Protein AF-0000000078895378 (afdb_homodimer)

Radius of gyration: 25.79 Å; Cα contacts (8 Å, |Δi|>4): 674; chains: 2; bounding box: 56×86×62 Å

InterPro domains:
  IPR002659 Glycosyl transferase, family 31 [PF01762] (7-151)
  IPR002659 Glycosyl transferase, family 31 [PTHR11214] (6-153)

Solvent-accessible surface area (backbone atoms only — not comparable to full-atom values): 21399 Å² total; per-residue (Å²): 113,66,69,62,49,46,53,52,48,51,49,47,29,73,71,64,67,76,61,84,82,69,86,62,58,79,85,52,71,45,62,38,53,51,52,45,53,49,36,39,49,43,60,76,72,48,91,65,55,59,48,76,50,62,47,96,36,38,44,70,36,64,68,58,48,55,49,46,36,56,74,68,64,43,74,87,47,70,41,38,37,42,25,20,70,47,60,57,42,72,53,33,76,58,74,94,71,32,37,86,76,66,57,28,60,37,35,43,39,21,46,27,66,37,34,34,32,36,14,37,63,49,42,42,50,49,32,73,38,53,91,53,48,46,78,55,79,37,40,40,60,26,48,17,41,40,43,55,19,43,53,54,46,74,46,73,39,83,40,36,34,69,44,58,59,77,57,90,77,38,33,29,26,21,86,39,51,74,68,52,46,53,49,25,50,50,22,31,73,72,62,68,25,46,81,50,69,129,112,69,68,60,51,46,52,54,48,51,50,47,29,72,71,63,67,76,60,86,83,71,85,60,59,77,86,51,69,43,59,39,52,50,52,44,52,48,35,36,49,43,60,76,71,49,92,65,55,58,46,77,49,62,47,96,37,38,46,71,36,64,68,58,47,55,49,46,36,58,74,68,64,43,74,86,46,69,42,38,37,41,24,20,72,47,60,57,42,72,54,32,77,58,74,95,69,33,39,86,75,66,58,29,61,38,34,43,40,22,44,27,66,38,33,34,30,36,13,38,63,49,43,42,51,50,33,74,39,53,91,54,49,46,79,56,77,37,40,41,62,27,48,16,40,40,43,54,17,42,52,54,47,72,47,73,40,84,38,37,35,71,45,59,60,77,58,90,75,36,31,29,26,22,85,39,52,74,70,51,46,51,49,24,50,50,21,31,74,71,64,68,24,47,82,53,70,129

Organism: Nematostella vectensis (NCBI:txid45351)

Nearest PDB structures (foldseek):
  8tjc-assembly1_C  TM=8.277E-01  e=5.106E-11  Homo sapiens
  8tic-assembly1_A  TM=8.542E-01  e=1.635E-10  Homo sapiens
  6wmn-assembly1_B  TM=8.487E-01  e=1.635E-10  Homo sapiens
  8tjc-assembly1_D  TM=8.546E-01  e=2.925E-10  Homo sapiens
  8tjc-assembly1_A  TM=8.566E-01  e=3.328E-10  Homo sapiens

Structure (mmCIF, N/CA/C/O backbone):
data_AF-0000000078895378-model_v1
#
loop_
_entity.id
_entity.type
_entity.pdbx_description
1 polymer Hexosyltransferase
#
loop_
_atom_site.group_PDB
_atom_site.id
_atom_site.type_symbol
_atom_site.label_atom_id
_atom_site.label_alt_id
_atom_site.label_comp_id
_atom_site.label_asym_id
_atom_site.label_entity_id
_atom_site.label_seq_id
_atom_site.pdbx_PDB_ins_code
_atom_site.Cartn_x
_atom_site.Cartn_y
_atom_site.Cartn_z
_atom_site.occupancy
_atom_site.B_iso_or_equiv
_atom_site.auth_seq_id
_atom_site.auth_comp_id
_atom_site.auth_asym_id
_atom_site.auth_atom_id
_atom_site.pdbx_PDB_model_num
ATOM 1 N N . MET A 1 1 ? 28.484 -20.156 -15.93 1 33.81 1 MET A N 1
ATOM 2 C CA . MET A 1 1 ? 27.188 -20.844 -15.906 1 33.81 1 MET A CA 1
ATOM 3 C C . MET A 1 1 ? 26.109 -19.984 -16.562 1 33.81 1 MET A C 1
ATOM 5 O O . MET A 1 1 ? 25.266 -20.5 -17.297 1 33.81 1 MET A O 1
ATOM 9 N N . LEU A 1 2 ? 26.281 -18.609 -16.375 1 47.31 2 LEU A N 1
ATOM 10 C CA . LEU A 1 2 ? 25.281 -17.672 -16.906 1 47.31 2 LEU A CA 1
ATOM 11 C C . LEU A 1 2 ? 25.391 -17.578 -18.422 1 47.31 2 LEU A C 1
ATOM 13 O O . LEU A 1 2 ? 24.375 -17.516 -19.125 1 47.31 2 LEU A O 1
ATOM 17 N N . LYS A 1 3 ? 26.609 -17.562 -18.828 1 52.22 3 LYS A N 1
ATOM 18 C CA . LYS A 1 3 ? 26.859 -17.359 -20.25 1 52.22 3 LYS A CA 1
ATOM 19 C C . LYS A 1 3 ? 26.391 -18.562 -21.062 1 52.22 3 LYS A C 1
ATOM 21 O O . LYS A 1 3 ? 25.828 -18.391 -22.156 1 52.22 3 LYS A O 1
ATOM 26 N N . GLU A 1 4 ? 26.609 -19.625 -20.609 1 50.5 4 GLU A N 1
ATOM 27 C CA . GLU A 1 4 ? 26.188 -20.859 -21.281 1 50.5 4 GLU A CA 1
ATOM 28 C C . GLU A 1 4 ? 24.672 -21 -21.281 1 50.5 4 GLU A C 1
ATOM 30 O O . GLU A 1 4 ? 24.078 -21.453 -22.25 1 50.5 4 GLU A O 1
ATOM 35 N N . ASN A 1 5 ? 23.969 -20.562 -20.234 1 60.81 5 ASN A N 1
ATOM 36 C CA . ASN A 1 5 ? 22.516 -20.641 -20.125 1 60.81 5 ASN A CA 1
ATOM 37 C C . ASN A 1 5 ? 21.828 -19.609 -21.031 1 60.81 5 ASN A C 1
ATOM 39 O O . ASN A 1 5 ? 20.734 -19.859 -21.531 1 60.81 5 ASN A O 1
ATOM 43 N N . GLU A 1 6 ? 22.656 -18.719 -21.312 1 63.62 6 GLU A N 1
ATOM 44 C CA . GLU A 1 6 ? 22.109 -17.719 -22.234 1 63.62 6 GLU A CA 1
ATOM 45 C C . GLU A 1 6 ? 21.953 -18.297 -23.641 1 63.62 6 GLU A C 1
ATOM 47 O O . GLU A 1 6 ? 20.969 -18.016 -24.328 1 63.62 6 GLU A O 1
ATOM 52 N N . SER A 1 7 ? 22.984 -19.062 -23.984 1 63.62 7 SER A N 1
ATOM 53 C CA . SER A 1 7 ? 22.922 -19.672 -25.312 1 63.62 7 SER A CA 1
ATOM 54 C C . SER A 1 7 ? 21.75 -20.641 -25.422 1 63.62 7 SER A C 1
ATOM 56 O O . SER A 1 7 ? 21.031 -20.641 -26.422 1 63.62 7 SER A O 1
ATOM 58 N N . LEU A 1 8 ? 21.531 -21.406 -24.484 1 65.25 8 LEU A N 1
ATOM 59 C CA . LEU A 1 8 ? 20.422 -22.344 -24.5 1 65.25 8 LEU A CA 1
ATOM 60 C C . LEU A 1 8 ? 19.078 -21.625 -24.5 1 65.25 8 LEU A C 1
ATOM 62 O O . LEU A 1 8 ? 18.141 -22.031 -25.172 1 65.25 8 LEU A O 1
ATOM 66 N N . LEU A 1 9 ? 19.078 -20.578 -23.719 1 66.31 9 LEU A N 1
ATOM 67 C CA . LEU A 1 9 ? 17.859 -19.797 -23.688 1 66.31 9 LEU A CA 1
ATOM 68 C C . LEU A 1 9 ? 17.578 -19.156 -25.031 1 66.31 9 LEU A C 1
ATOM 70 O O . LEU A 1 9 ? 16.422 -19.109 -25.484 1 66.31 9 LEU A O 1
ATOM 74 N N . ARG A 1 10 ? 18.672 -18.703 -25.656 1 63.75 10 ARG A N 1
ATOM 75 C CA . ARG A 1 10 ? 18.5 -18.125 -26.969 1 63.75 10 ARG A CA 1
ATOM 76 C C . ARG A 1 10 ? 18.016 -19.156 -27.984 1 63.75 10 ARG A C 1
ATOM 78 O O . ARG A 1 10 ? 17.188 -18.859 -28.844 1 63.75 10 ARG A O 1
ATOM 85 N N . GLN A 1 11 ? 18.5 -20.312 -27.812 1 63.06 11 GLN A N 1
ATOM 86 C CA . GLN A 1 11 ? 18.062 -21.391 -28.672 1 63.06 11 GLN A CA 1
ATOM 87 C C . GLN A 1 11 ? 16.594 -21.734 -28.438 1 63.06 11 GLN A C 1
ATOM 89 O O . GLN A 1 11 ? 15.844 -21.984 -29.391 1 63.06 11 GLN A O 1
ATOM 94 N N . GLU A 1 12 ? 16.25 -21.828 -27.234 1 66.69 12 GLU A N 1
ATOM 95 C CA . GLU A 1 12 ? 14.852 -22.078 -26.875 1 66.69 12 GLU A CA 1
ATOM 96 C C . GLU A 1 12 ? 13.938 -20.984 -27.391 1 66.69 12 GLU A C 1
ATOM 98 O O . GLU A 1 12 ? 12.836 -21.25 -27.875 1 66.69 12 GLU A O 1
ATOM 103 N N . LEU A 1 13 ? 14.438 -19.766 -27.234 1 64.25 13 LEU A N 1
ATOM 104 C CA . LEU A 1 13 ? 13.672 -18.625 -27.734 1 64.25 13 LEU A CA 1
ATOM 105 C C . LEU A 1 13 ? 13.469 -18.703 -29.234 1 64.25 13 LEU A C 1
ATOM 107 O O . LEU A 1 13 ? 12.383 -18.422 -29.75 1 64.25 13 LEU A O 1
ATOM 111 N N . GLU A 1 14 ? 14.492 -19.109 -29.875 1 65.62 14 GLU A N 1
ATOM 112 C CA . GLU A 1 14 ? 14.414 -19.25 -31.328 1 65.62 14 GLU A CA 1
ATOM 113 C C . GLU A 1 14 ? 13.453 -20.375 -31.719 1 65.62 14 GLU A C 1
ATOM 115 O O . GLU A 1 14 ? 12.734 -20.266 -32.719 1 65.62 14 GLU A O 1
ATOM 120 N N . GLN A 1 15 ? 13.406 -21.328 -30.875 1 64.81 15 GLN A N 1
ATOM 121 C CA . GLN A 1 15 ? 12.602 -22.516 -31.203 1 64.81 15 GLN A CA 1
ATOM 122 C C . GLN A 1 15 ? 11.141 -22.281 -30.844 1 64.81 15 GLN A C 1
ATOM 124 O O . GLN A 1 15 ? 10.242 -22.703 -31.578 1 64.81 15 GLN A O 1
ATOM 129 N N . HIS A 1 16 ? 10.859 -21.719 -29.734 1 66.44 16 HIS A N 1
ATOM 130 C CA . HIS A 1 16 ? 9.484 -21.734 -29.234 1 66.44 16 HIS A CA 1
ATOM 131 C C . HIS A 1 16 ? 8.898 -20.328 -29.219 1 66.44 16 HIS A C 1
ATOM 133 O O . HIS A 1 16 ? 7.676 -20.156 -29.219 1 66.44 16 HIS A O 1
ATOM 139 N N . ASP A 1 17 ? 9.695 -19.219 -29.281 1 61.25 17 ASP A N 1
ATOM 140 C CA . ASP A 1 17 ? 9.312 -17.812 -29.328 1 61.25 17 ASP A CA 1
ATOM 141 C C . ASP A 1 17 ? 8.289 -17.484 -28.234 1 61.25 17 ASP A C 1
ATOM 143 O O . ASP A 1 17 ? 7.316 -16.766 -28.484 1 61.25 17 ASP A O 1
ATOM 147 N N . ASP A 1 18 ? 8.359 -18.266 -27.25 1 60.72 18 ASP A N 1
ATOM 148 C CA . ASP A 1 18 ? 7.383 -18.062 -26.172 1 60.72 18 ASP A CA 1
ATOM 149 C C . ASP A 1 18 ? 8.055 -17.547 -24.906 1 60.72 18 ASP A C 1
ATOM 151 O O . ASP A 1 18 ? 7.473 -17.594 -23.828 1 60.72 18 ASP A O 1
ATOM 155 N N . VAL A 1 19 ? 9.266 -17.266 -25.031 1 64.81 19 VAL A N 1
ATOM 156 C CA . VAL A 1 19 ? 10.016 -16.734 -23.891 1 64.81 19 VAL A CA 1
ATOM 157 C C . VAL A 1 19 ? 10.398 -15.281 -24.156 1 64.81 19 VAL A C 1
ATOM 159 O O . VAL A 1 19 ? 10.773 -14.922 -25.266 1 64.81 19 VAL A O 1
ATOM 162 N N . LEU A 1 20 ? 10.039 -14.438 -23.188 1 60.31 20 LEU A N 1
ATOM 163 C CA . LEU A 1 20 ? 10.523 -13.062 -23.219 1 60.31 20 LEU A CA 1
ATOM 164 C C . LEU A 1 20 ? 11.797 -12.922 -22.391 1 60.31 20 LEU A C 1
ATOM 166 O O . LEU A 1 20 ? 11.812 -13.242 -21.203 1 60.31 20 LEU A O 1
ATOM 170 N N . LEU A 1 21 ? 12.883 -12.672 -23.172 1 62.47 21 LEU A N 1
ATOM 171 C CA . LEU A 1 21 ? 14.141 -12.398 -22.484 1 62.47 21 LEU A CA 1
ATOM 172 C C . LEU A 1 21 ? 14.242 -10.922 -22.109 1 62.47 21 LEU A C 1
ATOM 174 O O . LEU A 1 21 ? 14 -10.047 -22.938 1 62.47 21 LEU A O 1
ATOM 178 N N . VAL A 1 22 ? 14.117 -10.625 -20.906 1 59.84 22 VAL A N 1
ATOM 179 C CA . VAL A 1 22 ? 14.297 -9.258 -20.438 1 59.84 22 VAL A CA 1
ATOM 180 C C . VAL A 1 22 ? 15.766 -9.008 -20.125 1 59.84 22 VAL A C 1
ATOM 182 O O . VAL A 1 22 ? 16.406 -9.836 -19.453 1 59.84 22 VAL A O 1
ATOM 185 N N . ASP A 1 23 ? 16.438 -8.203 -20.984 1 53.41 23 ASP A N 1
ATOM 186 C CA . ASP A 1 23 ? 17.828 -7.824 -20.719 1 53.41 23 ASP A CA 1
ATOM 187 C C . ASP A 1 23 ? 17.969 -7.262 -19.312 1 53.41 23 ASP A C 1
ATOM 189 O O . ASP A 1 23 ? 17.312 -6.281 -18.953 1 53.41 23 ASP A O 1
ATOM 193 N N . SER A 1 24 ? 17.781 -8.102 -18.469 1 52.19 24 SER A N 1
ATOM 194 C CA . SER A 1 24 ? 18 -7.508 -17.141 1 52.19 24 SER A CA 1
ATOM 195 C C . SER A 1 24 ? 19.484 -7.18 -16.922 1 52.19 24 SER A C 1
ATOM 197 O O . SER A 1 24 ? 20.328 -8.062 -17 1 52.19 24 SER A O 1
ATOM 199 N N . VAL A 1 25 ? 20.078 -6.121 -17.422 1 41.03 25 VAL A N 1
ATOM 200 C CA . VAL A 1 25 ? 21.422 -5.758 -16.969 1 41.03 25 VAL A CA 1
ATOM 201 C C . VAL A 1 25 ? 21.531 -5.973 -15.461 1 41.03 25 VAL A C 1
ATOM 203 O O . VAL A 1 25 ? 20.531 -5.965 -14.742 1 41.03 25 VAL A O 1
ATOM 206 N N . GLU A 1 26 ? 22.609 -6.332 -14.93 1 42.91 26 GLU A N 1
ATOM 207 C CA . GLU A 1 26 ? 23.047 -6.539 -13.555 1 42.91 26 GLU A CA 1
ATOM 208 C C . GLU A 1 26 ? 22.25 -5.668 -12.586 1 42.91 26 GLU A C 1
ATOM 210 O O . GLU A 1 26 ? 21.969 -6.078 -11.461 1 42.91 26 GLU A O 1
ATOM 215 N N . VAL A 1 27 ? 21.953 -4.512 -13.07 1 44.69 27 VAL A N 1
ATOM 216 C CA . VAL A 1 27 ? 21.531 -3.52 -12.094 1 44.69 27 VAL A CA 1
ATOM 217 C C . VAL A 1 27 ? 20.141 -3.877 -11.562 1 44.69 27 VAL A C 1
ATOM 219 O O . VAL A 1 27 ? 19.766 -3.48 -10.461 1 44.69 27 VAL A O 1
ATOM 222 N N . TYR A 1 28 ? 19.359 -4.625 -12.344 1 48.88 28 TYR A N 1
ATOM 223 C CA . TYR A 1 28 ? 18.016 -4.871 -11.828 1 48.88 28 TYR A CA 1
ATOM 224 C C . TYR A 1 28 ? 17.922 -6.266 -11.227 1 48.88 28 TYR A C 1
ATOM 226 O O . TYR A 1 28 ? 17.266 -7.145 -11.797 1 48.88 28 TYR A O 1
ATOM 234 N N . ARG A 1 29 ? 18.828 -6.551 -10.531 1 54.53 29 ARG A N 1
ATOM 235 C CA . ARG A 1 29 ? 18.891 -7.859 -9.898 1 54.53 29 ARG A CA 1
ATOM 236 C C . ARG A 1 29 ? 17.734 -8.062 -8.93 1 54.53 29 ARG A C 1
ATOM 238 O O . ARG A 1 29 ? 17.531 -9.164 -8.414 1 54.53 29 ARG A O 1
ATOM 245 N N . ASN A 1 30 ? 16.875 -7.023 -8.875 1 77.44 30 ASN A N 1
ATOM 246 C CA . ASN A 1 30 ? 15.82 -7.129 -7.875 1 77.44 30 ASN A CA 1
ATOM 247 C C . ASN A 1 30 ? 14.57 -7.797 -8.453 1 77.44 30 ASN A C 1
ATOM 249 O O . ASN A 1 30 ? 14.062 -7.379 -9.492 1 77.44 30 ASN A O 1
ATOM 253 N N . LEU A 1 31 ? 14.312 -8.977 -8.086 1 85.5 31 LEU A N 1
ATOM 254 C CA . LEU A 1 31 ? 13.188 -9.797 -8.523 1 85.5 31 LEU A CA 1
ATOM 255 C C . LEU A 1 31 ? 11.922 -8.961 -8.641 1 85.5 31 LEU A C 1
ATOM 257 O O . LEU A 1 31 ? 11.086 -9.211 -9.516 1 85.5 31 LEU A O 1
ATOM 261 N N . SER A 1 32 ? 11.797 -7.934 -7.871 1 91.56 32 SER A N 1
ATOM 262 C CA . SER A 1 32 ? 10.617 -7.082 -7.965 1 91.56 32 SER A CA 1
ATOM 263 C C . SER A 1 32 ? 10.633 -6.25 -9.242 1 91.56 32 SER A C 1
ATOM 265 O O . SER A 1 32 ? 9.594 -6.035 -9.859 1 91.56 32 SER A O 1
ATOM 267 N N . HIS A 1 33 ? 11.797 -5.859 -9.656 1 91.5 33 HIS A N 1
ATOM 268 C CA . HIS A 1 33 ? 11.914 -5.109 -10.898 1 91.5 33 HIS A CA 1
ATOM 269 C C . HIS A 1 33 ? 11.625 -5.996 -12.102 1 91.5 33 HIS A C 1
ATOM 271 O O . HIS A 1 33 ? 10.945 -5.574 -13.039 1 91.5 33 HIS A O 1
ATOM 277 N N . LYS A 1 34 ? 12.172 -7.199 -12.047 1 90.31 34 LYS A N 1
ATOM 278 C CA . LYS A 1 34 ? 11.922 -8.148 -13.133 1 90.31 34 LYS A CA 1
ATOM 279 C C . LYS A 1 34 ? 10.43 -8.445 -13.266 1 90.31 34 LYS A C 1
ATOM 281 O O . LYS A 1 34 ? 9.898 -8.492 -14.375 1 90.31 34 LYS A O 1
ATOM 286 N N . MET A 1 35 ? 9.836 -8.68 -12.219 1 93.25 35 MET A N 1
ATOM 287 C CA . MET A 1 35 ? 8.398 -8.953 -12.211 1 93.25 35 MET A CA 1
ATOM 288 C C . MET A 1 35 ? 7.617 -7.789 -12.812 1 93.25 35 MET A C 1
ATOM 290 O O . MET A 1 35 ? 6.711 -7.996 -13.625 1 93.25 35 MET A O 1
ATOM 294 N N . MET A 1 36 ? 8.016 -6.559 -12.453 1 94.38 36 MET A N 1
ATOM 295 C CA . MET A 1 36 ? 7.312 -5.375 -12.945 1 94.38 36 MET A CA 1
ATOM 296 C C . MET A 1 36 ? 7.5 -5.219 -14.445 1 94.38 36 MET A C 1
ATOM 298 O O . MET A 1 36 ? 6.562 -4.848 -15.156 1 94.38 36 MET A O 1
ATOM 302 N N . LEU A 1 37 ? 8.68 -5.5 -14.898 1 91.5 37 LEU A N 1
ATOM 303 C CA . LEU A 1 37 ? 8.93 -5.434 -16.328 1 91.5 37 LEU A CA 1
ATOM 304 C C . LEU A 1 37 ? 8.062 -6.434 -17.094 1 91.5 37 LEU A C 1
ATOM 306 O O . LEU A 1 37 ? 7.535 -6.121 -18.156 1 91.5 37 LEU A O 1
ATOM 310 N N . PHE A 1 38 ? 7.953 -7.582 -16.547 1 92.56 38 PHE A N 1
ATOM 311 C CA . PHE A 1 38 ? 7.086 -8.578 -17.156 1 92.56 38 PHE A CA 1
ATOM 312 C C . PHE A 1 38 ? 5.641 -8.094 -17.203 1 92.56 38 PHE A C 1
ATOM 314 O O . PHE A 1 38 ? 4.965 -8.227 -18.219 1 92.56 38 PHE A O 1
ATOM 321 N N . TYR A 1 39 ? 5.156 -7.566 -16.078 1 96.81 39 TYR A N 1
ATOM 322 C CA . TYR A 1 39 ? 3.781 -7.086 -16.016 1 96.81 39 TYR A CA 1
ATOM 323 C C . TYR A 1 39 ? 3.543 -5.977 -17.031 1 96.81 39 TYR A C 1
ATOM 325 O O . TYR A 1 39 ? 2.5 -5.945 -17.703 1 96.81 39 TYR A O 1
ATOM 333 N N . LYS A 1 40 ? 4.484 -5.113 -17.156 1 96.12 40 LYS A N 1
ATOM 334 C CA . LYS A 1 40 ? 4.375 -4.062 -18.172 1 96.12 40 LYS A CA 1
ATOM 335 C C . LYS A 1 40 ? 4.297 -4.656 -19.578 1 96.12 40 LYS A C 1
ATOM 337 O O . LYS A 1 40 ? 3.426 -4.285 -20.359 1 96.12 40 LYS A O 1
ATOM 342 N N . TRP A 1 41 ? 5.199 -5.562 -19.828 1 94.12 41 TRP A N 1
ATOM 343 C CA . TRP A 1 41 ? 5.223 -6.195 -21.141 1 94.12 41 TRP A CA 1
ATOM 344 C C . TRP A 1 41 ? 3.908 -6.918 -21.422 1 94.12 41 TRP A C 1
ATOM 346 O O . TRP A 1 41 ? 3.322 -6.754 -22.5 1 94.12 41 TRP A O 1
ATOM 356 N N . ALA A 1 42 ? 3.459 -7.75 -20.5 1 95.25 42 ALA A N 1
ATOM 357 C CA . ALA A 1 42 ? 2.225 -8.508 -20.672 1 95.25 42 ALA A CA 1
ATOM 358 C C . ALA A 1 42 ? 1.038 -7.586 -20.922 1 95.25 42 ALA A C 1
ATOM 360 O O . ALA A 1 42 ? 0.215 -7.844 -21.812 1 95.25 42 ALA A O 1
ATOM 361 N N . THR A 1 43 ? 0.943 -6.516 -20.172 1 97.31 43 THR A N 1
ATOM 362 C CA . THR A 1 43 ? -0.146 -5.551 -20.281 1 97.31 43 THR A CA 1
ATOM 363 C C . THR A 1 43 ? -0.184 -4.941 -21.688 1 97.31 43 THR A C 1
ATOM 365 O O . THR A 1 43 ? -1.261 -4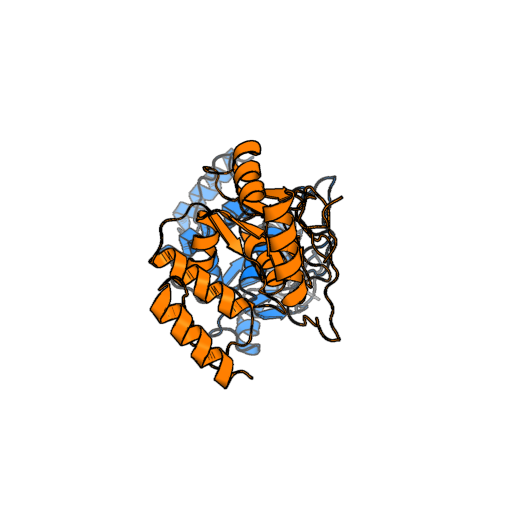.727 -22.25 1 97.31 43 THR A O 1
ATOM 368 N N . ASP A 1 44 ? 0.934 -4.711 -22.203 1 95.12 44 ASP A N 1
ATOM 369 C CA . ASP A 1 44 ? 1.027 -3.986 -23.469 1 95.12 44 ASP A CA 1
ATOM 370 C C . ASP A 1 44 ? 0.903 -4.938 -24.656 1 95.12 44 ASP A C 1
ATOM 372 O O . ASP A 1 44 ? 0.632 -4.504 -25.781 1 95.12 44 ASP A O 1
ATOM 376 N N . ASN A 1 45 ? 1.05 -6.297 -24.422 1 92.94 45 ASN A N 1
ATOM 377 C CA . ASN A 1 45 ? 1.287 -7.137 -25.594 1 92.94 45 ASN A CA 1
ATOM 378 C C . ASN A 1 45 ? 0.335 -8.328 -25.641 1 92.94 45 ASN A C 1
ATOM 380 O O . ASN A 1 45 ? 0.195 -8.984 -26.672 1 92.94 45 ASN A O 1
ATOM 384 N N . VAL A 1 46 ? -0.289 -8.617 -24.562 1 93.06 46 VAL A N 1
ATOM 385 C CA . VAL A 1 46 ? -1.049 -9.867 -24.5 1 93.06 46 VAL A CA 1
ATOM 386 C C . VAL A 1 46 ? -2.412 -9.602 -23.859 1 93.06 46 VAL A C 1
ATOM 388 O O . VAL A 1 46 ? -2.523 -8.82 -22.906 1 93.06 46 VAL A O 1
ATOM 391 N N . ALA A 1 47 ? -3.43 -10.18 -24.438 1 95.19 47 ALA A N 1
ATOM 392 C CA . ALA A 1 47 ? -4.715 -10.242 -23.75 1 95.19 47 ALA A CA 1
ATOM 393 C C . ALA A 1 47 ? -4.754 -11.406 -22.766 1 95.19 47 ALA A C 1
ATOM 395 O O . ALA A 1 47 ? -4.402 -12.539 -23.125 1 95.19 47 ALA A O 1
ATOM 396 N N . PHE A 1 48 ? -5.082 -11.141 -21.578 1 95.75 48 PHE A N 1
ATOM 397 C CA . PHE A 1 48 ? -5.105 -12.188 -20.547 1 95.75 48 PHE A CA 1
ATOM 398 C C . PHE A 1 48 ? -6.133 -11.867 -19.469 1 95.75 48 PHE A C 1
ATOM 400 O O . PHE A 1 48 ? -6.508 -10.711 -19.281 1 95.75 48 PHE A O 1
ATOM 407 N N . ASN A 1 49 ? -6.625 -12.961 -18.797 1 96.62 49 ASN A N 1
ATOM 408 C CA . ASN A 1 49 ? -7.516 -12.781 -17.656 1 96.62 49 ASN A CA 1
ATOM 409 C C . ASN A 1 49 ? -6.754 -12.859 -16.328 1 96.62 49 ASN A C 1
ATOM 411 O O . ASN A 1 49 ? -7.137 -12.211 -15.359 1 96.62 49 ASN A O 1
ATOM 415 N N . PHE A 1 50 ? -5.707 -13.703 -16.344 1 97.88 50 PHE A N 1
ATOM 416 C CA . PHE A 1 50 ? -4.883 -13.898 -15.164 1 97.88 50 PHE A CA 1
ATOM 417 C C . PHE A 1 50 ? -3.418 -14.07 -15.547 1 97.88 50 PHE A C 1
ATOM 419 O O . PHE A 1 50 ? -3.109 -14.531 -16.656 1 97.88 50 PHE A O 1
ATOM 426 N N . THR A 1 51 ? -2.59 -13.672 -14.695 1 97.25 51 THR A N 1
ATOM 427 C CA . THR A 1 51 ? -1.195 -14.094 -14.75 1 97.25 51 THR A CA 1
ATOM 428 C C . THR A 1 51 ? -0.888 -15.094 -13.641 1 97.25 51 THR A C 1
ATOM 430 O O . THR A 1 51 ? -1.504 -15.047 -12.57 1 97.25 51 THR A O 1
ATOM 433 N N . LEU A 1 52 ? -0.035 -15.961 -13.93 1 96.94 52 LEU A N 1
ATOM 434 C CA . LEU A 1 52 ? 0.539 -16.875 -12.938 1 96.94 52 LEU A CA 1
ATOM 435 C C . LEU A 1 52 ? 2.037 -16.625 -12.789 1 96.94 52 LEU A C 1
ATOM 437 O O . LEU A 1 52 ? 2.783 -16.688 -13.766 1 96.94 52 LEU A O 1
ATOM 441 N N . LYS A 1 53 ? 2.436 -16.25 -11.594 1 95.88 53 LYS A N 1
ATOM 442 C CA . LYS A 1 53 ? 3.85 -16.125 -11.25 1 95.88 53 LYS A CA 1
ATOM 443 C C . LYS A 1 53 ? 4.336 -17.359 -10.492 1 95.88 53 LYS A C 1
ATOM 445 O O . LYS A 1 53 ? 3.666 -17.828 -9.562 1 95.88 53 LYS A O 1
ATOM 450 N N . THR A 1 54 ? 5.43 -17.891 -10.859 1 95.25 54 THR A N 1
ATOM 451 C CA . THR A 1 54 ? 6.082 -19 -10.172 1 95.25 54 THR A CA 1
ATOM 452 C C . THR A 1 54 ? 7.602 -18.859 -10.242 1 95.25 54 THR A C 1
ATOM 454 O O . THR A 1 54 ? 8.117 -17.844 -10.727 1 95.25 54 THR A O 1
ATOM 457 N N . ASP A 1 55 ? 8.312 -19.797 -9.578 1 91.69 55 ASP A N 1
ATOM 458 C CA . ASP A 1 55 ? 9.773 -19.828 -9.648 1 91.69 55 ASP A CA 1
ATOM 459 C C . ASP A 1 55 ? 10.258 -20.984 -10.523 1 91.69 55 ASP A C 1
ATOM 461 O O . ASP A 1 55 ? 9.492 -21.906 -10.828 1 91.69 55 ASP A O 1
ATOM 465 N N . ASP A 1 56 ? 11.516 -20.922 -10.922 1 89.69 56 ASP A N 1
ATOM 466 C CA . ASP A 1 56 ? 12.039 -21.891 -11.883 1 89.69 56 ASP A CA 1
ATOM 467 C C . ASP A 1 56 ? 12.328 -23.234 -11.203 1 89.69 56 ASP A C 1
ATOM 469 O O . ASP A 1 56 ? 12.586 -24.234 -11.875 1 89.69 56 ASP A O 1
ATOM 473 N N . ASP A 1 57 ? 12.195 -23.328 -9.898 1 94.69 57 ASP A N 1
ATOM 474 C CA . ASP A 1 57 ? 12.391 -24.594 -9.195 1 94.69 57 ASP A CA 1
ATOM 475 C C . ASP A 1 57 ? 11.07 -25.125 -8.648 1 94.69 57 ASP A C 1
ATOM 477 O O . ASP A 1 57 ? 11.047 -25.828 -7.633 1 94.69 57 ASP A O 1
ATOM 481 N N . CYS A 1 58 ? 10.008 -24.797 -9.305 1 96.44 58 CYS A N 1
ATOM 482 C CA . CYS A 1 58 ? 8.688 -25.172 -8.82 1 96.44 58 CYS A CA 1
ATOM 483 C C . CYS A 1 58 ? 7.996 -26.109 -9.82 1 96.44 58 CYS A C 1
ATOM 485 O O . CYS A 1 58 ? 8.016 -25.844 -11.023 1 96.44 58 CYS A O 1
ATOM 487 N N . TYR A 1 59 ? 7.473 -27.219 -9.32 1 96.38 59 TYR A N 1
ATOM 488 C CA . TYR A 1 59 ? 6.512 -28.016 -10.07 1 96.38 59 TYR A CA 1
ATOM 489 C C . TYR A 1 59 ? 5.137 -27.359 -10.07 1 96.38 59 TYR A C 1
ATOM 491 O O . TYR A 1 59 ? 4.695 -26.844 -9.047 1 96.38 59 TYR A O 1
ATOM 499 N N . LEU A 1 60 ? 4.449 -27.375 -11.203 1 96 60 LEU A N 1
ATOM 500 C CA . LEU A 1 60 ? 3.104 -26.828 -11.32 1 96 60 LEU A CA 1
ATOM 501 C C . LEU A 1 60 ? 2.158 -27.844 -11.953 1 96 60 LEU A C 1
ATOM 503 O O . LEU A 1 60 ? 2.527 -28.531 -12.906 1 96 60 LEU A O 1
ATOM 507 N N . ASP A 1 61 ? 1.037 -27.984 -11.398 1 95.5 61 ASP A N 1
ATOM 508 C CA . ASP A 1 61 ? -0.044 -28.719 -12.047 1 95.5 61 ASP A CA 1
ATOM 509 C C . ASP A 1 61 ? -1.042 -27.766 -12.695 1 95.5 61 ASP A C 1
ATOM 511 O O . ASP A 1 61 ? -2.049 -27.406 -12.086 1 95.5 61 ASP A O 1
ATOM 515 N N . ILE A 1 62 ? -0.852 -27.422 -13.93 1 94.5 62 ILE A N 1
ATOM 516 C CA . ILE A 1 62 ? -1.612 -26.406 -14.641 1 94.5 62 ILE A CA 1
ATOM 517 C C . ILE A 1 62 ? -3.07 -26.828 -14.766 1 94.5 62 ILE A C 1
ATOM 519 O O . ILE A 1 62 ? -3.98 -26.016 -14.656 1 94.5 62 ILE A O 1
ATOM 523 N N . ASP A 1 63 ? -3.27 -28.094 -14.961 1 94.56 63 ASP A N 1
ATOM 524 C CA . ASP A 1 63 ? -4.633 -28.594 -15.109 1 94.56 63 ASP A CA 1
ATOM 525 C C . ASP A 1 63 ? -5.441 -28.375 -13.828 1 94.56 63 ASP A C 1
ATOM 527 O O . ASP A 1 63 ? -6.598 -27.953 -13.883 1 94.56 63 ASP A O 1
ATOM 531 N N . LYS A 1 64 ? -4.852 -28.656 -12.75 1 95.94 64 LYS A N 1
ATOM 532 C CA . LYS A 1 64 ? -5.543 -28.469 -11.484 1 95.94 64 LYS A CA 1
ATOM 533 C C . LYS A 1 64 ? -5.785 -26.984 -11.203 1 95.94 64 LYS A C 1
ATOM 535 O O . LYS A 1 64 ? -6.828 -26.609 -10.664 1 95.94 64 LYS A O 1
ATOM 540 N N . ILE A 1 65 ? -4.859 -26.156 -11.539 1 97.12 65 ILE A N 1
ATOM 541 C CA . ILE A 1 65 ? -4.988 -24.719 -11.352 1 97.12 65 ILE A CA 1
ATOM 542 C C . ILE A 1 65 ? -6.16 -24.203 -12.18 1 97.12 65 ILE A C 1
ATOM 544 O O . ILE A 1 65 ? -7 -23.453 -11.68 1 97.12 65 ILE A O 1
ATOM 548 N N . LEU A 1 66 ? -6.219 -24.625 -13.453 1 96.12 66 LEU A N 1
ATOM 549 C CA . LEU A 1 66 ? -7.289 -24.172 -14.344 1 96.12 66 LEU A CA 1
ATOM 550 C C . LEU A 1 66 ? -8.641 -24.672 -13.852 1 96.12 66 LEU A C 1
ATOM 552 O O . LEU A 1 66 ? -9.641 -23.953 -13.938 1 96.12 66 LEU A O 1
ATOM 556 N N . ALA A 1 67 ? -8.656 -25.906 -13.359 1 96.69 67 ALA A N 1
ATOM 557 C CA . ALA A 1 67 ? -9.891 -26.438 -12.789 1 96.69 67 ALA A CA 1
ATOM 558 C C . ALA A 1 67 ? -10.336 -25.625 -11.578 1 96.69 67 ALA A C 1
ATOM 560 O O . ALA A 1 67 ? -11.523 -25.359 -11.406 1 96.69 67 ALA A O 1
ATOM 561 N N . ALA A 1 68 ? -9.414 -25.25 -10.75 1 97.44 68 ALA A N 1
ATOM 562 C CA . ALA A 1 68 ? -9.727 -24.453 -9.562 1 97.44 68 ALA A CA 1
ATOM 563 C C . ALA A 1 68 ? -10.297 -23.094 -9.945 1 97.44 68 ALA A C 1
ATOM 565 O O . ALA A 1 68 ? -11.219 -22.594 -9.289 1 97.44 68 ALA A O 1
ATOM 566 N N . LEU A 1 69 ? -9.773 -22.422 -11 1 96.88 69 LEU A N 1
ATOM 567 C CA . LEU A 1 69 ? -10.305 -21.156 -11.477 1 96.88 69 LEU A CA 1
ATOM 568 C C . LEU A 1 69 ? -11.781 -21.281 -11.828 1 96.88 69 LEU A C 1
ATOM 570 O O . LEU A 1 69 ? -12.57 -20.375 -11.539 1 96.88 69 LEU A O 1
ATOM 574 N N . SER A 1 70 ? -12.047 -22.391 -12.445 1 96.38 70 SER A N 1
ATOM 575 C CA . SER A 1 70 ? -13.438 -22.641 -12.812 1 96.38 70 SER A CA 1
ATOM 576 C C . SER A 1 70 ? -14.281 -22.969 -11.586 1 96.38 70 SER A C 1
ATOM 578 O O . SER A 1 70 ? -15.375 -22.422 -11.422 1 96.38 70 SER A O 1
ATOM 580 N N . ASP A 1 71 ? -13.773 -23.844 -10.773 1 96.75 71 ASP A N 1
ATOM 581 C CA . ASP A 1 71 ? -14.5 -24.297 -9.594 1 96.75 71 ASP A CA 1
ATOM 582 C C . ASP A 1 71 ? -14.836 -23.125 -8.672 1 96.75 71 ASP A C 1
ATOM 584 O O . ASP A 1 71 ? -15.914 -23.078 -8.086 1 96.75 71 ASP A O 1
ATOM 588 N N . PHE A 1 72 ? -13.906 -22.172 -8.578 1 97.25 72 PHE A N 1
ATOM 589 C CA . PHE A 1 72 ? -14.094 -21.016 -7.695 1 97.25 72 PHE A CA 1
ATOM 590 C C . PHE A 1 72 ? -14.734 -19.859 -8.445 1 97.25 72 PHE A C 1
ATOM 592 O O . PHE A 1 72 ? -14.906 -18.766 -7.895 1 97.25 72 PHE A O 1
ATOM 599 N N . ASN A 1 73 ? -15.094 -20.016 -9.727 1 96.81 73 ASN A N 1
ATOM 600 C CA . ASN A 1 73 ? -15.727 -19 -10.57 1 96.81 73 ASN A CA 1
ATOM 601 C C . ASN A 1 73 ? -14.93 -17.703 -10.586 1 96.81 73 ASN A C 1
ATOM 603 O O . ASN A 1 73 ? -15.477 -16.625 -10.359 1 96.81 73 ASN A O 1
ATOM 607 N N . LEU A 1 74 ? -13.641 -17.859 -10.852 1 97.56 74 LEU A N 1
ATOM 608 C CA . LEU A 1 74 ? -12.758 -16.703 -10.75 1 97.56 74 LEU A CA 1
ATOM 609 C C . LEU A 1 74 ? -12.508 -16.094 -12.133 1 97.56 74 LEU A C 1
ATOM 611 O O . LEU A 1 74 ? -12.062 -14.945 -12.234 1 97.56 74 LEU A O 1
ATOM 615 N N . ARG A 1 75 ? -12.719 -16.703 -13.25 1 92.31 75 ARG A N 1
ATOM 616 C CA . ARG A 1 75 ? -12.266 -16.359 -14.594 1 92.31 75 ARG A CA 1
ATOM 617 C C . ARG A 1 75 ? -12.75 -14.961 -14.984 1 92.31 75 ARG A C 1
ATOM 619 O O . ARG A 1 75 ? -12.031 -14.211 -15.656 1 92.31 75 ARG A O 1
ATOM 626 N N . ASN A 1 76 ? -13.828 -14.492 -14.547 1 91.44 76 ASN A N 1
ATOM 627 C CA . ASN A 1 76 ? -14.344 -13.195 -14.969 1 91.44 76 ASN A CA 1
ATOM 628 C C . ASN A 1 76 ? -14.422 -12.219 -13.797 1 91.44 76 ASN A C 1
ATOM 630 O O . ASN A 1 76 ? -15.109 -11.203 -13.883 1 91.44 76 ASN A O 1
ATOM 634 N N . ARG A 1 77 ? -13.672 -12.609 -12.852 1 97.25 77 ARG A N 1
ATOM 635 C CA . ARG A 1 77 ? -13.688 -11.727 -11.688 1 97.25 77 ARG A CA 1
ATOM 636 C C . ARG A 1 77 ? -12.5 -10.766 -11.711 1 97.25 77 ARG A C 1
ATOM 638 O O . ARG A 1 77 ? -11.492 -11.039 -12.367 1 97.25 77 ARG A O 1
ATOM 645 N N . GLN A 1 78 ? -12.727 -9.609 -11.086 1 98 78 GLN A N 1
ATOM 646 C CA . GLN A 1 78 ? -11.68 -8.594 -10.938 1 98 78 GLN A CA 1
ATOM 647 C C . GLN A 1 78 ? -11.211 -8.492 -9.492 1 98 78 GLN A C 1
ATOM 649 O O . GLN A 1 78 ? -11.859 -9.008 -8.586 1 98 78 GLN A O 1
ATOM 654 N N . LYS A 1 79 ? -10.039 -7.945 -9.352 1 98.62 79 LYS A N 1
ATOM 655 C CA . LYS A 1 79 ? -9.43 -7.707 -8.039 1 98.62 79 LYS A CA 1
ATOM 656 C C . LYS A 1 79 ? -9.234 -9.016 -7.281 1 98.62 79 LYS A C 1
ATOM 658 O O . LYS A 1 79 ? -9.57 -9.109 -6.102 1 98.62 79 LYS A O 1
ATOM 663 N N . ILE A 1 80 ? -8.758 -10.016 -8.008 1 98.88 80 ILE A N 1
ATOM 664 C CA . ILE A 1 80 ? -8.555 -11.328 -7.41 1 98.88 80 ILE A CA 1
ATOM 665 C C . ILE A 1 80 ? -7.062 -11.602 -7.262 1 98.88 80 ILE A C 1
ATOM 667 O O . ILE A 1 80 ? -6.289 -11.398 -8.203 1 98.88 80 ILE A O 1
ATOM 671 N N . TRP A 1 81 ? -6.633 -11.953 -6.145 1 98.88 81 TRP A N 1
ATOM 672 C CA . TRP A 1 81 ? -5.324 -12.523 -5.84 1 98.88 81 TRP A CA 1
ATOM 673 C C . TRP A 1 81 ? -5.465 -13.938 -5.293 1 98.88 81 TRP A C 1
ATOM 675 O O . TRP A 1 81 ? -5.973 -14.141 -4.188 1 98.88 81 TRP A O 1
ATOM 685 N N . PHE A 1 82 ? -5.168 -14.953 -6.133 1 98.81 82 PHE A N 1
ATOM 686 C CA . PHE A 1 82 ? -5.41 -16.359 -5.836 1 98.81 82 PHE A CA 1
ATOM 687 C C . PHE A 1 82 ? -4.102 -17.078 -5.527 1 98.81 82 PHE A C 1
ATOM 689 O O . PHE A 1 82 ? -3.225 -17.188 -6.391 1 98.81 82 PHE A O 1
ATOM 696 N N . SER A 1 83 ? -3.922 -17.578 -4.266 1 98.56 83 SER A N 1
ATOM 697 C CA . SER A 1 83 ? -2.678 -18.203 -3.826 1 98.56 83 SER A CA 1
ATOM 698 C C . SER A 1 83 ? -2.812 -18.766 -2.42 1 98.56 83 SER A C 1
ATOM 700 O O . SER A 1 83 ? -3.926 -18.922 -1.913 1 98.56 83 SER A O 1
ATOM 702 N N . GLY A 1 84 ? -1.727 -19.312 -2.014 1 97.38 84 GLY A N 1
ATOM 703 C CA . GLY A 1 84 ? -1.466 -19.422 -0.586 1 97.38 84 GLY A CA 1
ATOM 704 C C . GLY A 1 84 ? -0.834 -18.172 -0.008 1 97.38 84 GLY A C 1
ATOM 705 O O . GLY A 1 84 ? -0.046 -17.5 -0.678 1 97.38 84 GLY A O 1
ATOM 706 N N . PHE A 1 85 ? -1.236 -17.781 1.236 1 98.19 85 PHE A N 1
ATOM 707 C CA . PHE A 1 85 ? -0.775 -16.5 1.752 1 98.19 85 PHE A CA 1
ATOM 708 C C . PHE A 1 85 ? -0.068 -16.688 3.09 1 98.19 85 PHE A C 1
ATOM 710 O O . PHE A 1 85 ? -0.479 -17.5 3.912 1 98.19 85 PHE A O 1
ATOM 717 N N . ARG A 1 86 ? 0.957 -15.93 3.217 1 97.31 86 ARG A N 1
ATOM 718 C CA . ARG A 1 86 ? 1.556 -15.695 4.527 1 97.31 86 ARG A CA 1
ATOM 719 C C . ARG A 1 86 ? 0.991 -14.438 5.172 1 97.31 86 ARG A C 1
ATOM 721 O O . ARG A 1 86 ? 0.803 -13.422 4.5 1 97.31 86 ARG A O 1
ATOM 728 N N . THR A 1 87 ? 0.672 -14.562 6.414 1 96.75 87 THR A N 1
ATOM 729 C CA . THR A 1 87 ? 0.083 -13.438 7.133 1 96.75 87 THR A CA 1
ATOM 730 C C . THR A 1 87 ? 0.898 -13.102 8.375 1 96.75 87 THR A C 1
ATOM 732 O O . THR A 1 87 ? 1.475 -13.984 9.008 1 96.75 87 THR A O 1
ATOM 735 N N . ASP A 1 88 ? 0.893 -11.742 8.656 1 96.81 88 ASP A N 1
ATOM 736 C CA . ASP A 1 88 ? 1.551 -11.234 9.859 1 96.81 88 ASP A CA 1
ATOM 737 C C . ASP A 1 88 ? 2.988 -11.742 9.953 1 96.81 88 ASP A C 1
ATOM 739 O O . ASP A 1 88 ? 3.434 -12.164 11.023 1 96.81 88 ASP A O 1
ATOM 743 N N . TRP A 1 89 ? 3.553 -11.852 8.812 1 97.69 89 TRP A N 1
ATOM 744 C CA . TRP A 1 89 ? 4.965 -12.211 8.75 1 97.69 89 TRP A CA 1
ATOM 745 C C . TRP A 1 89 ? 5.84 -11.062 9.25 1 97.69 89 TRP A C 1
ATOM 747 O O . TRP A 1 89 ? 5.656 -9.914 8.844 1 97.69 89 TRP A O 1
ATOM 757 N N . PRO A 1 90 ? 6.766 -11.344 10.109 1 98 90 PRO A N 1
ATOM 758 C CA . PRO A 1 90 ? 7.574 -10.258 10.672 1 98 90 PRO A CA 1
ATOM 759 C C . PRO A 1 90 ? 8.516 -9.633 9.641 1 98 90 PRO A C 1
ATOM 761 O O . PRO A 1 90 ? 9.055 -10.336 8.781 1 98 90 PRO A O 1
ATOM 764 N N . VAL A 1 91 ? 8.711 -8.336 9.766 1 98.31 91 VAL A N 1
ATOM 765 C CA . VAL A 1 91 ? 9.703 -7.625 8.969 1 98.31 91 VAL A CA 1
ATOM 766 C C . VAL A 1 91 ? 11.078 -7.75 9.633 1 98.31 91 VAL A C 1
ATOM 768 O O . VAL A 1 91 ? 11.266 -7.332 10.773 1 98.31 91 VAL A O 1
ATOM 771 N N . GLU A 1 92 ? 11.961 -8.297 8.883 1 97.31 92 GLU A N 1
ATOM 772 C CA . GLU A 1 92 ? 13.32 -8.453 9.414 1 97.31 92 GLU A CA 1
ATOM 773 C C . GLU A 1 92 ? 14.148 -7.195 9.164 1 97.31 92 GLU A C 1
ATOM 775 O O . GLU A 1 92 ? 14.188 -6.684 8.047 1 97.31 92 GLU A O 1
ATOM 780 N N . ARG A 1 93 ? 14.844 -6.766 10.211 1 97.5 93 ARG A N 1
ATOM 781 C CA . ARG A 1 93 ? 15.633 -5.543 10.086 1 97.5 93 ARG A CA 1
ATOM 782 C C . ARG A 1 93 ? 17.125 -5.859 9.977 1 97.5 93 ARG A C 1
ATOM 784 O O . ARG A 1 93 ? 17.938 -4.957 9.789 1 97.5 93 ARG A O 1
ATOM 791 N N . HIS A 1 94 ? 17.391 -7.078 10.062 1 95.69 94 HIS A N 1
ATOM 792 C CA . HIS A 1 94 ? 18.75 -7.59 9.883 1 95.69 94 HIS A CA 1
ATOM 793 C C . HIS A 1 94 ? 18.75 -8.922 9.148 1 95.69 94 HIS A C 1
ATOM 795 O O . HIS A 1 94 ? 17.703 -9.562 9.023 1 95.69 94 HIS A O 1
ATOM 801 N N . GLY A 1 95 ? 19.938 -9.312 8.594 1 94.69 95 GLY A N 1
ATOM 802 C CA . GLY A 1 95 ? 20.078 -10.609 7.957 1 94.69 95 GLY A CA 1
ATOM 803 C C . GLY A 1 95 ? 19.719 -10.594 6.484 1 94.69 95 GLY A C 1
ATOM 804 O O . GLY A 1 95 ? 19.641 -9.531 5.867 1 94.69 95 GLY A O 1
ATOM 805 N N . LYS A 1 96 ? 19.5 -11.773 5.898 1 89.62 96 LYS A N 1
ATOM 806 C CA . LYS A 1 96 ? 19.344 -12.008 4.465 1 89.62 96 LYS A CA 1
ATOM 807 C C . LYS A 1 96 ? 18.078 -11.336 3.936 1 89.62 96 LYS A C 1
ATOM 809 O O . LYS A 1 96 ? 18.062 -10.828 2.812 1 89.62 96 LYS A O 1
ATOM 814 N N . TRP A 1 97 ? 17.031 -11.398 4.746 1 92.69 97 TRP A N 1
ATOM 815 C CA . TRP A 1 97 ? 15.727 -10.898 4.297 1 92.69 97 TRP A CA 1
ATOM 816 C C . TRP A 1 97 ? 15.445 -9.516 4.883 1 92.69 97 TRP A C 1
ATOM 818 O O . TRP A 1 97 ? 14.289 -9.172 5.141 1 92.69 97 TRP A O 1
ATOM 828 N N . ARG A 1 98 ? 16.516 -8.734 5.109 1 96.25 98 ARG A N 1
ATOM 829 C CA . ARG A 1 98 ? 16.406 -7.43 5.754 1 96.25 98 ARG A CA 1
ATOM 830 C C . ARG A 1 98 ? 15.57 -6.469 4.922 1 96.25 98 ARG A C 1
ATOM 832 O O . ARG A 1 98 ? 15.789 -6.332 3.715 1 96.25 98 ARG A O 1
ATOM 839 N N . GLU A 1 99 ? 14.68 -5.832 5.535 1 97.25 99 GLU A N 1
ATOM 840 C CA . GLU A 1 99 ? 13.859 -4.754 4.988 1 97.25 99 GLU A CA 1
ATOM 841 C C . GLU A 1 99 ? 13.938 -3.506 5.863 1 97.25 99 GLU A C 1
ATOM 843 O O . GLU A 1 99 ? 13.219 -3.393 6.859 1 97.25 99 GLU A O 1
ATOM 848 N N . PRO A 1 100 ? 14.711 -2.535 5.469 1 95.88 100 PRO A N 1
ATOM 849 C CA . PRO A 1 100 ? 14.93 -1.367 6.324 1 95.88 100 PRO A CA 1
ATOM 850 C C . PRO A 1 100 ? 13.914 -0.252 6.066 1 95.88 100 PRO A C 1
ATOM 852 O O . PRO A 1 100 ? 13.805 0.681 6.867 1 95.88 100 PRO A O 1
ATOM 855 N N . GLU A 1 101 ? 13.164 -0.367 4.988 1 97.06 101 GLU A N 1
ATOM 856 C CA . GLU A 1 101 ? 12.422 0.811 4.547 1 97.06 101 GLU A CA 1
ATOM 857 C C . GLU A 1 101 ? 10.945 0.694 4.891 1 97.06 101 GLU A C 1
ATOM 859 O O . GLU A 1 101 ? 10.273 1.703 5.109 1 97.06 101 GLU A O 1
ATOM 864 N N . TYR A 1 102 ? 10.367 -0.482 4.848 1 98.38 102 TYR A N 1
ATOM 865 C CA . TYR A 1 102 ? 8.945 -0.631 5.16 1 98.38 102 TYR A CA 1
ATOM 866 C C . TYR A 1 102 ? 8.664 -0.236 6.605 1 98.38 102 TYR A C 1
ATOM 868 O O . TYR A 1 102 ? 9.391 -0.632 7.52 1 98.38 102 TYR A O 1
ATOM 876 N N . THR A 1 103 ? 7.57 0.471 6.902 1 98.62 103 THR A N 1
ATOM 877 C CA . THR A 1 103 ? 7.453 1.193 8.164 1 98.62 103 THR A CA 1
ATOM 878 C C . THR A 1 103 ? 6.59 0.416 9.156 1 98.62 103 THR A C 1
ATOM 880 O O . THR A 1 103 ? 6.137 0.97 10.156 1 98.62 103 THR A O 1
ATOM 883 N N . SER A 1 104 ? 6.359 -0.783 8.898 1 98.5 104 SER A N 1
ATOM 884 C CA . SER A 1 104 ? 5.648 -1.666 9.82 1 98.5 104 SER A CA 1
ATOM 885 C C . SER A 1 104 ? 6.527 -2.828 10.266 1 98.5 104 SER A C 1
ATOM 887 O O . SER A 1 104 ? 7.441 -3.236 9.539 1 98.5 104 SER A O 1
ATOM 889 N N . SER A 1 105 ? 6.207 -3.367 11.406 1 98.31 105 SER A N 1
ATOM 890 C CA . SER A 1 105 ? 6.98 -4.488 11.93 1 98.31 105 SER A CA 1
ATOM 891 C C . SER A 1 105 ? 6.5 -5.812 11.344 1 98.31 105 SER A C 1
ATOM 893 O O . SER A 1 105 ? 7.168 -6.836 11.477 1 98.31 105 SER A O 1
ATOM 895 N N . VAL A 1 106 ? 5.367 -5.801 10.75 1 98.38 106 VAL A N 1
ATOM 896 C CA . VAL A 1 106 ? 4.824 -7 10.125 1 98.38 106 VAL A CA 1
ATOM 897 C C . VAL A 1 106 ? 4.289 -6.66 8.734 1 98.38 106 VAL A C 1
ATOM 899 O O . VAL A 1 106 ? 3.764 -5.566 8.516 1 98.38 106 VAL A O 1
ATOM 902 N N . TYR A 1 107 ? 4.414 -7.582 7.859 1 98.62 107 TYR A N 1
ATOM 903 C CA . TYR A 1 107 ? 3.922 -7.383 6.5 1 98.62 107 TYR A CA 1
ATOM 904 C C . TYR A 1 107 ? 2.414 -7.594 6.426 1 98.62 107 TYR A C 1
ATOM 906 O O . TYR A 1 107 ? 1.854 -8.375 7.199 1 98.62 107 TYR A O 1
ATOM 914 N N . PRO A 1 108 ? 1.752 -6.859 5.492 1 98.81 108 PRO A N 1
ATOM 915 C CA . PRO A 1 108 ? 0.445 -7.379 5.086 1 98.81 108 PRO A CA 1
ATOM 916 C C . PRO 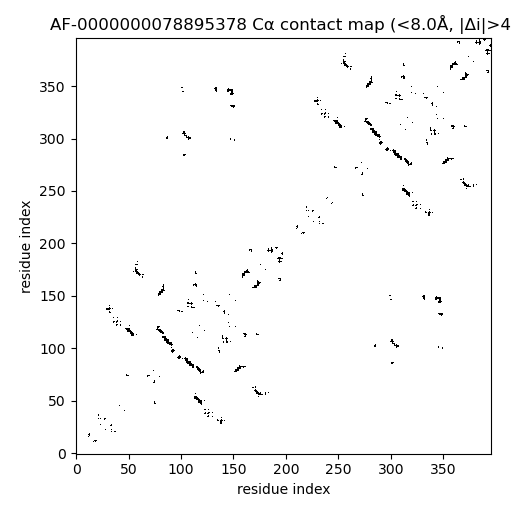A 1 108 ? 0.539 -8.742 4.398 1 98.81 108 PRO A C 1
ATOM 918 O O . PRO A 1 108 ? 1.639 -9.211 4.098 1 98.81 108 PRO A O 1
ATOM 921 N N . ALA A 1 109 ? -0.638 -9.32 4.242 1 98.75 109 ALA A N 1
ATOM 922 C CA . ALA A 1 109 ? -0.655 -10.625 3.58 1 98.75 109 ALA A CA 1
ATOM 923 C C . ALA A 1 109 ? 0.051 -10.562 2.229 1 98.75 109 ALA A C 1
ATOM 925 O O . ALA A 1 109 ? -0.107 -9.586 1.483 1 98.75 109 ALA A O 1
ATOM 926 N N . PHE A 1 110 ? 0.83 -11.539 1.958 1 98.56 110 PHE A N 1
ATOM 927 C CA . PHE A 1 110 ? 1.438 -11.695 0.642 1 98.56 110 PHE A CA 1
ATOM 928 C C . PHE A 1 110 ? 1.451 -13.156 0.22 1 98.56 110 PHE A C 1
ATOM 930 O O . PHE A 1 110 ? 1.432 -14.055 1.067 1 98.56 110 PHE A O 1
ATOM 937 N N . ALA A 1 111 ? 1.429 -13.352 -1.039 1 98.19 111 ALA A N 1
ATOM 938 C CA . ALA A 1 111 ? 1.364 -14.703 -1.591 1 98.19 111 ALA A CA 1
ATOM 939 C C . ALA A 1 111 ? 2.689 -15.438 -1.402 1 98.19 111 ALA A C 1
ATOM 941 O O . ALA A 1 111 ? 3.76 -14.836 -1.511 1 98.19 111 ALA A O 1
ATOM 942 N N . CYS A 1 112 ? 2.537 -16.703 -1.202 1 93.5 112 CYS A N 1
ATOM 943 C CA . CYS A 1 112 ? 3.74 -17.531 -1.239 1 93.5 112 CYS A CA 1
ATOM 944 C C . CYS A 1 112 ? 4.422 -17.438 -2.6 1 93.5 112 CYS A C 1
ATOM 946 O O . CYS A 1 112 ? 3.75 -17.422 -3.633 1 93.5 112 CYS A O 1
ATOM 948 N N . GLY A 1 113 ? 5.719 -17.422 -2.629 1 92 113 GLY A N 1
ATOM 949 C CA . GLY A 1 113 ? 6.496 -17.141 -3.828 1 92 113 GLY A CA 1
ATOM 950 C C . GLY A 1 113 ? 6.438 -18.266 -4.848 1 92 113 GLY A C 1
ATOM 951 O O . GLY A 1 113 ? 6.723 -18.047 -6.027 1 92 113 GLY A O 1
ATOM 952 N N . ALA A 1 114 ? 6.016 -19.422 -4.418 1 94 114 ALA A N 1
ATOM 953 C CA . ALA A 1 114 ? 6.027 -20.594 -5.289 1 94 114 ALA A CA 1
ATOM 954 C C . ALA A 1 114 ? 4.938 -20.5 -6.355 1 94 114 ALA A C 1
ATOM 956 O O . ALA A 1 114 ? 5.043 -21.109 -7.418 1 94 114 ALA A O 1
ATOM 957 N N . GLY A 1 115 ? 3.922 -19.781 -6.043 1 96.5 115 GLY A N 1
ATOM 958 C CA . GLY A 1 115 ? 2.867 -19.625 -7.031 1 96.5 115 GLY A CA 1
ATOM 959 C C . GLY A 1 115 ? 1.761 -18.688 -6.586 1 96.5 115 GLY A C 1
ATOM 960 O O . GLY A 1 115 ? 1.252 -18.812 -5.469 1 96.5 115 GLY A O 1
ATOM 961 N N . ASN A 1 116 ? 1.41 -17.766 -7.469 1 97.12 116 ASN A N 1
ATOM 962 C CA . ASN A 1 116 ? 0.236 -16.938 -7.23 1 97.12 116 ASN A CA 1
ATOM 963 C C . ASN A 1 116 ? -0.334 -16.391 -8.539 1 97.12 116 ASN A C 1
ATOM 965 O O . ASN A 1 116 ? 0.374 -16.312 -9.539 1 97.12 116 ASN A O 1
ATOM 969 N N . MET A 1 117 ? -1.658 -16.141 -8.516 1 98.31 117 MET A N 1
ATOM 970 C CA . MET A 1 117 ? -2.361 -15.625 -9.688 1 98.31 117 MET A CA 1
ATOM 971 C C . MET A 1 117 ? -2.982 -14.266 -9.398 1 98.31 117 MET A C 1
ATOM 973 O O . MET A 1 117 ? -3.557 -14.055 -8.328 1 98.31 117 MET A O 1
ATOM 977 N N . LEU A 1 118 ? -2.818 -13.383 -10.328 1 98.62 118 LEU A N 1
ATOM 978 C CA . LEU A 1 118 ? -3.438 -12.062 -10.258 1 98.62 118 LEU A CA 1
ATOM 979 C C . LEU A 1 118 ? -4.379 -11.844 -11.438 1 98.62 118 LEU A C 1
ATOM 981 O O . LEU A 1 118 ? -4.055 -12.195 -12.578 1 98.62 118 LEU A O 1
ATOM 985 N N . SER A 1 119 ? -5.562 -11.305 -11.141 1 98.81 119 SER A N 1
ATOM 986 C CA . SER A 1 119 ? -6.453 -10.906 -12.219 1 98.81 119 SER A CA 1
ATOM 987 C C . SER A 1 119 ? -5.848 -9.781 -13.055 1 98.81 119 SER A C 1
ATOM 989 O O . SER A 1 119 ? -5.016 -9.016 -12.555 1 98.81 119 SER A O 1
ATOM 991 N N . ALA A 1 120 ? -6.297 -9.656 -14.211 1 98.5 120 ALA A N 1
ATOM 992 C CA . ALA A 1 120 ? -5.723 -8.742 -15.203 1 98.5 120 ALA A CA 1
ATOM 993 C C . ALA A 1 120 ? -5.766 -7.301 -14.711 1 98.5 120 ALA A C 1
ATOM 995 O O . ALA A 1 120 ? -4.824 -6.539 -14.938 1 98.5 120 ALA A O 1
ATOM 996 N N . ASP A 1 121 ? -6.824 -6.906 -14.109 1 98.75 121 ASP A N 1
ATOM 997 C CA . ASP A 1 121 ? -6.965 -5.52 -13.672 1 98.75 121 ASP A CA 1
ATOM 998 C C . ASP A 1 121 ? -5.895 -5.16 -12.641 1 98.75 121 ASP A C 1
ATOM 1000 O O . ASP A 1 121 ? -5.367 -4.043 -12.656 1 98.75 121 ASP A O 1
ATOM 1004 N N . LEU A 1 122 ? -5.598 -6.098 -11.766 1 98.88 122 LEU A N 1
ATOM 1005 C CA . LEU A 1 122 ? -4.539 -5.855 -10.789 1 98.88 122 LEU A CA 1
ATOM 1006 C C . LEU A 1 122 ? -3.184 -5.734 -11.477 1 98.88 122 LEU A C 1
ATOM 1008 O O . LEU A 1 122 ? -2.389 -4.852 -11.141 1 98.88 122 LEU A O 1
ATOM 1012 N N . VAL A 1 123 ? -2.904 -6.621 -12.414 1 98.75 123 VAL A N 1
ATOM 1013 C CA . VAL A 1 123 ? -1.647 -6.598 -13.156 1 98.75 123 VAL A CA 1
ATOM 1014 C C . VAL A 1 123 ? -1.521 -5.273 -13.914 1 98.75 123 VAL A C 1
ATOM 1016 O O . VAL A 1 123 ? -0.453 -4.66 -13.922 1 98.75 123 VAL A O 1
ATOM 1019 N N . LYS A 1 124 ? -2.549 -4.871 -14.5 1 98.69 124 LYS A N 1
ATOM 1020 C CA . LYS A 1 124 ? -2.547 -3.619 -15.25 1 98.69 124 LYS A CA 1
ATOM 1021 C C . LYS A 1 124 ? -2.309 -2.426 -14.328 1 98.69 124 LYS A C 1
ATOM 1023 O O . LYS A 1 124 ? -1.598 -1.486 -14.695 1 98.69 124 LYS A O 1
ATOM 1028 N N . TRP A 1 125 ? -2.945 -2.438 -13.203 1 98.88 125 TRP A N 1
ATOM 1029 C CA . TRP A 1 125 ? -2.695 -1.366 -12.25 1 98.88 125 TRP A CA 1
ATOM 1030 C C . TRP A 1 125 ? -1.225 -1.323 -11.852 1 98.88 125 TRP A C 1
ATOM 1032 O O . TRP A 1 125 ? -0.624 -0.248 -11.781 1 98.88 125 TRP A O 1
ATOM 1042 N N . LEU A 1 126 ? -0.684 -2.477 -11.531 1 98.81 126 LEU A N 1
ATOM 1043 C CA . LEU A 1 126 ? 0.735 -2.559 -11.203 1 98.81 126 LEU A CA 1
ATOM 1044 C C . LEU A 1 126 ? 1.588 -2 -12.336 1 98.81 126 LEU A C 1
ATOM 1046 O O . LEU A 1 126 ? 2.482 -1.185 -12.109 1 98.81 126 LEU A O 1
ATOM 1050 N N . ALA A 1 127 ? 1.309 -2.416 -13.492 1 98.31 127 ALA A N 1
ATOM 1051 C CA . ALA A 1 127 ? 2.053 -1.961 -14.664 1 98.31 127 ALA A CA 1
ATOM 1052 C C . ALA A 1 127 ? 1.951 -0.447 -14.828 1 98.31 127 ALA A C 1
ATOM 1054 O O . ALA A 1 127 ? 2.955 0.227 -15.062 1 98.31 127 ALA A O 1
ATOM 1055 N N . GLN A 1 128 ? 0.772 0.048 -14.656 1 98 128 GLN A N 1
ATOM 1056 C CA . GLN A 1 128 ? 0.519 1.475 -14.828 1 98 128 GLN A CA 1
ATOM 1057 C C . GLN A 1 128 ? 1.25 2.293 -13.766 1 98 128 GLN A C 1
ATOM 1059 O O . GLN A 1 128 ? 1.623 3.441 -14.008 1 98 128 GLN A O 1
ATOM 1064 N N . ASN A 1 129 ? 1.472 1.712 -12.656 1 98.44 129 ASN A N 1
ATOM 1065 C CA . ASN A 1 129 ? 2.1 2.428 -11.547 1 98.44 129 ASN A CA 1
ATOM 1066 C C . ASN A 1 129 ? 3.561 2.021 -11.375 1 98.44 129 ASN A C 1
ATOM 1068 O O . ASN A 1 129 ? 4.18 2.332 -10.359 1 98.44 129 ASN A O 1
ATOM 1072 N N . SER A 1 130 ? 4.145 1.333 -12.336 1 96.88 130 SER A N 1
ATOM 1073 C CA . SER A 1 130 ? 5.473 0.733 -12.219 1 96.88 130 SER A CA 1
ATOM 1074 C C . SER A 1 130 ? 6.535 1.789 -11.938 1 96.88 130 SER A C 1
ATOM 1076 O O . SER A 1 130 ? 7.512 1.521 -11.234 1 96.88 130 SER A O 1
ATOM 1078 N N . GLY A 1 131 ? 6.328 2.984 -12.391 1 96 131 GLY A N 1
ATOM 1079 C CA . GLY A 1 131 ? 7.312 4.035 -12.188 1 96 131 GLY A CA 1
ATOM 1080 C C . GLY A 1 131 ? 7.227 4.684 -10.82 1 96 131 GLY A C 1
ATOM 1081 O O . GLY A 1 131 ? 8.117 5.438 -10.43 1 96 131 GLY A O 1
ATOM 1082 N N . ARG A 1 132 ? 6.215 4.328 -10.055 1 97.94 132 ARG A N 1
ATOM 1083 C CA . ARG A 1 132 ? 5.98 5.02 -8.789 1 97.94 132 ARG A CA 1
ATOM 1084 C C . ARG A 1 132 ? 6.086 4.055 -7.613 1 97.94 132 ARG A C 1
ATOM 1086 O O . ARG A 1 132 ? 6.355 4.473 -6.484 1 97.94 132 ARG A O 1
ATOM 1093 N N . LEU A 1 133 ? 5.852 2.809 -7.828 1 98.44 133 LEU A N 1
ATOM 1094 C CA . LEU A 1 133 ? 5.82 1.82 -6.758 1 98.44 133 LEU A CA 1
ATOM 1095 C C . LEU A 1 133 ? 7.223 1.567 -6.211 1 98.44 133 LEU A C 1
ATOM 1097 O O . LEU A 1 133 ? 8.172 1.393 -6.98 1 98.44 133 LEU A O 1
ATOM 1101 N N . LYS A 1 134 ? 7.316 1.608 -4.926 1 98.12 134 LYS A N 1
ATOM 1102 C CA . LYS A 1 134 ? 8.594 1.338 -4.277 1 98.12 134 LYS A CA 1
ATOM 1103 C C . LYS A 1 134 ? 8.898 -0.158 -4.262 1 98.12 134 LYS A C 1
ATOM 1105 O O . LYS A 1 134 ? 8.031 -0.968 -3.926 1 98.12 134 LYS A O 1
ATOM 1110 N N . HIS A 1 135 ? 10.125 -0.495 -4.641 1 96.75 135 HIS A N 1
ATOM 1111 C CA . HIS A 1 135 ? 10.547 -1.888 -4.566 1 96.75 135 HIS A CA 1
ATOM 1112 C C . HIS A 1 135 ? 11.156 -2.207 -3.207 1 96.75 135 HIS A C 1
ATOM 1114 O O . HIS A 1 135 ? 12.188 -1.641 -2.836 1 96.75 135 HIS A O 1
ATOM 1120 N N . TYR A 1 136 ? 10.594 -3.092 -2.477 1 96.62 136 TYR A N 1
ATOM 1121 C CA . TYR A 1 136 ? 11.047 -3.52 -1.158 1 96.62 136 TYR A CA 1
ATOM 1122 C C . TYR A 1 136 ? 11.891 -4.785 -1.256 1 96.62 136 TYR A C 1
ATOM 1124 O O . TYR A 1 136 ? 12.445 -5.09 -2.314 1 96.62 136 TYR A O 1
ATOM 1132 N N . GLN A 1 137 ? 12.312 -5.477 -0.149 1 92.06 137 GLN A N 1
ATOM 1133 C CA . GLN A 1 137 ? 13.297 -6.543 0.007 1 92.06 137 GLN A CA 1
ATOM 1134 C C . GLN A 1 137 ? 13.039 -7.676 -0.981 1 92.06 137 GLN A C 1
ATOM 1136 O O . GLN A 1 137 ? 13.984 -8.273 -1.51 1 92.06 137 GLN A O 1
ATOM 1141 N N . GLY A 1 138 ? 11.891 -7.949 -1.443 1 91.69 138 GLY A N 1
ATOM 1142 C CA . GLY A 1 138 ? 11.492 -9.047 -2.309 1 91.69 138 GLY A CA 1
ATOM 1143 C C . GLY A 1 138 ? 10.211 -8.766 -3.08 1 91.69 138 GLY A C 1
ATOM 1144 O O . GLY A 1 138 ? 9.438 -7.887 -2.707 1 91.69 138 GLY A O 1
ATOM 1145 N N . GLU A 1 139 ? 10.133 -9.656 -4.188 1 94.94 139 GLU A N 1
ATOM 1146 C CA . GLU A 1 139 ? 8.969 -9.43 -5.035 1 94.94 139 GLU A CA 1
ATOM 1147 C C . GLU A 1 139 ? 7.676 -9.805 -4.316 1 94.94 139 GLU A C 1
ATOM 1149 O O . GLU A 1 139 ? 6.633 -9.18 -4.531 1 94.94 139 GLU A O 1
ATOM 1154 N N . ASP A 1 140 ? 7.766 -10.82 -3.432 1 96.19 140 ASP A N 1
ATOM 1155 C CA . ASP A 1 140 ? 6.555 -11.281 -2.764 1 96.19 140 ASP A CA 1
ATOM 1156 C C . ASP A 1 140 ? 6.043 -10.242 -1.771 1 96.19 140 ASP A C 1
ATOM 1158 O O . ASP A 1 140 ? 4.867 -9.859 -1.81 1 96.19 140 ASP A O 1
ATOM 1162 N N . VAL A 1 141 ? 6.953 -9.766 -0.9 1 97.25 141 VAL A N 1
ATOM 1163 C CA . VAL A 1 141 ? 6.523 -8.812 0.116 1 97.25 141 VAL A CA 1
ATOM 1164 C C . VAL A 1 141 ? 6.219 -7.465 -0.536 1 97.25 141 VAL A C 1
ATOM 1166 O O . VAL A 1 141 ? 5.32 -6.742 -0.095 1 97.25 141 VAL A O 1
ATOM 1169 N N . SER A 1 142 ? 6.938 -7.098 -1.643 1 97.75 142 SER A N 1
ATOM 1170 C CA . SER A 1 142 ? 6.605 -5.898 -2.4 1 97.75 142 SER A CA 1
ATOM 1171 C C . SER A 1 142 ? 5.18 -5.961 -2.939 1 97.75 142 SER A C 1
ATOM 1173 O O . SER A 1 142 ? 4.422 -5 -2.812 1 97.75 142 SER A O 1
ATOM 1175 N N . LEU A 1 143 ? 4.832 -7.094 -3.51 1 98.44 143 LEU A N 1
ATOM 1176 C CA . LEU A 1 143 ? 3.492 -7.273 -4.055 1 98.44 143 LEU A CA 1
ATOM 1177 C C . LEU A 1 143 ? 2.438 -7.129 -2.963 1 98.44 143 LEU A C 1
ATOM 1179 O O . LEU A 1 143 ? 1.395 -6.512 -3.18 1 98.44 143 LEU A O 1
ATOM 1183 N N . GLY A 1 144 ? 2.717 -7.695 -1.831 1 98.75 144 GLY A N 1
ATOM 1184 C CA 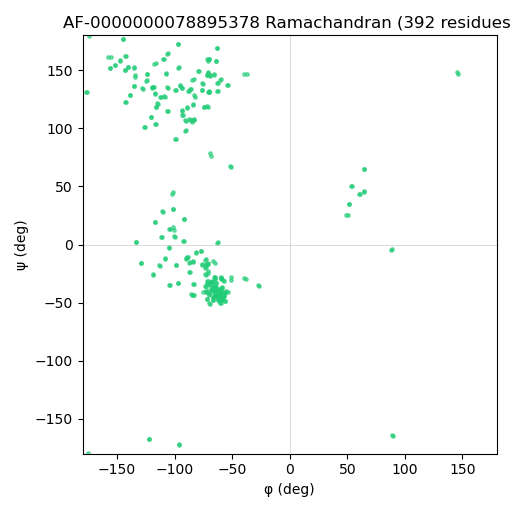. GLY A 1 144 ? 1.803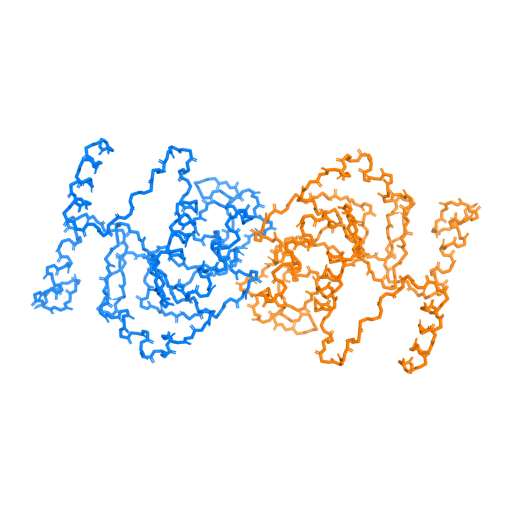 -7.543 -0.711 1 98.75 144 GLY A CA 1
ATOM 1185 C C . GLY A 1 144 ? 1.584 -6.098 -0.312 1 98.75 144 GLY A C 1
ATOM 1186 O O . GLY A 1 144 ? 0.448 -5.672 -0.088 1 98.75 144 GLY A O 1
ATOM 1187 N N . ILE A 1 145 ? 2.65 -5.375 -0.234 1 98.81 145 ILE A N 1
ATOM 1188 C CA . ILE A 1 145 ? 2.596 -3.971 0.152 1 98.81 145 ILE A CA 1
ATOM 1189 C C . ILE A 1 145 ? 1.877 -3.166 -0.929 1 98.81 145 ILE A C 1
ATOM 1191 O O . ILE A 1 145 ? 0.955 -2.402 -0.633 1 98.81 145 ILE A O 1
ATOM 1195 N N . TRP A 1 146 ? 2.232 -3.357 -2.186 1 98.88 146 TRP A N 1
ATOM 1196 C CA . TRP A 1 146 ? 1.622 -2.613 -3.283 1 98.88 146 TRP A CA 1
ATOM 1197 C C . TRP A 1 146 ? 0.118 -2.859 -3.338 1 98.88 146 TRP A C 1
ATOM 1199 O O . TRP A 1 146 ? -0.67 -1.912 -3.393 1 98.88 146 TRP A O 1
ATOM 1209 N N . LEU A 1 147 ? -0.252 -4.086 -3.27 1 98.94 147 LEU A N 1
ATOM 1210 C CA . LEU A 1 147 ? -1.644 -4.445 -3.518 1 98.94 147 LEU A CA 1
ATOM 1211 C C . LEU A 1 147 ? -2.518 -4.098 -2.318 1 98.94 147 LEU A C 1
ATOM 1213 O O . LEU A 1 147 ? -3.744 -4.035 -2.438 1 98.94 147 LEU A O 1
ATOM 1217 N N . SER A 1 148 ? -1.894 -3.875 -1.144 1 98.88 148 SER A N 1
ATOM 1218 C CA . SER A 1 148 ? -2.684 -3.383 -0.018 1 98.88 148 SER A CA 1
ATOM 1219 C C . SER A 1 148 ? -3.338 -2.045 -0.344 1 98.88 148 SER A C 1
ATOM 1221 O O . SER A 1 148 ? -4.395 -1.716 0.198 1 98.88 148 SER A O 1
ATOM 1223 N N . ALA A 1 149 ? -2.711 -1.296 -1.197 1 98.88 149 ALA A N 1
ATOM 1224 C CA . ALA A 1 149 ? -3.264 0.007 -1.561 1 98.88 149 ALA A CA 1
ATOM 1225 C C . ALA A 1 149 ? -4.609 -0.144 -2.264 1 98.88 149 ALA A C 1
ATOM 1227 O O . ALA A 1 149 ? -5.492 0.705 -2.119 1 98.88 149 ALA A O 1
ATOM 1228 N N . VAL A 1 150 ? -4.793 -1.247 -3.043 1 98.81 150 VAL A N 1
ATOM 1229 C CA . VAL A 1 150 ? -6.02 -1.367 -3.826 1 98.81 150 VAL A CA 1
ATOM 1230 C C . VAL A 1 150 ? -6.914 -2.449 -3.225 1 98.81 150 VAL A C 1
ATOM 1232 O O . VAL A 1 150 ? -8.094 -2.557 -3.576 1 98.81 150 VAL A O 1
ATOM 1235 N N . GLY A 1 151 ? -6.434 -3.234 -2.33 1 98.56 151 GLY A N 1
ATOM 1236 C CA . GLY A 1 151 ? -7.223 -4.137 -1.509 1 98.56 151 GLY A CA 1
ATOM 1237 C C . GLY A 1 151 ? -7.918 -5.219 -2.312 1 98.56 151 GLY A C 1
ATOM 1238 O O . GLY A 1 151 ? -9.148 -5.312 -2.305 1 98.56 151 GLY A O 1
ATOM 1239 N N . PRO A 1 152 ? -7.156 -6.117 -2.955 1 98.75 152 PRO A N 1
ATOM 1240 C CA . PRO A 1 152 ? -7.785 -7.215 -3.693 1 98.75 152 PRO A CA 1
ATOM 1241 C C . PRO A 1 152 ? -8.445 -8.242 -2.773 1 98.75 152 PRO A C 1
ATOM 1243 O O . PRO A 1 152 ? -8.164 -8.266 -1.573 1 98.75 152 PRO A O 1
ATOM 1246 N N . THR A 1 153 ? -9.383 -9.008 -3.35 1 98.5 153 THR A N 1
ATOM 1247 C CA . THR A 1 153 ? -9.883 -10.195 -2.678 1 98.5 153 THR A CA 1
ATOM 1248 C C . THR A 1 153 ? -8.828 -11.297 -2.664 1 98.5 153 THR A C 1
ATOM 1250 O O . THR A 1 153 ? -8.359 -11.727 -3.721 1 98.5 153 THR A O 1
ATOM 1253 N N . LEU A 1 154 ? -8.438 -11.664 -1.487 1 98.56 154 LEU A N 1
ATOM 1254 C CA . LEU A 1 154 ? -7.52 -12.781 -1.343 1 98.56 154 LEU A CA 1
ATOM 1255 C C . LEU A 1 154 ? -8.273 -14.109 -1.376 1 98.56 154 LEU A C 1
ATOM 1257 O O . LEU A 1 154 ? -9.047 -14.414 -0.467 1 98.56 154 LEU A O 1
ATOM 1261 N N . VAL A 1 155 ? -8.156 -14.852 -2.43 1 98.5 155 VAL A N 1
ATOM 1262 C CA . VAL A 1 155 ? -8.695 -16.203 -2.52 1 98.5 155 VAL A CA 1
ATOM 1263 C C . VAL A 1 155 ? -7.645 -17.219 -2.062 1 98.5 155 VAL A C 1
ATOM 1265 O O . VAL A 1 155 ? -6.801 -17.641 -2.855 1 98.5 155 VAL A O 1
ATOM 1268 N N . LYS A 1 156 ? -7.797 -17.578 -0.877 1 97.94 156 LYS A N 1
ATOM 1269 C CA . LYS A 1 156 ? -6.828 -18.484 -0.26 1 97.94 156 LYS A CA 1
ATOM 1270 C C . LYS A 1 156 ? -7.195 -19.938 -0.511 1 97.94 156 LYS A C 1
ATOM 1272 O O . LYS A 1 156 ? -8.352 -20.328 -0.351 1 97.94 156 LYS A O 1
ATOM 1277 N N . ASP A 1 157 ? -6.242 -20.688 -0.927 1 97.25 157 ASP A N 1
ATOM 1278 C CA . ASP A 1 157 ? -6.395 -22.125 -1.139 1 97.25 157 ASP A CA 1
ATOM 1279 C C . ASP A 1 157 ? -5.168 -22.891 -0.646 1 97.25 157 ASP A C 1
ATOM 1281 O O . ASP A 1 157 ? -4.047 -22.609 -1.068 1 97.25 157 ASP A O 1
ATOM 1285 N N . PHE A 1 158 ? -5.367 -23.875 0.151 1 94.56 158 PHE A N 1
ATOM 1286 C CA . PHE A 1 158 ? -4.281 -24.609 0.802 1 94.56 158 PHE A CA 1
ATOM 1287 C C . PHE A 1 158 ? -3.553 -25.5 -0.194 1 94.56 158 PHE A C 1
ATOM 1289 O O . PHE A 1 158 ? -2.471 -26.016 0.1 1 94.56 158 PHE A O 1
ATOM 1296 N N . ASN A 1 159 ? -4.125 -25.688 -1.358 1 96.44 159 ASN A N 1
ATOM 1297 C CA . ASN A 1 159 ? -3.461 -26.484 -2.383 1 96.44 159 ASN A CA 1
ATOM 1298 C C . ASN A 1 159 ? -2.279 -25.734 -2.994 1 96.44 159 ASN A C 1
ATOM 1300 O O . ASN A 1 159 ? -1.457 -26.328 -3.693 1 96.44 159 ASN A O 1
ATOM 1304 N N . TRP A 1 160 ? -2.23 -24.453 -2.812 1 97.5 160 TRP A N 1
ATOM 1305 C CA . TRP A 1 160 ? -0.996 -23.719 -3.07 1 97.5 160 TRP A CA 1
ATOM 1306 C C . TRP A 1 160 ? 0.028 -23.969 -1.969 1 97.5 160 TRP A C 1
ATOM 1308 O O . TRP A 1 160 ? -0.186 -23.594 -0.814 1 97.5 160 TRP A O 1
ATOM 1318 N N . GLN A 1 161 ? 1.153 -24.531 -2.344 1 94.75 161 GLN A N 1
ATOM 1319 C CA . GLN A 1 161 ? 2.176 -24.828 -1.35 1 94.75 161 GLN A CA 1
ATOM 1320 C C . GLN A 1 161 ? 3.213 -23.719 -1.265 1 94.75 161 GLN A C 1
ATOM 1322 O O . GLN A 1 161 ? 3.67 -23.203 -2.291 1 94.75 161 GLN A O 1
ATOM 1327 N N . CYS A 1 162 ? 3.559 -23.375 -0.005 1 92.44 162 CYS A N 1
ATOM 1328 C CA . CYS A 1 162 ? 4.598 -22.375 0.183 1 92.44 162 CYS A CA 1
ATOM 1329 C C . CYS A 1 162 ? 5.984 -23.016 0.178 1 92.44 162 CYS A C 1
ATOM 1331 O O . CYS A 1 162 ? 6.973 -22.359 -0.136 1 92.44 162 CYS A O 1
ATOM 1333 N N . MET A 1 163 ? 5.941 -24.234 0.492 1 91 163 MET A N 1
ATOM 1334 C CA . MET A 1 163 ? 7.203 -24.969 0.573 1 91 163 MET A CA 1
ATOM 1335 C C . MET A 1 163 ? 7.199 -26.172 -0.363 1 91 163 MET A C 1
ATOM 1337 O O . MET A 1 163 ? 6.422 -26.219 -1.319 1 91 163 MET A O 1
ATOM 1341 N N . GLY A 1 164 ? 8.164 -27.078 -0.222 1 93.19 164 GLY A N 1
ATOM 1342 C CA . GLY A 1 164 ? 8.414 -28.141 -1.188 1 93.19 164 GLY A CA 1
ATOM 1343 C C . GLY A 1 164 ? 7.664 -29.422 -0.88 1 93.19 164 GLY A C 1
ATOM 1344 O O . GLY A 1 164 ? 8.062 -30.5 -1.314 1 93.19 164 GLY A O 1
ATOM 1345 N N . ASP A 1 165 ? 6.574 -29.312 -0.097 1 92 165 ASP A N 1
ATOM 1346 C CA . ASP A 1 165 ? 5.777 -30.5 0.188 1 92 165 ASP A CA 1
ATOM 1347 C C . ASP A 1 165 ? 5.117 -31.031 -1.079 1 92 165 ASP A C 1
ATOM 1349 O O . ASP A 1 165 ? 4.883 -30.281 -2.029 1 92 165 ASP A O 1
ATOM 1353 N N . CYS A 1 166 ? 5.02 -32.344 -1.063 1 93.94 166 CYS A N 1
ATOM 1354 C CA . CYS A 1 166 ? 4.344 -32.969 -2.189 1 93.94 166 CYS A CA 1
ATOM 1355 C C . CYS A 1 166 ? 3.059 -33.656 -1.742 1 93.94 166 CYS A C 1
ATOM 1357 O O . CYS A 1 166 ? 3.068 -34.469 -0.809 1 93.94 166 CYS A O 1
ATOM 1359 N N . ASP A 1 167 ? 1.98 -33.25 -2.318 1 90.81 167 ASP A N 1
ATOM 1360 C CA . ASP A 1 167 ? 0.645 -33.75 -2.053 1 90.81 167 ASP A CA 1
ATOM 1361 C C . ASP A 1 167 ? -0.122 -34 -3.352 1 90.81 167 ASP A C 1
ATOM 1363 O O . ASP A 1 167 ? 0.134 -33.344 -4.359 1 90.81 167 ASP A O 1
ATOM 1367 N N . ASP A 1 168 ? -1.081 -34.938 -3.369 1 85.88 168 ASP A N 1
ATOM 1368 C CA . ASP A 1 168 ? -1.812 -35.312 -4.578 1 85.88 168 ASP A CA 1
ATOM 1369 C C . ASP A 1 168 ? -2.654 -34.125 -5.082 1 85.88 168 ASP A C 1
ATOM 1371 O O . ASP A 1 168 ? -2.885 -34 -6.285 1 85.88 168 ASP A O 1
ATOM 1375 N N . ASN A 1 169 ? -3.082 -33.312 -4.246 1 92.31 169 ASN A N 1
ATOM 1376 C CA . ASN A 1 169 ? -4.016 -32.25 -4.648 1 92.31 169 ASN A CA 1
ATOM 1377 C C . ASN A 1 169 ? -3.305 -30.922 -4.848 1 92.31 169 ASN A C 1
ATOM 1379 O O . ASN A 1 169 ? -3.938 -29.922 -5.195 1 92.31 169 ASN A O 1
ATOM 1383 N N . MET A 1 170 ? -2.012 -30.969 -4.773 1 96.38 170 MET A N 1
ATOM 1384 C CA . MET A 1 170 ? -1.267 -29.703 -4.77 1 96.38 170 MET A CA 1
ATOM 1385 C C . MET A 1 170 ? -1.306 -29.047 -6.145 1 96.38 170 MET A C 1
ATOM 1387 O O . MET A 1 170 ? -1.325 -29.734 -7.164 1 96.38 170 MET A O 1
ATOM 1391 N N . TYR A 1 171 ? -1.28 -27.688 -6.18 1 97.25 171 TYR A N 1
ATOM 1392 C CA . TYR A 1 171 ? -1.104 -26.938 -7.418 1 97.25 171 TYR A CA 1
ATOM 1393 C C . TYR A 1 171 ? 0.371 -26.812 -7.777 1 97.25 171 TYR A C 1
ATOM 1395 O O . TYR A 1 171 ? 0.726 -26.766 -8.961 1 97.25 171 TYR A O 1
ATOM 1403 N N . ASN A 1 172 ? 1.186 -26.719 -6.719 1 97.06 172 ASN A N 1
ATOM 1404 C CA . ASN A 1 172 ? 2.613 -26.484 -6.895 1 97.06 172 ASN A CA 1
ATOM 1405 C C . ASN A 1 172 ? 3.434 -27.172 -5.805 1 97.06 172 ASN A C 1
ATOM 1407 O O . ASN A 1 172 ? 2.893 -27.562 -4.77 1 97.06 172 ASN A O 1
ATOM 1411 N N . SER A 1 173 ? 4.672 -27.391 -6.105 1 96.81 173 SER A N 1
ATOM 1412 C CA . SER A 1 173 ? 5.672 -27.844 -5.145 1 96.81 173 SER A CA 1
ATOM 1413 C C . SER A 1 173 ? 7.027 -27.188 -5.414 1 96.81 173 SER A C 1
ATOM 1415 O O . SER A 1 173 ? 7.598 -27.359 -6.492 1 96.81 173 SER A O 1
ATOM 1417 N N . ALA A 1 174 ? 7.578 -26.484 -4.391 1 96 174 ALA A N 1
ATOM 1418 C CA . ALA A 1 174 ? 8.766 -25.656 -4.594 1 96 174 ALA A CA 1
ATOM 1419 C C . ALA A 1 174 ? 10.031 -26.406 -4.184 1 96 174 ALA A C 1
ATOM 1421 O O . ALA A 1 174 ? 9.969 -27.531 -3.705 1 96 174 ALA A O 1
ATOM 1422 N N . GLN A 1 175 ? 11.156 -25.797 -4.477 1 95.5 175 GLN A N 1
ATOM 1423 C CA . GLN A 1 175 ? 12.469 -26.25 -4.031 1 95.5 175 GLN A CA 1
ATOM 1424 C C . GLN A 1 175 ? 12.82 -27.609 -4.641 1 95.5 175 GLN A C 1
ATOM 1426 O O . GLN A 1 175 ? 13.234 -28.531 -3.926 1 95.5 175 GLN A O 1
ATOM 1431 N N . LYS A 1 176 ? 12.594 -27.734 -5.859 1 97.06 176 LYS A N 1
ATOM 1432 C CA . LYS A 1 176 ? 12.891 -28.969 -6.578 1 97.06 176 LYS A CA 1
ATOM 1433 C C . LYS A 1 176 ? 14.125 -28.812 -7.457 1 97.06 176 LYS A C 1
ATOM 1435 O O . LYS A 1 176 ? 14.312 -27.781 -8.109 1 97.06 176 LYS A O 1
ATOM 1440 N N . ALA A 1 177 ? 14.969 -29.75 -7.41 1 96.62 177 ALA A N 1
ATOM 1441 C CA . ALA A 1 177 ? 16.062 -29.828 -8.383 1 96.62 177 ALA A CA 1
ATOM 1442 C C . ALA A 1 177 ? 15.531 -30.219 -9.766 1 96.62 177 ALA A C 1
ATOM 1444 O O . ALA A 1 177 ? 14.445 -30.781 -9.883 1 96.62 177 ALA A O 1
ATOM 1445 N N . PRO A 1 178 ? 16.344 -29.875 -10.789 1 95.25 178 PRO A N 1
ATOM 1446 C CA . PRO A 1 178 ? 15.898 -30.203 -12.148 1 95.25 178 PRO A CA 1
ATOM 1447 C C . PRO A 1 178 ? 15.547 -31.688 -12.305 1 95.25 178 PRO A C 1
ATOM 1449 O O . PRO A 1 178 ? 14.531 -32.031 -12.93 1 95.25 178 PRO A O 1
ATOM 1452 N N . ALA A 1 179 ? 16.344 -32.531 -11.711 1 97.31 179 ALA A N 1
ATOM 1453 C CA . ALA A 1 179 ? 16.078 -33.969 -11.805 1 97.31 179 ALA A CA 1
ATOM 1454 C C . ALA A 1 179 ? 14.773 -34.344 -11.102 1 97.31 179 ALA A C 1
ATOM 1456 O O . ALA A 1 179 ? 14.031 -35.188 -11.578 1 97.31 179 ALA A O 1
ATOM 1457 N N . GLU A 1 180 ? 14.477 -33.719 -10.023 1 96.88 180 GLU A N 1
ATOM 1458 C CA . GLU A 1 180 ? 13.234 -33.938 -9.297 1 96.88 180 GLU A CA 1
ATOM 1459 C C . GLU A 1 180 ? 12.031 -33.469 -10.117 1 96.88 180 GLU A C 1
ATOM 1461 O O . GLU A 1 180 ? 10.992 -34.156 -10.117 1 96.88 180 GLU A O 1
ATOM 1466 N N . LEU A 1 181 ? 12.18 -32.406 -10.766 1 96.94 181 LEU A N 1
ATOM 1467 C CA . LEU A 1 181 ? 11.102 -31.906 -11.602 1 96.94 181 LEU A CA 1
ATOM 1468 C C . LEU A 1 181 ? 10.773 -32.875 -12.719 1 96.94 181 LEU A C 1
ATOM 1470 O O . LEU A 1 181 ? 9.594 -33.125 -13.008 1 96.94 181 LEU A O 1
ATOM 1474 N N . ARG A 1 182 ? 11.82 -33.438 -13.305 1 97.06 182 ARG A N 1
ATOM 1475 C CA . ARG A 1 182 ? 11.617 -34.406 -14.367 1 97.06 182 ARG A CA 1
ATOM 1476 C C . ARG A 1 182 ? 10.922 -35.656 -13.836 1 97.06 182 ARG A C 1
ATOM 1478 O O . ARG A 1 182 ? 10.023 -36.219 -14.484 1 97.06 182 ARG A O 1
ATOM 1485 N N . GLU A 1 183 ? 11.375 -36.031 -12.711 1 96.94 183 GLU A N 1
ATOM 1486 C CA . GLU A 1 183 ? 10.773 -37.188 -12.094 1 96.94 183 GLU A CA 1
ATOM 1487 C C . GLU A 1 183 ? 9.297 -36.969 -11.781 1 96.94 183 GLU A C 1
ATOM 1489 O O . GLU A 1 183 ? 8.453 -37.812 -12.023 1 96.94 183 GLU A O 1
ATOM 1494 N N . MET A 1 184 ? 8.969 -35.812 -11.258 1 96.44 184 MET A N 1
ATOM 1495 C CA . MET A 1 184 ? 7.59 -35.469 -10.922 1 96.44 184 MET A CA 1
ATOM 1496 C C . MET A 1 184 ? 6.723 -35.438 -12.18 1 96.44 184 MET A C 1
ATOM 1498 O O . MET A 1 184 ? 5.586 -35.906 -12.164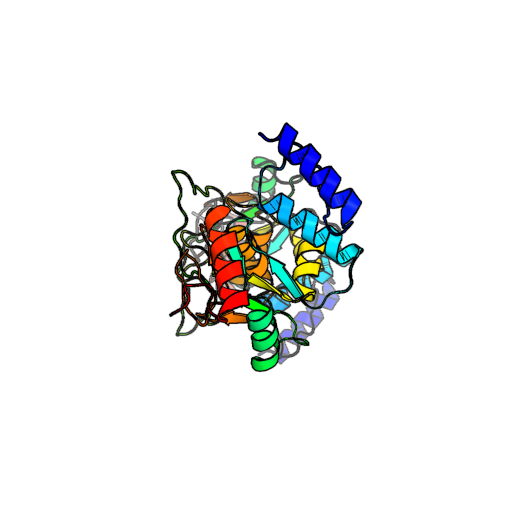 1 96.44 184 MET A O 1
ATOM 1502 N N . TRP A 1 185 ? 7.254 -34.875 -13.25 1 95.06 185 TRP A N 1
ATOM 1503 C CA . TRP A 1 185 ? 6.531 -34.844 -14.516 1 95.06 185 TRP A CA 1
ATOM 1504 C C . TRP A 1 185 ? 6.277 -36.25 -15.031 1 95.06 185 TRP A C 1
ATOM 1506 O O . TRP A 1 185 ? 5.164 -36.594 -15.461 1 95.06 185 TRP A O 1
ATOM 1516 N N . ASP A 1 186 ? 7.316 -37.031 -14.938 1 96.06 186 ASP A N 1
ATOM 1517 C CA . ASP A 1 186 ? 7.195 -38.438 -15.383 1 96.06 186 ASP A CA 1
ATOM 1518 C C . ASP A 1 186 ? 6.129 -39.156 -14.586 1 96.06 186 ASP A C 1
ATOM 1520 O O . ASP A 1 186 ? 5.316 -39.906 -15.156 1 96.06 186 ASP A O 1
ATOM 1524 N N . ASN A 1 187 ? 6.184 -39 -13.312 1 95.94 187 ASN A N 1
ATOM 1525 C CA . ASN A 1 187 ? 5.176 -39.594 -12.453 1 95.94 187 ASN A CA 1
ATOM 1526 C C . ASN A 1 187 ? 3.77 -39.125 -12.82 1 95.94 187 ASN A C 1
ATOM 1528 O O . ASN A 1 187 ? 2.852 -39.938 -12.938 1 95.94 187 ASN A O 1
ATOM 1532 N N . ARG A 1 188 ? 3.619 -37.844 -13.031 1 94.06 188 ARG A N 1
ATOM 1533 C CA . ARG A 1 188 ? 2.328 -37.281 -13.391 1 94.06 188 ARG A CA 1
ATOM 1534 C C . ARG A 1 188 ? 1.795 -37.875 -14.68 1 94.06 188 ARG A C 1
ATOM 1536 O O . ARG A 1 188 ? 0.611 -38.188 -14.781 1 94.06 188 ARG A O 1
ATOM 1543 N N . VAL A 1 189 ? 2.678 -38.062 -15.656 1 93.75 189 VAL A N 1
ATOM 1544 C CA . VAL A 1 189 ? 2.297 -38.562 -16.969 1 93.75 189 VAL A CA 1
ATOM 1545 C C . VAL A 1 189 ? 1.952 -40.062 -16.875 1 93.75 189 VAL A C 1
ATOM 1547 O O . VAL A 1 189 ? 0.97 -40.5 -17.469 1 93.75 189 VAL A O 1
ATOM 1550 N N . HIS A 1 190 ? 2.65 -40.719 -16.078 1 95.38 190 HIS A N 1
ATOM 1551 C CA . HIS A 1 190 ? 2.547 -42.156 -16.047 1 95.38 190 HIS A CA 1
ATOM 1552 C C . HIS A 1 190 ? 1.398 -42.625 -15.164 1 95.38 190 HIS A C 1
ATOM 1554 O O . HIS A 1 190 ? 0.711 -43.594 -15.477 1 95.38 190 HIS A O 1
ATOM 1560 N N . CYS A 1 191 ? 1.294 -41.969 -14 1 94.31 191 CYS A N 1
ATOM 1561 C CA . CYS A 1 191 ? 0.301 -42.531 -13.086 1 94.31 191 CYS A CA 1
ATOM 1562 C C . CYS A 1 191 ? -0.584 -41.406 -12.508 1 94.31 191 CYS A C 1
ATOM 1564 O O . CYS A 1 191 ? -1.363 -41.656 -11.586 1 94.31 191 CYS A O 1
ATOM 1566 N N . GLY A 1 192 ? -0.445 -40.188 -12.859 1 91.12 192 GLY A N 1
ATOM 1567 C CA . GLY A 1 192 ? -1.326 -39.094 -12.484 1 91.12 192 GLY A CA 1
ATOM 1568 C C . GLY A 1 192 ? -0.951 -38.438 -11.164 1 91.12 192 GLY A C 1
ATOM 1569 O O . GLY A 1 192 ? -1.528 -37.438 -10.781 1 91.12 192 GLY A O 1
ATOM 1570 N N . ASN A 1 193 ? 0.07 -39.062 -10.531 1 94.19 193 ASN A N 1
ATOM 1571 C CA . ASN A 1 193 ? 0.531 -38.531 -9.242 1 94.19 193 ASN A CA 1
ATOM 1572 C C . ASN A 1 193 ? 1.997 -38.125 -9.297 1 94.19 193 ASN A C 1
ATOM 1574 O O . ASN A 1 193 ? 2.891 -38.969 -9.297 1 94.19 193 ASN A O 1
ATOM 1578 N N . PRO A 1 194 ? 2.221 -36.75 -9.242 1 95.38 194 PRO A N 1
ATOM 1579 C CA . PRO A 1 194 ? 3.611 -36.312 -9.375 1 95.38 194 PRO A CA 1
ATOM 1580 C C . PRO A 1 194 ? 4.484 -36.781 -8.203 1 95.38 194 PRO A C 1
ATOM 1582 O O . PRO A 1 194 ? 5.711 -36.781 -8.312 1 95.38 194 PRO A O 1
ATOM 1585 N N . CYS A 1 195 ? 3.936 -37.219 -7.082 1 95.5 195 CYS A N 1
ATOM 1586 C CA . CYS A 1 195 ? 4.684 -37.531 -5.871 1 95.5 195 CYS A CA 1
ATOM 1587 C C . CYS A 1 195 ? 5.16 -38.969 -5.883 1 95.5 195 CYS A C 1
ATOM 1589 O O . CYS A 1 195 ? 5.949 -39.375 -5.027 1 95.5 195 CYS A O 1
ATOM 1591 N N . GLY A 1 196 ? 4.684 -39.719 -6.773 1 93.94 196 GLY A N 1
ATOM 1592 C CA . GLY A 1 196 ? 5.082 -41.094 -6.891 1 93.94 196 GLY A CA 1
ATOM 1593 C C . GLY A 1 196 ? 3.959 -42 -7.348 1 93.94 196 GLY A C 1
ATOM 1594 O O . GLY A 1 196 ? 2.787 -41.75 -7.078 1 93.94 196 GLY A O 1
ATOM 1595 N N . CYS A 1 197 ? 4.406 -43.062 -8.094 1 90.81 197 CYS A N 1
ATOM 1596 C CA . CYS A 1 197 ? 3.463 -44.062 -8.586 1 90.81 197 CYS A CA 1
ATOM 1597 C C . CYS A 1 197 ? 3.369 -45.219 -7.625 1 90.81 197 CYS A C 1
ATOM 1599 O O . CYS A 1 197 ? 4.367 -45.625 -7.02 1 90.81 197 CYS A O 1
ATOM 1601 N N . THR A 1 198 ? 2.23 -45.406 -7.055 1 77.94 198 THR A N 1
ATOM 1602 C CA . THR A 1 198 ? 2.062 -46.656 -6.281 1 77.94 198 THR A CA 1
ATOM 1603 C C . THR A 1 198 ? 1.826 -47.844 -7.199 1 77.94 198 THR A C 1
ATOM 1605 O O . THR A 1 198 ? 1.287 -47.688 -8.297 1 77.94 198 THR A O 1
ATOM 1608 N N . MET B 1 1 ? -28.625 21.266 13.133 1 33.94 1 MET B N 1
ATOM 1609 C CA . MET B 1 1 ? -27.297 21.844 13.25 1 33.94 1 MET B CA 1
ATOM 1610 C C . MET B 1 1 ? -26.594 21.875 11.891 1 33.94 1 MET B C 1
ATOM 1612 O O . MET B 1 1 ? -25.938 22.859 11.547 1 33.94 1 MET B O 1
ATOM 1616 N N . LEU B 1 2 ? -26.922 20.812 11.062 1 48.03 2 LEU B N 1
ATOM 1617 C CA . LEU B 1 2 ? -26.266 20.688 9.758 1 48.03 2 LEU B CA 1
ATOM 1618 C C . LEU B 1 2 ? -26.828 21.703 8.773 1 48.03 2 LEU B C 1
ATOM 1620 O O . LEU B 1 2 ? -26.062 22.297 7.992 1 48.03 2 LEU B O 1
ATOM 1624 N N . LYS B 1 3 ? -28.094 21.828 8.875 1 52.25 3 LYS B N 1
ATOM 1625 C CA . LYS B 1 3 ? -28.766 22.688 7.918 1 52.25 3 LYS B CA 1
ATOM 1626 C C . LYS B 1 3 ? -28.406 24.156 8.141 1 52.25 3 LYS B C 1
ATOM 1628 O O . LYS B 1 3 ? -28.234 24.906 7.184 1 52.25 3 LYS B O 1
ATOM 1633 N N . GLU B 1 4 ? -28.312 24.516 9.258 1 50.66 4 GLU B N 1
ATOM 1634 C CA . GLU B 1 4 ? -27.938 25.891 9.602 1 50.66 4 GLU B CA 1
ATOM 1635 C C . GLU B 1 4 ? -26.484 26.156 9.25 1 50.66 4 GLU B C 1
ATOM 1637 O O . GLU B 1 4 ? -26.141 27.266 8.797 1 50.66 4 GLU B O 1
ATOM 1642 N N . ASN B 1 5 ? -25.547 25.203 9.367 1 61.44 5 ASN B N 1
ATOM 1643 C CA . ASN B 1 5 ? -24.141 25.359 9.047 1 61.44 5 ASN B CA 1
ATOM 1644 C C . ASN B 1 5 ? -23.906 25.422 7.543 1 61.44 5 ASN B C 1
ATOM 1646 O O . ASN B 1 5 ? -22.984 26.078 7.082 1 61.44 5 ASN B O 1
ATOM 1650 N N . GLU B 1 6 ? -24.922 24.938 6.965 1 63.94 6 GLU B N 1
ATOM 1651 C CA . GLU B 1 6 ? -24.812 25 5.512 1 63.94 6 GLU B CA 1
ATOM 1652 C C . GLU B 1 6 ? -24.984 26.438 5.012 1 63.94 6 GLU B C 1
ATOM 1654 O O . GLU B 1 6 ? -24.297 26.859 4.09 1 63.94 6 GLU B O 1
ATOM 1659 N N . SER B 1 7 ? -25.953 27.078 5.691 1 64.06 7 SER B N 1
ATOM 1660 C CA . SER B 1 7 ? -26.203 28.469 5.297 1 64.06 7 SER B CA 1
ATOM 1661 C C . SER B 1 7 ? -24.984 29.344 5.574 1 64.06 7 SER B C 1
ATOM 1663 O O . SER B 1 7 ? -24.609 30.188 4.75 1 64.06 7 SER B O 1
ATOM 1665 N N . LEU B 1 8 ? -24.406 29.188 6.641 1 65.75 8 LEU B N 1
ATOM 1666 C CA . LEU B 1 8 ? -23.234 29.984 6.992 1 65.75 8 LEU B CA 1
ATOM 1667 C C . LEU B 1 8 ? -22.062 29.656 6.07 1 65.75 8 LEU B C 1
ATOM 1669 O O . LEU B 1 8 ? -21.312 30.562 5.68 1 65.75 8 LEU B O 1
ATOM 1673 N N . LEU B 1 9 ? -21.969 28.422 5.797 1 66.75 9 LEU B N 1
ATOM 1674 C CA . LEU B 1 9 ? -20.906 28.016 4.883 1 66.75 9 LEU B CA 1
ATOM 1675 C C . LEU B 1 9 ? -21.125 28.609 3.498 1 66.75 9 LEU B C 1
ATOM 1677 O O . LEU B 1 9 ? -20.172 29.062 2.85 1 66.75 9 LEU B O 1
ATOM 1681 N N . ARG B 1 10 ? -22.406 28.625 3.113 1 63.84 10 ARG B N 1
ATOM 1682 C CA . ARG B 1 10 ? -22.719 29.219 1.818 1 63.84 10 ARG B CA 1
ATOM 1683 C C . ARG B 1 10 ? -22.422 30.719 1.813 1 63.84 10 ARG B C 1
ATOM 1685 O O . ARG B 1 10 ? -21.922 31.25 0.822 1 63.84 10 ARG B O 1
ATOM 1692 N N . GLN B 1 11 ? -22.672 31.297 2.904 1 63.41 11 GLN B N 1
ATOM 1693 C CA . GLN B 1 11 ? -22.359 32.719 3.023 1 63.41 11 GLN B CA 1
ATOM 1694 C C . GLN B 1 11 ? -20.859 32.969 2.979 1 63.41 11 GLN B C 1
ATOM 1696 O O . GLN B 1 11 ? -20.391 33.906 2.354 1 63.41 11 GLN B O 1
ATOM 1701 N N . GLU B 1 12 ? -20.141 32.188 3.697 1 67.06 12 GLU B N 1
ATOM 1702 C CA . GLU B 1 12 ? -18.688 32.281 3.688 1 67.06 12 GLU B CA 1
ATOM 1703 C C . GLU B 1 12 ? -18.125 32.031 2.287 1 67.06 12 GLU B C 1
ATOM 1705 O O . GLU B 1 12 ? -17.188 32.719 1.861 1 67.06 12 GLU B O 1
ATOM 1710 N N . LEU B 1 13 ? -18.734 31.031 1.635 1 64.69 13 LEU B N 1
ATOM 1711 C CA . LEU B 1 13 ? -18.312 30.734 0.272 1 64.69 13 LEU B CA 1
ATOM 1712 C C . LEU B 1 13 ? -18.547 31.922 -0.652 1 64.69 13 LEU B C 1
ATOM 1714 O O . LEU B 1 13 ? -17.719 32.219 -1.502 1 64.69 13 LEU B O 1
ATOM 1718 N N . GLU B 1 14 ? -19.641 32.531 -0.45 1 66.38 14 GLU B N 1
ATOM 1719 C CA . GLU B 1 14 ? -19.984 33.688 -1.265 1 66.38 14 GLU B CA 1
ATOM 1720 C C . GLU B 1 14 ? -19.031 34.844 -0.978 1 66.38 14 GLU B C 1
ATOM 1722 O O . GLU B 1 14 ? -18.656 35.594 -1.888 1 66.38 14 GLU B O 1
ATOM 1727 N N . GLN B 1 15 ? -18.609 34.875 0.232 1 65.56 15 GLN B N 1
ATOM 1728 C CA . GLN B 1 15 ? -17.797 36 0.645 1 65.56 15 GLN B CA 1
ATOM 1729 C C . GLN B 1 15 ? -16.328 35.812 0.269 1 65.56 15 GLN B C 1
ATOM 1731 O O . GLN B 1 15 ? -15.648 36.75 -0.145 1 65.56 15 GLN B O 1
ATOM 1736 N N . HIS B 1 16 ? -15.812 34.656 0.472 1 66.94 16 HIS B N 1
ATOM 1737 C CA . HIS B 1 16 ? -14.367 34.469 0.381 1 66.94 16 HIS B CA 1
ATOM 1738 C C . HIS B 1 16 ? -13.992 33.594 -0.805 1 66.94 16 HIS B C 1
ATOM 1740 O O . HIS B 1 16 ? -12.852 33.656 -1.282 1 66.94 16 HIS B O 1
ATOM 1746 N N . ASP B 1 17 ? -14.914 32.781 -1.411 1 61.78 17 ASP B N 1
ATOM 1747 C CA . ASP B 1 17 ? -14.758 31.938 -2.584 1 61.78 17 ASP B CA 1
ATOM 1748 C C . ASP B 1 17 ? -13.516 31.047 -2.457 1 61.78 17 ASP B C 1
ATOM 1750 O O . ASP B 1 17 ? -12.758 30.891 -3.418 1 61.78 17 ASP B O 1
ATOM 1754 N N . ASP B 1 18 ? -13.18 30.828 -1.271 1 61.47 18 ASP B N 1
ATOM 1755 C CA . ASP B 1 18 ? -11.961 30.047 -1.036 1 61.47 18 ASP B CA 1
ATOM 1756 C C . ASP B 1 18 ? -12.297 28.688 -0.436 1 61.47 18 ASP B C 1
ATOM 1758 O O . ASP B 1 18 ? -11.422 28 0.111 1 61.47 18 ASP B O 1
ATOM 1762 N N . VAL B 1 19 ? -13.531 28.422 -0.37 1 65.56 19 VAL B N 1
ATOM 1763 C CA . VAL B 1 19 ? -13.969 27.141 0.182 1 65.56 19 VAL B CA 1
ATOM 1764 C C . VAL B 1 19 ? -14.609 26.297 -0.918 1 65.56 19 VAL B C 1
ATOM 1766 O O . VAL B 1 19 ? -15.336 26.812 -1.769 1 65.56 19 VAL B O 1
ATOM 1769 N N . LEU B 1 20 ? -14.086 25.078 -1.034 1 61.38 20 LEU B N 1
ATOM 1770 C CA . LEU B 1 20 ? -14.727 24.109 -1.91 1 61.38 20 LEU B CA 1
ATOM 1771 C C . LEU B 1 20 ? -15.719 23.25 -1.132 1 61.38 20 LEU B C 1
ATOM 1773 O O . LEU B 1 20 ? -15.352 22.594 -0.153 1 61.38 20 LEU B O 1
ATOM 1777 N N . LEU B 1 21 ? -17 23.5 -1.48 1 63.09 21 LEU B N 1
ATOM 1778 C CA . LEU B 1 21 ? -18.031 22.656 -0.889 1 63.09 21 LEU B CA 1
ATOM 1779 C C . LEU B 1 21 ? -18.203 21.359 -1.691 1 63.09 21 LEU B C 1
ATOM 1781 O O . LEU B 1 21 ? -18.328 21.406 -2.918 1 63.09 21 LEU B O 1
ATOM 1785 N N . VAL B 1 22 ? -17.75 20.312 -1.196 1 60.38 22 VAL B N 1
ATOM 1786 C CA . VAL B 1 22 ? -17.969 19.031 -1.849 1 60.38 22 VAL B CA 1
ATOM 1787 C C . VAL B 1 22 ? -19.297 18.422 -1.399 1 60.38 22 VAL B C 1
ATOM 1789 O O . VAL B 1 22 ? -19.609 18.406 -0.206 1 60.38 22 VAL B O 1
ATOM 1792 N N . ASP B 1 23 ? -20.297 18.453 -2.324 1 53.31 23 ASP B N 1
ATOM 1793 C CA . ASP B 1 23 ? -21.578 17.828 -2.021 1 53.31 23 ASP B CA 1
ATOM 1794 C C . ASP B 1 23 ? -21.375 16.391 -1.533 1 53.31 23 ASP B C 1
ATOM 1796 O O . ASP B 1 23 ? -20.797 15.562 -2.246 1 53.31 23 ASP B O 1
ATOM 1800 N N . SER B 1 24 ? -20.812 16.328 -0.465 1 52.25 24 SER B N 1
ATOM 1801 C CA . SER B 1 24 ? -20.719 14.945 -0.027 1 52.25 24 SER B CA 1
ATOM 1802 C C . SER B 1 24 ? -22.078 14.375 0.336 1 52.25 24 SER B C 1
ATOM 1804 O O . SER B 1 24 ? -22.766 14.914 1.207 1 52.25 24 SER B O 1
ATOM 1806 N N . VAL B 1 25 ? -23 13.984 -0.542 1 40.62 25 VAL B N 1
ATOM 1807 C CA . VAL B 1 25 ? -24.172 13.242 -0.092 1 40.62 25 VAL B CA 1
ATOM 1808 C C . VAL B 1 25 ? -23.781 12.281 1.028 1 40.62 25 VAL B C 1
ATOM 1810 O O . VAL B 1 25 ? -22.625 11.883 1.136 1 40.62 25 VAL B O 1
ATOM 1813 N N . GLU B 1 26 ? -24.562 12 1.965 1 42.88 26 GLU B N 1
ATOM 1814 C CA . GLU B 1 26 ? -24.516 11.094 3.107 1 42.88 26 GLU B CA 1
ATOM 1815 C C . GLU B 1 26 ? -23.625 9.891 2.826 1 42.88 26 GLU B C 1
ATOM 1817 O O . GLU B 1 26 ? -22.953 9.383 3.729 1 42.88 26 GLU B O 1
ATOM 1822 N N . VAL B 1 27 ? -23.672 9.492 1.594 1 44.75 27 VAL B N 1
ATOM 1823 C CA . VAL B 1 27 ? -23.141 8.156 1.358 1 44.75 27 VAL B CA 1
ATOM 1824 C C . VAL B 1 27 ? -21.625 8.18 1.509 1 44.75 27 VAL B C 1
ATOM 1826 O O . VAL B 1 27 ? -21 7.141 1.773 1 44.75 27 VAL B O 1
ATOM 1829 N N . TYR B 1 28 ? -21.016 9.344 1.351 1 48.91 28 TYR B N 1
ATOM 1830 C CA . TYR B 1 28 ? -19.562 9.312 1.43 1 48.91 28 TYR B CA 1
ATOM 1831 C C . TYR B 1 28 ? -19.078 9.828 2.779 1 48.91 28 TYR B C 1
ATOM 1833 O O . TYR B 1 28 ? -18.469 10.906 2.859 1 48.91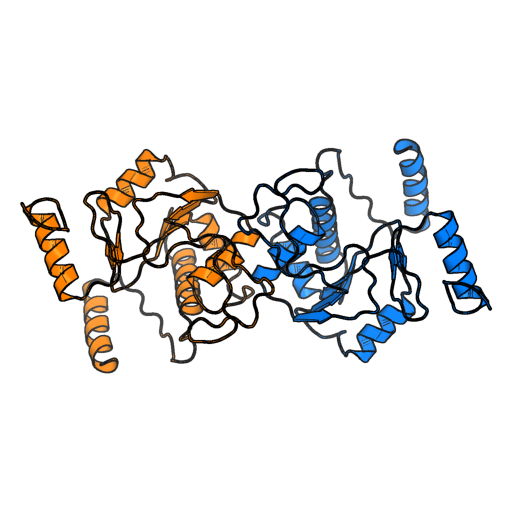 28 TYR B O 1
ATOM 1841 N N . ARG B 1 29 ? -19.703 9.406 3.678 1 54.5 29 ARG B N 1
ATOM 1842 C CA . ARG B 1 29 ? -19.391 9.828 5.043 1 54.5 29 ARG B CA 1
ATOM 1843 C C . ARG B 1 29 ? -17.984 9.406 5.445 1 54.5 29 ARG B C 1
ATOM 1845 O O . ARG B 1 29 ? -17.5 9.797 6.508 1 54.5 29 ARG B O 1
ATOM 1852 N N . ASN B 1 30 ? -17.312 8.789 4.484 1 77.38 30 ASN B N 1
ATOM 1853 C CA . ASN B 1 30 ? -15.992 8.273 4.855 1 77.38 30 ASN B CA 1
ATOM 1854 C C . ASN B 1 30 ? -14.898 9.305 4.621 1 77.38 30 ASN B C 1
ATOM 1856 O O . ASN B 1 30 ? -14.781 9.852 3.525 1 77.38 30 ASN B O 1
ATOM 1860 N N . LEU B 1 31 ? -14.398 9.875 5.637 1 85.56 31 LEU B N 1
ATOM 1861 C CA . LEU B 1 31 ? -13.352 10.891 5.637 1 85.56 31 LEU B CA 1
ATOM 1862 C C . LEU B 1 31 ? -12.297 10.594 4.574 1 85.56 31 LEU B C 1
ATOM 1864 O O . LEU B 1 31 ? -11.734 11.516 3.975 1 85.56 31 LEU B O 1
ATOM 1868 N N . SER B 1 32 ? -12.086 9.352 4.262 1 91.5 32 SER B N 1
ATOM 1869 C CA . SER B 1 32 ? -11.109 9.008 3.238 1 91.5 32 SER B CA 1
ATOM 1870 C C . SER B 1 32 ? -11.617 9.375 1.846 1 91.5 32 SER B C 1
ATOM 1872 O O . SER B 1 32 ? -10.836 9.828 0.999 1 91.5 32 SER B O 1
ATOM 1874 N N . HIS B 1 33 ? -12.891 9.258 1.65 1 91.44 33 HIS B N 1
ATOM 1875 C CA . HIS B 1 33 ? -13.469 9.648 0.372 1 91.44 33 HIS B CA 1
ATOM 1876 C C . HIS B 1 33 ? -13.43 11.164 0.188 1 91.44 33 HIS B C 1
ATOM 1878 O O . HIS B 1 33 ? -13.109 11.656 -0.898 1 91.44 33 HIS B O 1
ATOM 1884 N N . LYS B 1 34 ? -13.773 11.859 1.26 1 90.25 34 LYS B N 1
ATOM 1885 C CA . LYS B 1 34 ? -13.727 13.32 1.209 1 90.25 34 LYS B CA 1
ATOM 1886 C C . LYS B 1 34 ? -12.32 13.82 0.91 1 90.25 34 LYS B C 1
ATOM 1888 O O . LYS B 1 34 ? -12.141 14.727 0.097 1 90.25 34 LYS B O 1
ATOM 1893 N N . MET B 1 35 ? -11.422 13.281 1.55 1 93.19 35 MET B N 1
ATOM 1894 C CA . MET B 1 35 ? -10.023 13.648 1.335 1 93.19 35 MET B CA 1
ATOM 1895 C C . MET B 1 35 ? -9.617 13.414 -0.115 1 93.19 35 MET B C 1
ATOM 1897 O O . MET B 1 35 ? -8.969 14.266 -0.729 1 93.19 35 MET B O 1
ATOM 1901 N N . MET B 1 36 ? -10.039 12.273 -0.674 1 94.19 36 MET B N 1
ATOM 1902 C CA . MET B 1 36 ? -9.68 11.938 -2.047 1 94.19 36 MET B CA 1
ATOM 1903 C C . MET B 1 36 ? -10.32 12.898 -3.035 1 94.19 36 MET B C 1
ATOM 1905 O O . MET B 1 36 ? -9.695 13.297 -4.02 1 94.19 36 MET B O 1
ATOM 1909 N N . LEU B 1 37 ? -11.539 13.266 -2.764 1 91.31 37 LEU B N 1
ATOM 1910 C CA . LEU B 1 37 ? -12.203 14.234 -3.623 1 91.31 37 LEU B CA 1
ATOM 1911 C C . LEU B 1 37 ? -11.469 15.57 -3.613 1 91.31 37 LEU B C 1
ATOM 1913 O O . LEU B 1 37 ? -11.328 16.219 -4.656 1 91.31 37 LEU B O 1
ATOM 1917 N N . PHE B 1 38 ? -11.055 15.969 -2.477 1 92.44 38 PHE B N 1
ATOM 1918 C CA . PHE B 1 38 ? -10.281 17.188 -2.375 1 92.44 38 PHE B CA 1
ATOM 1919 C C . PHE B 1 38 ? -8.992 17.094 -3.184 1 92.44 38 PHE B C 1
ATOM 1921 O O . PHE B 1 38 ? -8.633 18.016 -3.91 1 92.44 38 PHE B O 1
ATOM 1928 N N . TYR B 1 39 ? -8.273 15.984 -3.016 1 96.69 39 TYR B N 1
ATOM 1929 C CA . TYR B 1 39 ? -7.016 15.797 -3.732 1 96.69 39 TYR B CA 1
ATOM 1930 C C . TYR B 1 39 ? -7.234 15.836 -5.238 1 96.69 39 TYR B C 1
ATOM 1932 O O . TYR B 1 39 ? -6.449 16.438 -5.977 1 96.69 39 TYR B O 1
ATOM 1940 N N . LYS B 1 40 ? -8.281 15.227 -5.676 1 96 40 LYS B N 1
ATOM 1941 C CA . LYS B 1 40 ? -8.609 15.273 -7.094 1 96 40 LYS B CA 1
ATOM 1942 C C . LYS B 1 40 ? -8.875 16.703 -7.551 1 96 40 LYS B C 1
ATOM 1944 O O . LYS B 1 40 ? -8.328 17.156 -8.562 1 96 40 LYS B O 1
ATOM 1949 N N . TRP B 1 41 ? -9.68 17.375 -6.789 1 94.06 41 TRP B N 1
ATOM 1950 C CA . TRP B 1 41 ? -10.008 18.75 -7.125 1 94.06 41 TRP B CA 1
ATOM 1951 C C . TRP B 1 41 ? -8.75 19.625 -7.16 1 94.06 41 TRP B C 1
ATOM 1953 O O . TRP B 1 41 ? -8.539 20.375 -8.109 1 94.06 41 TRP B O 1
ATOM 1963 N N . ALA B 1 42 ? -7.945 19.562 -6.109 1 95.25 42 ALA B N 1
ATOM 1964 C CA . ALA B 1 42 ? -6.727 20.359 -6.02 1 95.25 42 ALA B CA 1
ATOM 1965 C C . ALA B 1 42 ? -5.801 20.078 -7.199 1 95.25 42 ALA B C 1
ATOM 1967 O O . ALA B 1 42 ? -5.25 21.016 -7.797 1 95.25 42 ALA B O 1
ATOM 1968 N N . THR B 1 43 ? -5.629 18.828 -7.535 1 97.31 43 THR B N 1
ATOM 1969 C CA . THR B 1 43 ? -4.758 18.406 -8.633 1 97.31 43 THR B CA 1
ATOM 1970 C C . THR B 1 43 ? -5.215 19.016 -9.945 1 97.31 43 THR B C 1
ATOM 1972 O O . THR B 1 43 ? -4.391 19.438 -10.766 1 97.31 43 THR B O 1
ATOM 1975 N N . ASP B 1 44 ? -6.457 19.109 -10.117 1 95.06 44 ASP B N 1
ATOM 1976 C CA . ASP B 1 44 ? -7.016 19.531 -11.398 1 95.06 44 ASP B CA 1
ATOM 1977 C C . ASP B 1 44 ? -7.121 21.047 -11.477 1 95.06 44 ASP B C 1
ATOM 1979 O O . ASP B 1 44 ? -7.25 21.609 -12.562 1 95.06 44 ASP B O 1
ATOM 1983 N N . ASN B 1 45 ? -7.016 21.781 -10.289 1 93 45 ASN B N 1
ATOM 1984 C CA . ASN B 1 45 ? -7.477 23.156 -10.336 1 93 45 ASN B CA 1
ATOM 1985 C C . ASN B 1 45 ? -6.43 24.109 -9.773 1 93 45 ASN B C 1
ATOM 1987 O O . ASN B 1 45 ? -6.516 25.328 -9.977 1 93 45 ASN B O 1
ATOM 1991 N N . VAL B 1 46 ? -5.48 23.609 -9.078 1 93.19 46 VAL B N 1
ATOM 1992 C CA . VAL B 1 46 ? -4.57 24.484 -8.352 1 93.19 46 VAL B CA 1
ATOM 1993 C C . VAL B 1 46 ? -3.129 24.031 -8.555 1 93.19 46 VAL B C 1
ATOM 1995 O O . VAL B 1 46 ? -2.852 22.828 -8.57 1 93.19 46 VAL B O 1
ATOM 1998 N N . ALA B 1 47 ? -2.262 24.984 -8.789 1 95.31 47 ALA B N 1
ATOM 1999 C CA . ALA B 1 47 ? -0.834 24.672 -8.695 1 95.31 47 ALA B CA 1
ATOM 2000 C C . ALA B 1 47 ? -0.353 24.75 -7.25 1 95.31 47 ALA B C 1
ATOM 2002 O O . ALA B 1 47 ? -0.638 25.719 -6.543 1 95.31 47 ALA B O 1
ATOM 2003 N N . PHE B 1 48 ? 0.281 23.75 -6.801 1 95.88 48 PHE B N 1
ATOM 2004 C CA . PHE B 1 48 ? 0.741 23.703 -5.418 1 95.88 48 PHE B CA 1
ATOM 2005 C C . PHE B 1 48 ? 1.99 22.844 -5.289 1 95.88 48 PHE B C 1
ATOM 2007 O O . PHE B 1 48 ? 2.246 21.984 -6.133 1 95.88 48 PHE B O 1
ATOM 2014 N N . ASN B 1 49 ? 2.797 23.141 -4.227 1 96.69 49 ASN B N 1
ATOM 2015 C CA . ASN B 1 49 ? 3.951 22.312 -3.91 1 96.69 49 ASN B CA 1
ATOM 2016 C C . ASN B 1 49 ? 3.625 21.297 -2.816 1 96.69 49 ASN B C 1
ATOM 2018 O O . ASN B 1 49 ? 4.184 20.188 -2.797 1 96.69 49 ASN B O 1
ATOM 2022 N N . PHE B 1 50 ? 2.744 21.734 -1.906 1 97.88 50 PHE B N 1
ATOM 2023 C CA . PHE B 1 50 ? 2.336 20.891 -0.785 1 97.88 50 PHE B CA 1
ATOM 2024 C C . PHE B 1 50 ? 0.86 21.094 -0.465 1 97.88 50 PHE B C 1
ATOM 2026 O O . PHE B 1 50 ? 0.305 22.172 -0.724 1 97.88 50 PHE B O 1
ATOM 2033 N N . THR B 1 51 ? 0.271 20.094 0.01 1 97.25 51 THR B N 1
ATOM 2034 C CA . THR B 1 51 ? -1.011 20.234 0.692 1 97.25 51 THR B CA 1
ATOM 2035 C C . THR B 1 51 ? -0.845 20.047 2.197 1 97.25 51 THR B C 1
ATOM 2037 O O . THR B 1 51 ? 0.049 19.328 2.645 1 97.25 51 THR B O 1
ATOM 2040 N N . LEU B 1 52 ? -1.624 20.734 2.898 1 96.94 52 LEU B N 1
ATOM 2041 C CA . LEU B 1 52 ? -1.759 20.547 4.34 1 96.94 52 LEU B CA 1
ATOM 2042 C C . LEU B 1 52 ? -3.164 20.078 4.699 1 96.94 52 LEU B C 1
ATOM 2044 O O . LEU B 1 52 ? -4.148 20.734 4.355 1 96.94 52 LEU B O 1
ATOM 2048 N N . LYS B 1 53 ? -3.244 18.891 5.277 1 95.88 53 LYS B N 1
ATOM 2049 C CA . LYS B 1 53 ? -4.5 18.375 5.82 1 95.88 53 LYS B CA 1
ATOM 2050 C C . LYS B 1 53 ? -4.57 18.578 7.332 1 95.88 53 LYS B C 1
ATOM 2052 O O . LYS B 1 53 ? -3.605 18.297 8.047 1 95.88 53 LYS B O 1
ATOM 2057 N N . THR B 1 54 ? -5.641 19.062 7.805 1 95.19 54 THR B N 1
ATOM 2058 C CA . THR B 1 54 ? -5.914 19.219 9.227 1 95.19 54 THR B CA 1
ATOM 2059 C C . THR B 1 54 ? -7.391 18.984 9.531 1 95.19 54 THR B C 1
ATOM 2061 O O . THR B 1 54 ? -8.156 18.594 8.641 1 95.19 54 THR B O 1
ATOM 2064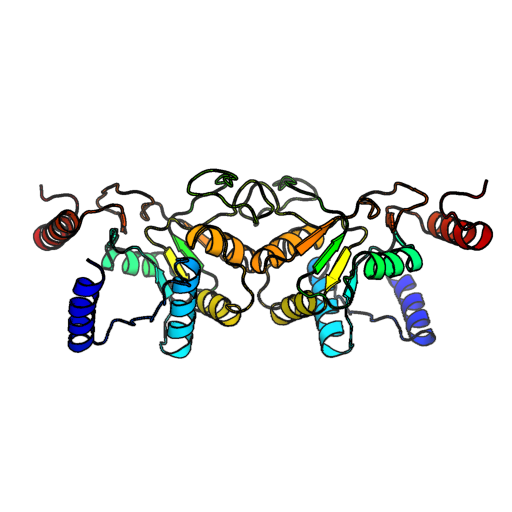 N N . ASP B 1 55 ? -7.758 19.031 10.836 1 91.81 55 ASP B N 1
ATOM 2065 C CA . ASP B 1 55 ? -9.156 18.922 11.242 1 91.81 55 ASP B CA 1
ATOM 2066 C C . ASP B 1 55 ? -9.711 20.266 11.688 1 91.81 55 ASP B C 1
ATOM 2068 O O . ASP B 1 55 ? -8.953 21.203 11.945 1 91.81 55 ASP B O 1
ATOM 2072 N N . ASP B 1 56 ? -11.039 20.344 11.766 1 89.75 56 ASP B N 1
ATOM 2073 C CA . ASP B 1 56 ? -11.688 21.625 12.047 1 89.75 56 ASP B CA 1
ATOM 2074 C C . ASP B 1 56 ? -11.578 21.984 13.523 1 89.75 56 ASP B C 1
ATOM 2076 O O . ASP B 1 56 ? -11.875 23.125 13.914 1 89.75 56 ASP B O 1
ATOM 2080 N N . ASP B 1 57 ? -11.055 21.109 14.359 1 94.69 57 ASP B N 1
ATOM 2081 C CA . ASP B 1 57 ? -10.867 21.406 15.773 1 94.69 57 ASP B CA 1
ATOM 2082 C C . ASP B 1 57 ? -9.383 21.547 16.109 1 94.69 57 ASP B C 1
ATOM 2084 O O . ASP B 1 57 ? -8.977 21.266 17.25 1 94.69 57 ASP B O 1
ATOM 2088 N N . CYS B 1 58 ? -8.617 21.938 15.148 1 96.44 58 CYS B N 1
ATOM 2089 C CA . CYS B 1 58 ? -7.172 22.016 15.336 1 96.44 58 CYS B CA 1
ATOM 2090 C C . CYS B 1 58 ? -6.688 23.453 15.195 1 96.44 58 CYS B C 1
ATOM 2092 O O . CYS B 1 58 ? -7.094 24.172 14.273 1 96.44 58 CYS B O 1
ATOM 2094 N N . TYR B 1 59 ? -5.906 23.922 16.172 1 96.31 59 TYR B N 1
ATOM 2095 C CA . TYR B 1 59 ? -5.117 25.141 16.016 1 96.31 59 TYR B CA 1
ATOM 2096 C C . TYR B 1 59 ? -3.9 24.875 15.125 1 96.31 59 TYR B C 1
ATOM 2098 O O . TYR B 1 59 ? -3.246 23.844 15.25 1 96.31 59 TYR B O 1
ATOM 2106 N N . LEU B 1 60 ? -3.582 25.797 14.219 1 95.94 60 LEU B N 1
ATOM 2107 C CA . LEU B 1 60 ? -2.414 25.703 13.352 1 95.94 60 LEU B CA 1
ATOM 2108 C C . LEU B 1 60 ? -1.571 26.969 13.43 1 95.94 60 LEU B C 1
ATOM 2110 O O . LEU B 1 60 ? -2.111 28.078 13.453 1 95.94 60 LEU B O 1
ATOM 2114 N N . ASP B 1 61 ? -0.317 26.812 13.562 1 95.38 61 ASP B N 1
ATOM 2115 C CA . ASP B 1 61 ? 0.613 27.922 13.375 1 95.38 61 ASP B CA 1
ATOM 2116 C C . ASP B 1 61 ? 1.239 27.891 11.984 1 95.38 61 ASP B C 1
ATOM 2118 O O . ASP B 1 61 ? 2.324 27.328 11.797 1 95.38 61 ASP B O 1
ATOM 2122 N N . ILE B 1 62 ? 0.649 28.531 11.031 1 94.5 62 ILE B N 1
ATOM 2123 C CA . ILE B 1 62 ? 1.025 28.453 9.625 1 94.5 62 ILE B CA 1
ATOM 2124 C C . ILE B 1 62 ? 2.426 29.031 9.43 1 94.5 62 ILE B C 1
ATOM 2126 O O . ILE B 1 62 ? 3.211 28.531 8.633 1 94.5 62 ILE B O 1
ATOM 2130 N N . ASP B 1 63 ? 2.723 30.047 10.164 1 94.5 63 ASP B N 1
ATOM 2131 C CA . ASP B 1 63 ? 4.031 30.688 10.039 1 94.5 63 ASP B CA 1
ATOM 2132 C C . ASP B 1 63 ? 5.148 29.719 10.43 1 94.5 63 ASP B C 1
ATOM 2134 O O . ASP B 1 63 ? 6.172 29.625 9.75 1 94.5 63 ASP B O 1
ATOM 2138 N N . LYS B 1 64 ? 4.941 29.031 11.477 1 95.88 64 LYS B N 1
ATOM 2139 C CA . LYS B 1 64 ? 5.949 28.062 11.914 1 95.88 64 LYS B CA 1
ATOM 2140 C C . LYS B 1 64 ? 6.066 26.906 10.938 1 95.88 64 LYS B C 1
ATOM 2142 O O . LYS B 1 64 ? 7.164 26.406 10.688 1 95.88 64 LYS B O 1
ATOM 2147 N N . ILE B 1 65 ? 4.977 26.469 10.398 1 97.06 65 ILE B N 1
ATOM 2148 C CA . ILE B 1 65 ? 4.965 25.391 9.43 1 97.06 65 ILE B CA 1
ATOM 2149 C C . ILE B 1 65 ? 5.758 25.797 8.188 1 97.06 65 ILE B C 1
ATOM 2151 O O . ILE B 1 65 ? 6.605 25.047 7.707 1 97.06 65 ILE B O 1
ATOM 2155 N N . LEU B 1 66 ? 5.496 27.031 7.695 1 96.12 66 LEU B N 1
ATOM 2156 C CA . LEU B 1 66 ? 6.188 27.516 6.508 1 96.12 66 LEU B CA 1
ATOM 2157 C C . LEU B 1 66 ? 7.68 27.688 6.777 1 96.12 66 LEU B C 1
ATOM 2159 O O . LEU B 1 66 ? 8.508 27.391 5.91 1 96.12 66 LEU B O 1
ATOM 2163 N N . ALA B 1 67 ? 8 28.141 7.977 1 96.62 67 ALA B N 1
ATOM 2164 C CA . ALA B 1 67 ? 9.406 28.25 8.359 1 96.62 67 ALA B CA 1
ATOM 2165 C C . ALA B 1 67 ? 10.078 26.875 8.367 1 96.62 67 ALA B C 1
ATOM 2167 O O . ALA B 1 67 ? 11.219 26.734 7.93 1 96.62 67 ALA B O 1
ATOM 2168 N N . ALA B 1 68 ? 9.406 25.891 8.875 1 97.38 68 ALA B N 1
ATOM 2169 C CA . ALA B 1 68 ? 9.945 24.531 8.945 1 97.38 68 ALA B CA 1
ATOM 2170 C C . ALA B 1 68 ? 10.195 23.984 7.547 1 97.38 68 ALA B C 1
ATOM 2172 O O . ALA B 1 68 ? 11.195 23.297 7.312 1 97.38 68 ALA B O 1
ATOM 2173 N N . LEU B 1 69 ? 9.297 24.234 6.562 1 96.81 69 LEU B N 1
ATOM 2174 C CA . LEU B 1 69 ? 9.492 23.797 5.184 1 96.81 69 LEU B CA 1
ATOM 2175 C C . LEU B 1 69 ? 10.805 24.328 4.621 1 96.81 69 LEU B C 1
ATOM 2177 O O . LEU B 1 69 ? 11.508 23.625 3.908 1 96.81 69 LEU B O 1
ATOM 2181 N N . SER B 1 70 ? 11.008 25.578 4.977 1 96.31 70 SER B N 1
ATOM 2182 C CA . SER B 1 70 ? 12.242 26.203 4.52 1 96.31 70 SER B CA 1
ATOM 2183 C C . SER B 1 70 ? 13.453 25.641 5.262 1 96.31 70 SER B C 1
ATOM 2185 O O . SER B 1 70 ? 14.461 25.312 4.645 1 96.31 70 SER B O 1
ATOM 2187 N N . ASP B 1 71 ? 13.336 25.562 6.566 1 96.75 71 ASP B N 1
ATOM 2188 C CA . ASP B 1 71 ? 14.438 25.109 7.406 1 96.75 71 ASP B CA 1
ATOM 2189 C C . ASP B 1 71 ? 14.867 23.703 7.023 1 96.75 71 ASP B C 1
ATOM 2191 O O . ASP B 1 71 ? 16.062 23.375 7.035 1 96.75 71 ASP B O 1
ATOM 2195 N N . PHE B 1 72 ? 13.891 22.859 6.656 1 97.19 72 PHE B N 1
ATOM 2196 C CA . PHE B 1 72 ? 14.18 21.469 6.309 1 97.19 72 PHE B CA 1
ATOM 2197 C C . PHE B 1 72 ? 14.406 21.328 4.809 1 97.19 72 PHE B C 1
ATOM 2199 O O . PHE B 1 72 ? 14.586 20.219 4.305 1 97.19 72 PHE B O 1
ATOM 2206 N N . ASN B 1 73 ? 14.391 22.422 4.035 1 96.75 73 ASN B N 1
ATOM 2207 C CA . ASN B 1 73 ? 14.617 22.438 2.596 1 96.75 73 ASN B CA 1
ATOM 2208 C C . ASN B 1 73 ? 13.68 21.469 1.871 1 96.75 73 ASN B C 1
ATOM 2210 O O . ASN B 1 73 ? 14.125 20.641 1.069 1 96.75 73 ASN B O 1
ATOM 2214 N N . LEU B 1 74 ? 12.398 21.594 2.199 1 97.56 74 LEU B N 1
ATOM 2215 C CA . LEU B 1 74 ? 11.438 20.625 1.675 1 97.56 74 LEU B CA 1
ATOM 2216 C C . LEU B 1 74 ? 10.711 21.188 0.459 1 97.56 74 LEU B C 1
ATOM 2218 O O . LEU B 1 74 ? 10.102 20.438 -0.31 1 97.56 74 LEU B O 1
ATOM 2222 N N . ARG B 1 75 ? 10.664 22.453 0.157 1 92.5 75 ARG B N 1
ATOM 2223 C CA . ARG B 1 75 ? 9.789 23.141 -0.79 1 92.5 75 ARG B CA 1
ATOM 2224 C C . ARG B 1 75 ? 9.93 22.547 -2.189 1 92.5 75 ARG B C 1
ATOM 2226 O O . ARG B 1 75 ? 8.945 22.438 -2.926 1 92.5 75 ARG B O 1
ATOM 2233 N N . ASN B 1 76 ? 11.023 22.062 -2.58 1 91.62 76 ASN B N 1
ATOM 2234 C CA . ASN B 1 76 ? 11.203 21.562 -3.941 1 91.62 76 ASN B CA 1
ATOM 2235 C C . ASN B 1 76 ? 11.5 20.062 -3.959 1 91.62 76 ASN B C 1
ATOM 2237 O O . ASN B 1 76 ? 11.984 19.531 -4.961 1 91.62 76 ASN B O 1
ATOM 2241 N N . ARG B 1 77 ? 11.141 19.531 -2.875 1 97.25 77 ARG B N 1
ATOM 2242 C CA . ARG B 1 77 ? 11.383 18.094 -2.807 1 97.25 77 ARG B CA 1
ATOM 2243 C C . ARG B 1 77 ? 10.133 17.297 -3.174 1 97.25 77 ARG B C 1
ATOM 2245 O O . ARG B 1 77 ? 9.016 17.828 -3.086 1 97.25 77 ARG B O 1
ATOM 2252 N N . GLN B 1 78 ? 10.375 16.094 -3.684 1 98 78 GLN B N 1
ATOM 2253 C CA . GLN B 1 78 ? 9.305 15.172 -4.031 1 98 78 GLN B CA 1
ATOM 2254 C C . GLN B 1 78 ? 9.266 13.984 -3.074 1 98 78 GLN B C 1
ATOM 2256 O O . GLN B 1 78 ? 10.227 13.75 -2.336 1 98 78 GLN B O 1
ATOM 2261 N N . LYS B 1 79 ? 8.133 13.352 -3.035 1 98.62 79 LYS B N 1
ATOM 2262 C CA . LYS B 1 79 ? 7.91 12.156 -2.225 1 98.62 79 LYS B CA 1
ATOM 2263 C C . LYS B 1 79 ? 8.125 12.445 -0.743 1 98.62 79 LYS B C 1
ATOM 2265 O O . LYS B 1 79 ? 8.805 11.695 -0.047 1 98.62 79 LYS B O 1
ATOM 2270 N N . ILE B 1 80 ? 7.59 13.594 -0.325 1 98.88 80 ILE B N 1
ATOM 2271 C CA . ILE B 1 80 ? 7.746 14.008 1.064 1 98.88 80 ILE B CA 1
ATOM 2272 C C . ILE B 1 80 ? 6.41 13.883 1.793 1 98.88 80 ILE B C 1
ATOM 2274 O O . ILE B 1 80 ? 5.379 14.336 1.291 1 98.88 80 ILE B O 1
ATOM 2278 N N . TRP B 1 81 ? 6.375 13.234 2.857 1 98.88 81 TRP B N 1
ATOM 2279 C CA . TRP B 1 81 ? 5.305 13.227 3.848 1 98.88 81 TRP B CA 1
ATOM 2280 C C . TRP B 1 81 ? 5.785 13.797 5.176 1 98.88 81 TRP B C 1
ATOM 2282 O O . TRP B 1 81 ? 6.613 13.188 5.859 1 98.88 81 TRP B O 1
ATOM 2292 N N . PHE B 1 82 ? 5.395 15.07 5.473 1 98.81 82 PHE B N 1
ATOM 2293 C CA . PHE B 1 82 ? 5.895 15.828 6.613 1 98.81 82 PHE B CA 1
ATOM 2294 C C . PHE B 1 82 ? 4.84 15.914 7.711 1 98.81 82 PHE B C 1
ATOM 2296 O O . PHE B 1 82 ? 3.768 16.484 7.508 1 98.81 82 PHE B O 1
ATOM 2303 N N . SER B 1 83 ? 5.113 15.281 8.914 1 98.56 83 SER B N 1
ATOM 2304 C CA . SER B 1 83 ? 4.145 15.211 10.008 1 98.56 83 SER B CA 1
ATOM 2305 C C . SER B 1 83 ? 4.758 14.586 11.25 1 98.56 83 SER B C 1
ATOM 2307 O O . SER B 1 83 ? 5.98 14.453 11.352 1 98.56 83 SER B O 1
ATOM 2309 N N . GLY B 1 84 ? 3.932 14.523 12.227 1 97.44 84 GLY B N 1
ATOM 2310 C CA . GLY B 1 84 ? 4.113 13.508 13.258 1 97.44 84 GLY B CA 1
ATOM 2311 C C . GLY B 1 84 ? 3.52 12.164 12.875 1 97.44 84 GLY B C 1
ATOM 2312 O O . GLY B 1 84 ? 2.484 12.102 12.211 1 97.44 84 GLY B O 1
ATOM 2313 N N . PHE B 1 85 ? 4.211 11.055 13.258 1 98.19 85 PHE B N 1
ATOM 2314 C CA . PHE B 1 85 ? 3.752 9.758 12.773 1 98.19 85 PHE B CA 1
ATOM 2315 C C . PHE B 1 85 ? 3.502 8.797 13.938 1 98.19 85 PHE B C 1
ATOM 2317 O O . PHE B 1 85 ? 4.246 8.797 14.922 1 98.19 85 PHE B O 1
ATOM 2324 N N . ARG B 1 86 ? 2.469 8.07 13.758 1 97.31 86 ARG B N 1
ATOM 2325 C CA . ARG B 1 86 ? 2.254 6.883 14.57 1 97.31 86 ARG B CA 1
ATOM 2326 C C . ARG B 1 86 ? 2.811 5.641 13.883 1 97.31 86 ARG B C 1
ATOM 2328 O O . ARG B 1 86 ? 2.654 5.469 12.672 1 97.31 86 ARG B O 1
ATOM 2335 N N . THR B 1 87 ? 3.506 4.852 14.656 1 96.75 87 THR B N 1
ATOM 2336 C CA . THR B 1 87 ? 4.125 3.652 14.102 1 96.75 87 THR B CA 1
ATOM 2337 C C . THR B 1 87 ? 3.676 2.41 14.867 1 96.75 87 THR B C 1
ATOM 2339 O O . THR B 1 87 ? 3.436 2.471 16.078 1 96.75 87 THR B O 1
ATOM 2342 N N . ASP B 1 88 ? 3.582 1.297 14.055 1 96.75 88 ASP B N 1
ATOM 2343 C CA . ASP B 1 88 ? 3.246 -0.006 14.617 1 96.75 88 ASP B CA 1
ATOM 2344 C C . ASP B 1 88 ? 1.979 0.074 15.469 1 96.75 88 ASP B C 1
ATOM 2346 O O . ASP B 1 88 ? 1.927 -0.486 16.562 1 96.75 88 ASP B O 1
ATOM 2350 N N . TRP B 1 89 ? 1.126 0.91 15.008 1 97.69 89 TRP B N 1
ATOM 2351 C CA . TRP B 1 89 ? -0.184 1.006 15.641 1 97.69 89 TRP B CA 1
ATOM 2352 C C . TRP B 1 89 ? -1.015 -0.244 15.367 1 97.69 89 TRP B C 1
ATOM 2354 O O . TRP B 1 89 ? -1.117 -0.693 14.227 1 97.69 89 TRP B O 1
ATOM 2364 N N . PRO B 1 90 ? -1.602 -0.812 16.375 1 98 90 PRO B N 1
ATOM 2365 C CA . PRO B 1 90 ? -2.348 -2.055 16.156 1 98 90 PRO B CA 1
ATOM 2366 C C . PRO B 1 90 ? -3.625 -1.845 15.344 1 98 90 PRO B C 1
ATOM 2368 O O . PRO B 1 90 ? -4.289 -0.817 15.492 1 98 90 PRO B O 1
ATOM 2371 N N . VAL B 1 91 ? -3.945 -2.838 14.539 1 98.38 91 VAL B N 1
ATOM 2372 C CA . VAL B 1 91 ? -5.215 -2.865 13.828 1 98.38 91 VAL B CA 1
ATOM 2373 C C . VAL B 1 91 ? -6.305 -3.441 14.727 1 98.38 91 VAL B C 1
ATOM 2375 O O . VAL B 1 91 ? -6.203 -4.582 15.18 1 98.38 91 VAL B O 1
ATOM 2378 N N . GLU B 1 92 ? -7.289 -2.627 14.938 1 97.31 92 GLU B N 1
ATOM 2379 C CA . GLU B 1 92 ? -8.398 -3.088 15.773 1 97.31 92 GLU B CA 1
ATOM 2380 C C . GLU B 1 92 ? -9.422 -3.855 14.945 1 97.31 92 GLU B C 1
ATOM 2382 O O . GLU B 1 92 ? -9.852 -3.389 13.891 1 97.31 92 GLU B O 1
ATOM 2387 N N . ARG B 1 93 ? -9.844 -5.008 15.477 1 97.56 93 ARG B N 1
ATOM 2388 C CA . ARG B 1 93 ? -10.781 -5.844 14.742 1 97.56 93 ARG B CA 1
ATOM 2389 C C . ARG B 1 93 ? -12.188 -5.742 15.336 1 97.56 93 ARG B C 1
ATOM 2391 O O . ARG B 1 93 ? -13.133 -6.312 14.797 1 97.56 93 ARG B O 1
ATOM 2398 N N . HIS B 1 94 ? -12.258 -5.016 16.375 1 95.62 94 HIS B N 1
ATOM 2399 C CA . HIS B 1 94 ? -13.531 -4.719 17.016 1 95.62 94 HIS B CA 1
ATOM 2400 C C . HIS B 1 94 ? -13.555 -3.285 17.547 1 95.62 94 HIS B C 1
ATOM 2402 O O . HIS B 1 94 ? -12.516 -2.629 17.625 1 95.62 94 HIS B O 1
ATOM 2408 N N . GLY B 1 95 ? -14.805 -2.771 17.828 1 94.62 95 GLY B N 1
ATOM 2409 C CA . GLY B 1 95 ? -14.938 -1.451 18.422 1 94.62 95 GLY B CA 1
ATOM 2410 C C . GLY B 1 95 ? -15.039 -0.341 17.391 1 94.62 95 GLY B C 1
ATOM 2411 O O . GLY B 1 95 ? -15.297 -0.6 16.219 1 94.62 95 GLY B O 1
ATOM 2412 N N . LYS B 1 96 ? -14.852 0.91 17.828 1 89.69 96 LYS B N 1
ATOM 2413 C CA . LYS B 1 96 ? -15.094 2.133 17.062 1 89.69 96 LYS B CA 1
ATOM 2414 C C . LYS B 1 96 ? -14.141 2.232 15.883 1 89.69 96 LYS B C 1
ATOM 2416 O O . LYS B 1 96 ? -14.523 2.709 14.812 1 89.69 96 LYS B O 1
ATOM 2421 N N . TRP B 1 97 ? -12.891 1.811 16.125 1 92.69 97 TRP B N 1
ATOM 2422 C CA . TRP B 1 97 ? -11.859 1.975 15.094 1 92.69 97 TRP B CA 1
ATOM 2423 C C . TRP B 1 97 ? -11.602 0.659 14.367 1 92.69 97 TRP B C 1
ATOM 2425 O O . TRP B 1 97 ? -10.477 0.394 13.938 1 92.69 97 TRP B O 1
ATOM 2435 N N . ARG B 1 98 ? -12.641 -0.169 14.258 1 96.31 98 ARG B N 1
ATOM 2436 C CA . ARG B 1 98 ? -12.531 -1.504 13.672 1 96.31 98 ARG B CA 1
ATOM 2437 C C . ARG B 1 98 ? -12.109 -1.432 12.211 1 96.31 98 ARG B C 1
ATOM 2439 O O . ARG B 1 98 ? -12.695 -0.675 11.43 1 96.31 98 ARG B O 1
ATOM 2446 N N . GLU B 1 99 ? -11.164 -2.191 11.852 1 97.25 99 GLU B N 1
ATOM 2447 C CA . GLU B 1 99 ? -10.695 -2.412 10.484 1 97.25 99 GLU B CA 1
ATOM 2448 C C . GLU B 1 99 ? -10.68 -3.898 10.141 1 97.25 99 GLU B C 1
ATOM 2450 O O . GLU B 1 99 ? -9.727 -4.605 10.461 1 97.25 99 GLU B O 1
ATOM 2455 N N . PRO B 1 100 ? -11.664 -4.359 9.422 1 95.94 100 PRO B N 1
ATOM 2456 C CA . PRO B 1 100 ? -11.773 -5.797 9.172 1 95.94 100 PRO B CA 1
ATOM 2457 C C . PRO B 1 100 ? -11.039 -6.23 7.902 1 95.94 100 PRO B C 1
ATOM 2459 O O . PRO B 1 100 ? -10.828 -7.426 7.684 1 95.94 100 PRO B O 1
ATOM 2462 N N . GLU B 1 101 ? -10.625 -5.281 7.094 1 97.12 101 GLU B N 1
ATOM 2463 C CA . GLU B 1 101 ? -10.211 -5.656 5.746 1 97.12 101 GLU B CA 1
ATOM 2464 C C . GLU B 1 101 ? -8.688 -5.637 5.613 1 97.12 101 GLU B C 1
ATOM 2466 O O . GLU B 1 101 ? -8.125 -6.387 4.816 1 97.12 101 GLU B O 1
ATOM 2471 N N . TYR B 1 102 ? -7.996 -4.734 6.27 1 98.38 102 TYR B N 1
ATOM 2472 C CA . TYR B 1 102 ? -6.543 -4.676 6.156 1 98.38 102 TYR B CA 1
ATOM 2473 C C . TYR B 1 102 ? -5.902 -5.961 6.672 1 98.38 102 TYR B C 1
ATOM 2475 O O . TYR B 1 102 ? -6.281 -6.465 7.734 1 98.38 102 TYR B O 1
ATOM 2483 N N . THR B 1 103 ? -4.883 -6.504 6.027 1 98.62 103 THR B N 1
ATOM 2484 C CA . THR B 1 103 ? -4.504 -7.895 6.242 1 98.62 103 THR B CA 1
ATOM 2485 C C . THR B 1 103 ? -3.301 -7.988 7.176 1 98.62 103 THR B C 1
ATOM 2487 O O . THR B 1 103 ? -2.672 -9.047 7.281 1 98.62 103 THR B O 1
ATOM 2490 N N . SER B 1 104 ? -2.98 -6.965 7.797 1 98.56 104 SER B N 1
ATOM 2491 C CA . SER B 1 104 ? -1.923 -6.953 8.805 1 98.56 104 SER B CA 1
ATOM 2492 C C . SER B 1 104 ? -2.475 -6.613 10.18 1 98.56 104 SER B C 1
ATOM 2494 O O . SER B 1 104 ? -3.494 -5.93 10.297 1 98.56 104 SER B O 1
ATOM 2496 N N . SER B 1 105 ? -1.776 -7.035 11.188 1 98.31 105 SER B N 1
ATOM 2497 C CA . SER B 1 105 ? -2.203 -6.762 12.555 1 98.31 105 SER B CA 1
ATOM 2498 C C . SER B 1 105 ? -1.734 -5.387 13.016 1 98.31 105 SER B C 1
ATOM 2500 O O . SER B 1 105 ? -2.188 -4.883 14.047 1 98.31 105 SER B O 1
ATOM 2502 N N . VAL B 1 106 ? -0.837 -4.816 12.297 1 98.38 106 VAL B N 1
ATOM 2503 C CA . VAL B 1 106 ? -0.323 -3.492 12.625 1 98.38 106 VAL B CA 1
ATOM 2504 C C . VAL B 1 106 ? -0.274 -2.629 11.367 1 98.38 106 VAL B C 1
ATOM 2506 O O . VAL B 1 106 ? 0.009 -3.127 10.273 1 98.38 106 VAL B O 1
ATOM 2509 N N . TYR B 1 107 ? -0.542 -1.386 11.547 1 98.62 107 TYR B N 1
ATOM 2510 C CA . TYR B 1 107 ? -0.503 -0.462 10.414 1 98.62 107 TYR B CA 1
ATOM 2511 C C . TYR B 1 107 ? 0.93 -0.065 10.086 1 98.62 107 TYR B C 1
ATOM 2513 O O . TYR B 1 107 ? 1.792 -0.031 10.969 1 98.62 107 TYR B O 1
ATOM 2521 N N . PRO B 1 108 ? 1.187 0.21 8.781 1 98.81 108 PRO B N 1
ATOM 2522 C CA . PRO B 1 108 ? 2.371 1.03 8.523 1 98.81 108 PRO B CA 1
ATOM 2523 C C . PRO B 1 108 ? 2.264 2.43 9.125 1 98.81 108 PRO B C 1
ATOM 2525 O O . PRO B 1 108 ? 1.194 2.82 9.602 1 98.81 108 PRO B O 1
ATOM 2528 N N . ALA B 1 109 ? 3.41 3.1 9.109 1 98.75 109 ALA B N 1
ATOM 2529 C CA . ALA B 1 109 ? 3.402 4.457 9.648 1 98.75 109 ALA B CA 1
ATOM 2530 C C . ALA B 1 109 ? 2.33 5.309 8.977 1 98.75 109 ALA B C 1
ATOM 2532 O O . ALA B 1 109 ? 2.131 5.223 7.758 1 98.75 109 ALA B O 1
ATOM 2533 N N . PHE B 1 110 ? 1.64 6.059 9.742 1 98.5 110 PHE B N 1
ATOM 2534 C CA . PHE B 1 110 ? 0.698 7.043 9.219 1 98.5 110 PHE B CA 1
ATOM 2535 C C . PHE B 1 110 ? 0.755 8.328 10.031 1 98.5 110 PHE B C 1
ATOM 2537 O O . PHE B 1 110 ? 1.143 8.32 11.195 1 98.5 110 PHE B O 1
ATOM 2544 N N . ALA B 1 111 ? 0.429 9.391 9.391 1 98.19 111 ALA B N 1
ATOM 2545 C CA . ALA B 1 111 ? 0.506 10.711 10.016 1 98.19 111 ALA B CA 1
ATOM 2546 C C . ALA B 1 111 ? -0.598 10.891 11.055 1 98.19 111 ALA B C 1
ATOM 2548 O O . ALA B 1 111 ? -1.724 10.422 10.859 1 98.19 111 ALA B O 1
ATOM 2549 N N . CYS B 1 112 ? -0.227 11.609 12.062 1 93.62 112 CYS B N 1
ATOM 2550 C CA . CYS B 1 112 ? -1.269 12.023 12.992 1 93.62 112 CYS B CA 1
ATOM 2551 C C . CYS B 1 112 ? -2.326 12.859 12.289 1 93.62 112 CYS B C 1
ATOM 2553 O O . CYS B 1 112 ? -2.002 13.695 11.438 1 93.62 112 CYS B O 1
ATOM 2555 N N . GLY B 1 113 ? -3.566 12.695 12.641 1 91.88 113 GLY B N 1
ATOM 2556 C CA . GLY B 1 113 ? -4.695 13.281 11.93 1 91.88 113 GLY B CA 1
ATOM 2557 C C . GLY B 1 113 ? -4.793 14.781 12.102 1 91.88 113 GLY B C 1
ATOM 2558 O O . GLY B 1 113 ? -5.445 15.461 11.305 1 91.88 113 GLY B O 1
ATOM 2559 N N . ALA B 1 114 ? -4.102 15.305 13.086 1 93.81 114 ALA B N 1
ATOM 2560 C CA . ALA B 1 114 ? -4.215 16.719 13.406 1 93.81 114 ALA B CA 1
ATOM 2561 C C . ALA B 1 114 ? -3.51 17.578 12.359 1 93.81 114 ALA B C 1
ATOM 2563 O O . ALA B 1 114 ? -3.836 18.766 12.188 1 93.81 114 ALA B O 1
ATOM 2564 N N . GLY B 1 115 ? -2.561 17.016 11.719 1 96.38 115 GLY B N 1
ATOM 2565 C CA . GLY B 1 115 ? -1.871 17.781 10.688 1 96.38 115 GLY B CA 1
ATOM 2566 C C . GLY B 1 115 ? -0.813 16.969 9.953 1 96.38 115 GLY B C 1
ATOM 2567 O O . GLY B 1 115 ? 0.015 16.312 10.586 1 96.38 115 GLY B O 1
ATOM 2568 N N . ASN B 1 116 ? -0.863 17.047 8.633 1 97.06 116 ASN B N 1
ATOM 2569 C CA . ASN B 1 116 ? 0.21 16.469 7.828 1 97.06 116 ASN B CA 1
ATOM 2570 C C . ASN B 1 116 ? 0.298 17.125 6.457 1 97.06 116 ASN B C 1
ATOM 2572 O O . ASN B 1 116 ? -0.676 17.719 5.98 1 97.06 116 ASN B O 1
ATOM 2576 N N . MET B 1 117 ? 1.523 17.125 5.902 1 98.31 117 MET B N 1
ATOM 2577 C CA . MET B 1 117 ? 1.78 17.734 4.598 1 98.31 117 MET B CA 1
ATOM 2578 C C . MET B 1 117 ? 2.273 16.688 3.604 1 98.31 117 MET B C 1
ATOM 2580 O O . MET B 1 117 ? 3.1 15.836 3.947 1 98.31 117 MET B O 1
ATOM 2584 N N . LEU B 1 118 ? 1.727 16.75 2.424 1 98.62 118 LEU B N 1
ATOM 2585 C CA . LEU B 1 118 ? 2.158 15.891 1.323 1 98.62 118 LEU B CA 1
ATOM 2586 C C . LEU B 1 118 ? 2.672 16.734 0.156 1 98.62 118 LEU B C 1
ATOM 2588 O O . LEU B 1 118 ? 2.074 17.75 -0.193 1 98.62 118 LEU B O 1
ATOM 2592 N N . SER B 1 119 ? 3.805 16.312 -0.391 1 98.81 119 SER B N 1
ATOM 2593 C CA . SER B 1 119 ? 4.281 16.953 -1.612 1 98.81 119 SER B CA 1
ATOM 2594 C C . SER B 1 119 ? 3.314 16.719 -2.77 1 98.81 119 SER B C 1
ATOM 2596 O O . SER B 1 119 ? 2.566 15.742 -2.777 1 98.81 119 SER B O 1
ATOM 2598 N N . ALA B 1 120 ? 3.393 17.547 -3.715 1 98.5 120 ALA B N 1
ATOM 2599 C CA . ALA B 1 120 ? 2.439 17.594 -4.82 1 98.5 120 ALA B CA 1
ATOM 2600 C C . ALA B 1 120 ? 2.43 16.266 -5.586 1 98.5 120 ALA B C 1
ATOM 2602 O O . ALA B 1 120 ? 1.373 15.789 -6.008 1 98.5 120 ALA B O 1
ATOM 2603 N N . ASP B 1 121 ? 3.555 15.695 -5.812 1 98.75 121 ASP B N 1
ATOM 2604 C CA . ASP B 1 121 ? 3.629 14.469 -6.594 1 98.75 121 ASP B CA 1
ATOM 2605 C C . ASP B 1 121 ? 2.869 13.336 -5.906 1 98.75 121 ASP B C 1
ATOM 2607 O O . ASP B 1 121 ? 2.215 12.523 -6.574 1 98.75 121 ASP B O 1
ATOM 2611 N N . LEU B 1 122 ? 2.975 13.281 -4.59 1 98.88 122 LEU B N 1
ATOM 2612 C CA . LEU B 1 122 ? 2.229 12.266 -3.855 1 98.88 122 LEU B CA 1
ATOM 2613 C C . LEU B 1 122 ? 0.726 12.508 -3.969 1 98.88 122 LEU B C 1
ATOM 2615 O O . LEU B 1 122 ? -0.045 11.562 -4.172 1 98.88 122 LEU B O 1
ATOM 2619 N N . VAL B 1 123 ? 0.31 13.75 -3.82 1 98.75 123 VAL B N 1
ATOM 2620 C CA . VAL B 1 123 ? -1.102 14.109 -3.93 1 98.75 123 VAL B CA 1
ATOM 2621 C C . VAL B 1 123 ? -1.617 13.758 -5.324 1 98.75 123 VAL B C 1
ATOM 2623 O O . VAL B 1 123 ? -2.715 13.219 -5.469 1 98.75 123 VAL B O 1
ATOM 2626 N N . LYS B 1 124 ? -0.874 14.055 -6.281 1 98.69 124 LYS B N 1
ATOM 2627 C CA . LYS B 1 124 ? -1.263 13.758 -7.66 1 98.69 124 LYS B CA 1
ATOM 2628 C C . LYS B 1 124 ? -1.377 12.258 -7.891 1 98.69 124 LYS B C 1
ATOM 2630 O O . LYS B 1 124 ? -2.281 11.797 -8.586 1 98.69 124 LYS B O 1
ATOM 2635 N N . TRP B 1 125 ? -0.442 11.523 -7.375 1 98.88 125 TRP B N 1
ATOM 2636 C CA . TRP B 1 125 ? -0.539 10.07 -7.492 1 98.88 125 TRP B CA 1
ATOM 2637 C C . TRP B 1 125 ? -1.82 9.555 -6.844 1 98.88 125 TRP B C 1
ATOM 2639 O O . TRP B 1 125 ? -2.512 8.711 -7.41 1 98.88 125 TRP B O 1
ATOM 2649 N N . LEU B 1 126 ? -2.086 10.031 -5.645 1 98.81 126 LEU B N 1
ATOM 2650 C CA . LEU B 1 126 ? -3.322 9.656 -4.965 1 98.81 126 LEU B CA 1
ATOM 2651 C C . LEU B 1 126 ? -4.535 9.992 -5.824 1 98.81 126 LEU B C 1
ATOM 2653 O O . LEU B 1 126 ? -5.422 9.156 -6.012 1 98.81 126 LEU B O 1
ATOM 2657 N N . ALA B 1 127 ? -4.555 11.156 -6.316 1 98.31 127 ALA B N 1
ATOM 2658 C CA . ALA B 1 127 ? -5.664 11.602 -7.152 1 98.31 127 ALA B CA 1
ATOM 2659 C C . ALA B 1 127 ? -5.816 10.719 -8.383 1 98.31 127 ALA B C 1
ATOM 2661 O O . ALA B 1 127 ? -6.926 10.312 -8.727 1 98.31 127 ALA B O 1
ATOM 2662 N N . GLN B 1 128 ? -4.719 10.422 -8.992 1 98 128 GLN B N 1
ATOM 2663 C CA . GLN B 1 128 ? -4.719 9.617 -10.211 1 98 128 GLN B CA 1
ATOM 2664 C C . GLN B 1 128 ? -5.207 8.203 -9.938 1 98 128 GLN B C 1
ATOM 2666 O O . GLN B 1 128 ? -5.785 7.559 -10.812 1 98 128 GLN B O 1
ATOM 2671 N N . ASN B 1 129 ? -5.012 7.75 -8.758 1 98.38 129 ASN B N 1
ATOM 2672 C CA . ASN B 1 129 ? -5.375 6.379 -8.414 1 98.38 129 ASN B CA 1
ATOM 2673 C C . ASN B 1 129 ? -6.652 6.332 -7.578 1 98.38 129 ASN B C 1
ATOM 2675 O O . ASN B 1 129 ? -6.98 5.297 -6.996 1 98.38 129 ASN B O 1
ATOM 2679 N N . SER B 1 130 ? -7.395 7.422 -7.5 1 96.88 130 SER B N 1
ATOM 2680 C CA . SER B 1 130 ? -8.539 7.566 -6.602 1 96.88 130 SER B CA 1
ATOM 2681 C C . SER B 1 130 ? -9.602 6.508 -6.887 1 96.88 130 SER B C 1
ATOM 2683 O O . SER B 1 130 ? -10.281 6.047 -5.973 1 96.88 130 SER B O 1
ATOM 2685 N N . GLY B 1 131 ? -9.703 6.07 -8.102 1 95.94 131 GLY B N 1
ATOM 2686 C CA . GLY B 1 131 ? -10.719 5.086 -8.461 1 95.94 131 GLY B CA 1
ATOM 2687 C C . GLY B 1 131 ? -10.32 3.666 -8.109 1 95.94 131 GLY B C 1
ATOM 2688 O O . GLY B 1 131 ? -11.148 2.756 -8.148 1 95.94 131 GLY B O 1
ATOM 2689 N N . ARG B 1 132 ? -9.086 3.467 -7.672 1 97.88 132 ARG B N 1
ATOM 2690 C CA . ARG B 1 132 ? -8.586 2.111 -7.461 1 97.88 132 ARG B CA 1
ATOM 2691 C C . ARG B 1 132 ? -8.211 1.888 -6 1 97.88 132 ARG B C 1
ATOM 2693 O O . ARG B 1 132 ? -8.203 0.751 -5.523 1 97.88 132 ARG B O 1
ATOM 2700 N N . LEU B 1 133 ? -7.875 2.916 -5.293 1 98.44 133 LEU B N 1
ATOM 2701 C CA . LEU B 1 133 ? -7.402 2.803 -3.918 1 98.44 133 LEU B CA 1
ATOM 2702 C C . LEU B 1 133 ? -8.539 2.395 -2.986 1 98.44 133 LEU B C 1
ATOM 2704 O O . LEU B 1 133 ? -9.633 2.953 -3.055 1 98.44 133 LEU B O 1
ATOM 2708 N N . LYS B 1 134 ? -8.258 1.415 -2.197 1 98.12 134 LYS B N 1
ATOM 2709 C CA . LYS B 1 134 ? -9.242 0.955 -1.225 1 98.12 134 LYS B CA 1
ATOM 2710 C C . LYS B 1 134 ? -9.328 1.906 -0.034 1 98.12 134 LYS B C 1
ATOM 2712 O O . LYS B 1 134 ? -8.305 2.316 0.512 1 98.12 134 LYS B O 1
ATOM 2717 N N . HIS B 1 135 ? -10.547 2.242 0.332 1 96.75 135 HIS B N 1
ATOM 2718 C CA . HIS B 1 135 ? -10.75 3.066 1.519 1 96.75 135 HIS B CA 1
ATOM 2719 C C . HIS B 1 135 ? -10.883 2.207 2.771 1 96.75 135 HIS B C 1
ATOM 2721 O O . HIS B 1 135 ? -11.82 1.418 2.891 1 96.75 135 HIS B O 1
ATOM 2727 N N . TYR B 1 136 ? -10.008 2.34 3.703 1 96.62 136 TYR B N 1
ATOM 2728 C CA . TYR B 1 136 ? -9.992 1.606 4.965 1 96.62 136 TYR B CA 1
ATOM 2729 C C . TYR B 1 136 ? -10.656 2.416 6.07 1 96.62 136 TYR B C 1
ATOM 2731 O O . TYR B 1 136 ? -11.453 3.312 5.801 1 96.62 136 TYR B O 1
ATOM 2739 N N . GLN B 1 137 ? -10.625 2.02 7.371 1 92.19 137 GLN B N 1
ATOM 2740 C CA . GLN B 1 137 ? -11.375 2.488 8.531 1 92.19 137 GLN B CA 1
ATOM 2741 C C . GLN B 1 137 ? -11.289 4.008 8.656 1 92.19 137 GLN B C 1
ATOM 2743 O O . GLN B 1 137 ? -12.266 4.652 9.047 1 92.19 137 GLN B O 1
ATOM 2748 N N . GLY B 1 138 ? -10.281 4.676 8.266 1 91.75 138 GLY B N 1
ATOM 2749 C CA . GLY B 1 138 ? -10.031 6.105 8.414 1 91.75 138 GLY B CA 1
ATOM 2750 C C . GLY B 1 138 ? -9.078 6.652 7.363 1 91.75 138 GLY B C 1
ATOM 2751 O O . GLY B 1 138 ? -8.344 5.895 6.727 1 91.75 138 GLY B O 1
ATOM 2752 N N . GLU B 1 139 ? -9.211 8.055 7.297 1 94.94 139 GLU B N 1
ATOM 2753 C CA . GLU B 1 139 ? -8.383 8.68 6.27 1 94.94 139 GLU B CA 1
ATOM 2754 C C . GLU B 1 139 ? -6.902 8.578 6.613 1 94.94 139 GLU B C 1
ATOM 2756 O O . GLU B 1 139 ? -6.062 8.453 5.723 1 94.94 139 GLU B O 1
ATOM 2761 N N . ASP B 1 140 ? -6.598 8.602 7.922 1 96.12 140 ASP B N 1
ATOM 2762 C CA . ASP B 1 140 ? -5.195 8.578 8.32 1 96.12 140 ASP B CA 1
ATOM 2763 C C . ASP B 1 140 ? -4.555 7.227 8.023 1 96.12 140 ASP B C 1
ATOM 2765 O O . ASP B 1 140 ? -3.504 7.16 7.383 1 96.12 140 ASP B O 1
ATOM 2769 N N . VAL B 1 141 ? -5.227 6.148 8.484 1 97.25 141 VAL B N 1
ATOM 2770 C CA . VAL B 1 141 ? -4.648 4.824 8.289 1 97.25 141 VAL B CA 1
ATOM 2771 C C . VAL B 1 141 ? -4.73 4.438 6.809 1 97.25 141 VAL B C 1
ATOM 2773 O O . VAL B 1 141 ? -3.848 3.75 6.293 1 97.25 141 VAL B O 1
ATOM 2776 N N . SER B 1 142 ? -5.785 4.906 6.066 1 97.69 142 SER B N 1
ATOM 2777 C CA . SER B 1 142 ? -5.852 4.695 4.625 1 97.69 142 SER B CA 1
ATOM 2778 C C . SER B 1 142 ? -4.652 5.32 3.92 1 97.69 142 SER B C 1
ATOM 2780 O O . SER B 1 142 ? -4.023 4.684 3.072 1 97.69 142 SER B O 1
ATOM 2782 N N . LEU B 1 143 ? -4.34 6.543 4.297 1 98.44 143 LEU B N 1
ATOM 2783 C CA . LEU B 1 143 ? -3.207 7.242 3.701 1 98.44 143 LEU B CA 1
ATOM 2784 C C . LEU B 1 143 ? -1.907 6.488 3.961 1 98.44 143 LEU B C 1
ATOM 2786 O O . LEU B 1 143 ? -1.065 6.371 3.066 1 98.44 143 LEU B O 1
ATOM 2790 N N . GLY B 1 144 ? -1.758 6 5.156 1 98.69 144 GLY B N 1
ATOM 2791 C CA . GLY B 1 144 ? -0.583 5.199 5.469 1 98.69 144 GLY B CA 1
ATOM 2792 C C . GLY B 1 144 ? -0.451 3.967 4.594 1 98.69 144 GLY B C 1
ATOM 2793 O O . GLY B 1 144 ? 0.635 3.668 4.094 1 98.69 144 GLY B O 1
ATOM 2794 N N . ILE B 1 145 ? -1.54 3.285 4.426 1 98.81 145 ILE B N 1
ATOM 2795 C CA . ILE B 1 145 ? -1.562 2.068 3.623 1 98.81 145 ILE B CA 1
ATOM 2796 C C . ILE B 1 145 ? -1.304 2.412 2.158 1 98.81 145 ILE B C 1
ATOM 2798 O O . ILE B 1 145 ? -0.444 1.808 1.513 1 98.81 145 ILE B O 1
ATOM 2802 N N . TRP B 1 146 ? -1.983 3.41 1.621 1 98.88 146 TRP B N 1
ATOM 2803 C CA . TRP B 1 146 ? -1.826 3.793 0.222 1 98.88 146 TRP B CA 1
ATOM 2804 C C . TRP B 1 146 ? -0.385 4.195 -0.074 1 98.88 146 TRP B C 1
ATOM 2806 O O . TRP B 1 146 ? 0.22 3.705 -1.03 1 98.88 146 TRP B O 1
ATOM 2816 N N . LEU B 1 147 ? 0.154 5.016 0.757 1 98.94 147 LEU B N 1
ATOM 2817 C CA . LEU B 1 147 ? 1.446 5.625 0.459 1 98.94 147 LEU B CA 1
ATOM 2818 C C . LEU B 1 147 ? 2.58 4.629 0.688 1 98.94 147 LEU B C 1
ATOM 2820 O O . LEU B 1 147 ? 3.697 4.836 0.209 1 98.94 147 LEU B O 1
ATOM 2824 N N . SER B 1 148 ? 2.297 3.537 1.436 1 98.88 148 SER B N 1
ATOM 2825 C CA . SER B 1 148 ? 3.309 2.49 1.542 1 98.88 148 SER B CA 1
ATOM 2826 C C . SER B 1 148 ? 3.654 1.914 0.173 1 98.88 148 SER B C 1
ATOM 2828 O O . SER B 1 148 ? 4.77 1.435 -0.041 1 98.88 148 SER B O 1
ATOM 2830 N N . ALA B 1 149 ? 2.721 1.956 -0.719 1 98.88 149 ALA B N 1
ATOM 2831 C CA . ALA B 1 149 ? 2.965 1.421 -2.057 1 98.88 149 ALA B CA 1
ATOM 2832 C C . ALA B 1 149 ? 4.051 2.215 -2.773 1 98.88 149 ALA B C 1
ATOM 2834 O O . ALA B 1 149 ? 4.824 1.653 -3.553 1 98.88 149 ALA B O 1
ATOM 2835 N N . VAL B 1 150 ? 4.137 3.547 -2.508 1 98.81 150 VAL B N 1
ATOM 2836 C CA . VAL B 1 150 ? 5.082 4.359 -3.264 1 98.81 150 VAL B CA 1
ATOM 2837 C C . VAL B 1 150 ? 6.25 4.766 -2.365 1 98.81 150 VAL B C 1
ATOM 2839 O O . VAL B 1 150 ? 7.277 5.242 -2.852 1 98.81 150 VAL B O 1
ATOM 2842 N N . GLY B 1 151 ? 6.16 4.586 -1.104 1 98.56 151 GLY B N 1
ATOM 2843 C CA . GLY B 1 151 ? 7.27 4.695 -0.172 1 98.56 151 GLY B CA 1
ATOM 2844 C C . GLY B 1 151 ? 7.836 6.098 -0.081 1 98.56 151 GLY B C 1
ATOM 2845 O O . GLY B 1 151 ? 9.016 6.316 -0.373 1 98.56 151 GLY B O 1
ATOM 2846 N N . PRO B 1 152 ? 7.051 7.07 0.41 1 98.75 152 PRO B N 1
ATOM 2847 C CA . PRO B 1 152 ? 7.574 8.43 0.573 1 98.75 152 PRO B CA 1
ATOM 2848 C C . PRO B 1 152 ? 8.602 8.531 1.695 1 98.75 152 PRO B C 1
ATOM 2850 O O . PRO B 1 152 ? 8.695 7.637 2.537 1 98.75 152 PRO B O 1
ATOM 2853 N N . THR B 1 153 ? 9.414 9.594 1.625 1 98.5 153 THR B N 1
ATOM 2854 C CA . THR B 1 153 ? 10.242 9.969 2.766 1 98.5 153 THR B CA 1
ATOM 2855 C C . THR B 1 153 ? 9.383 10.555 3.885 1 98.5 153 THR B C 1
ATOM 2857 O O . THR B 1 153 ? 8.688 11.547 3.682 1 98.5 153 THR B O 1
ATOM 2860 N N . LEU B 1 154 ? 9.422 9.891 4.996 1 98.56 154 LEU B N 1
ATOM 2861 C CA . LEU B 1 154 ? 8.742 10.422 6.172 1 98.56 154 LEU B CA 1
ATOM 2862 C C . LEU B 1 154 ? 9.617 11.438 6.898 1 98.56 154 LEU B C 1
ATOM 2864 O O . LEU B 1 154 ? 10.656 11.078 7.457 1 98.56 154 LEU B O 1
ATOM 2868 N N . VAL B 1 155 ? 9.297 12.688 6.805 1 98.5 155 VAL B N 1
ATOM 2869 C CA . VAL B 1 155 ? 9.961 13.734 7.578 1 98.5 155 VAL B CA 1
ATOM 2870 C C . VAL B 1 155 ? 9.227 13.938 8.906 1 98.5 155 VAL B C 1
ATOM 2872 O O . VAL B 1 155 ? 8.25 14.688 8.977 1 98.5 155 VAL B O 1
ATOM 2875 N N . LYS B 1 156 ? 9.773 13.336 9.867 1 97.88 156 LYS B N 1
ATOM 2876 C CA . LYS B 1 156 ? 9.148 13.359 11.188 1 97.88 156 LYS B CA 1
ATOM 2877 C C . LYS B 1 156 ? 9.617 14.57 11.992 1 97.88 156 LYS B C 1
ATOM 2879 O O . LYS B 1 156 ? 10.812 14.867 12.039 1 97.88 156 LYS B O 1
ATOM 2884 N N . ASP B 1 157 ? 8.688 15.25 12.562 1 97.25 157 ASP B N 1
ATOM 2885 C CA . ASP B 1 157 ? 8.961 16.391 13.438 1 97.25 157 ASP B CA 1
ATOM 2886 C C . ASP B 1 157 ? 8.039 16.375 14.656 1 97.25 157 ASP B C 1
ATOM 2888 O O . ASP B 1 157 ? 6.816 16.344 14.523 1 97.25 157 ASP B O 1
ATOM 2892 N N . PHE B 1 158 ? 8.586 16.484 15.805 1 94.5 158 PHE B N 1
ATOM 2893 C CA . PHE B 1 158 ? 7.844 16.359 17.062 1 94.5 158 PHE B CA 1
ATOM 2894 C C . PHE B 1 158 ? 6.98 17.578 17.312 1 94.5 158 PHE B C 1
ATOM 2896 O O . PHE B 1 158 ? 6.117 17.578 18.188 1 94.5 158 PHE B O 1
ATOM 2903 N N . ASN B 1 159 ? 7.211 18.641 16.562 1 96.38 159 ASN B N 1
ATOM 2904 C CA . ASN B 1 159 ? 6.383 19.828 16.703 1 96.38 159 ASN B CA 1
ATOM 2905 C C . ASN B 1 159 ? 4.988 19.625 16.125 1 96.38 159 ASN B C 1
ATOM 2907 O O . ASN B 1 159 ? 4.082 20.422 16.359 1 96.38 159 ASN B O 1
ATOM 2911 N N . TRP B 1 160 ? 4.832 18.609 15.312 1 97.5 160 TRP B N 1
ATOM 2912 C CA . TRP B 1 160 ? 3.49 18.141 14.977 1 97.5 160 TRP B CA 1
ATOM 2913 C C . TRP B 1 160 ? 2.877 17.375 16.141 1 97.5 160 TRP B C 1
ATOM 2915 O O . TRP B 1 160 ? 3.369 16.312 16.516 1 97.5 160 TRP B O 1
ATOM 2925 N N . GLN B 1 161 ? 1.783 17.891 16.641 1 94.62 161 GLN B N 1
ATOM 2926 C CA . GLN B 1 161 ? 1.148 17.219 17.781 1 94.62 161 GLN B CA 1
ATOM 2927 C C . GLN B 1 161 ? 0.044 16.281 17.328 1 94.62 161 GLN B C 1
ATOM 2929 O O . GLN B 1 161 ? -0.755 16.625 16.453 1 94.62 161 GLN B O 1
ATOM 2934 N N . CYS B 1 162 ? 0.035 15.078 17.969 1 92.25 162 CYS B N 1
ATOM 2935 C CA . CYS B 1 162 ? -1.026 14.133 17.656 1 92.25 162 CYS B CA 1
ATOM 2936 C C . CYS B 1 162 ? -2.254 14.383 18.531 1 92.25 162 CYS B C 1
ATOM 2938 O O . CYS B 1 162 ? -3.373 14.031 18.141 1 92.25 162 CYS B O 1
ATOM 2940 N N . MET B 1 163 ? -1.96 14.977 19.609 1 91 163 MET B N 1
ATOM 2941 C CA . MET B 1 163 ? -3.035 15.234 20.562 1 91 163 MET B CA 1
ATOM 2942 C C . MET B 1 163 ? -3.146 16.734 20.859 1 91 1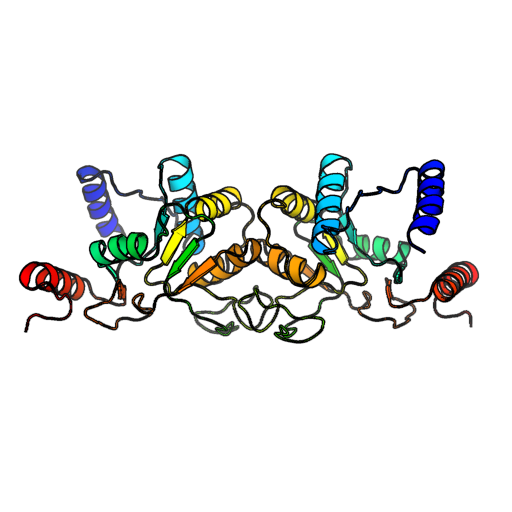63 MET B C 1
ATOM 2944 O O . MET B 1 163 ? -2.678 17.562 20.078 1 91 163 MET B O 1
ATOM 2948 N N . GLY B 1 164 ? -3.896 17.109 21.891 1 93.12 164 GLY B N 1
ATOM 2949 C CA . GLY B 1 164 ? -4.281 18.484 22.141 1 93.12 164 GLY B CA 1
ATOM 2950 C C . GLY B 1 164 ? -3.307 19.219 23.047 1 93.12 164 GLY B C 1
ATOM 2951 O O . GLY B 1 164 ? -3.672 20.203 23.688 1 93.12 164 GLY B O 1
ATOM 2952 N N . ASP B 1 165 ? -2.062 18.719 23.125 1 91.81 165 ASP B N 1
ATOM 2953 C CA . ASP B 1 165 ? -1.063 19.406 23.938 1 91.81 165 ASP B CA 1
ATOM 2954 C C . ASP B 1 165 ? -0.74 20.781 23.344 1 91.81 165 ASP B C 1
ATOM 2956 O O . ASP B 1 165 ? -0.901 21 22.141 1 91.81 165 ASP B O 1
ATOM 2960 N N . CYS B 1 166 ? -0.476 21.656 24.266 1 93.88 166 CYS B N 1
ATOM 2961 C CA . CYS B 1 166 ? -0.088 22.984 23.844 1 93.88 166 CYS B CA 1
ATOM 2962 C C . CYS B 1 166 ? 1.352 23.297 24.234 1 93.88 166 CYS B C 1
ATOM 2964 O O . CYS B 1 166 ? 1.723 23.156 25.406 1 93.88 166 CYS B O 1
ATOM 2966 N N . ASP B 1 167 ? 2.146 23.578 23.266 1 90.69 167 ASP B N 1
ATOM 2967 C CA . ASP B 1 167 ? 3.557 23.906 23.422 1 90.69 167 ASP B CA 1
ATOM 2968 C C . ASP B 1 167 ? 3.93 25.125 22.562 1 90.69 167 ASP B C 1
ATOM 2970 O O . ASP B 1 167 ? 3.301 25.375 21.531 1 90.69 167 ASP B O 1
ATOM 2974 N N . ASP B 1 168 ? 4.965 25.906 22.953 1 85.56 168 ASP B N 1
ATOM 2975 C CA . ASP B 1 168 ? 5.348 27.125 22.25 1 85.56 168 ASP B CA 1
ATOM 2976 C C . ASP B 1 168 ? 5.84 26.812 20.844 1 85.56 168 ASP B C 1
ATOM 2978 O O . ASP B 1 168 ? 5.684 27.641 19.938 1 85.56 168 ASP B O 1
ATOM 2982 N N . ASN B 1 169 ? 6.383 25.703 20.625 1 92.19 169 ASN B N 1
ATOM 2983 C CA . ASN B 1 169 ? 7.012 25.422 19.344 1 92.19 169 ASN B CA 1
ATOM 2984 C C . ASN B 1 169 ? 6.105 24.578 18.453 1 92.19 169 ASN B C 1
ATOM 2986 O O . ASN B 1 169 ? 6.469 24.234 17.328 1 92.19 169 ASN B O 1
ATOM 2990 N N . MET B 1 170 ? 4.898 24.375 18.906 1 96.31 170 MET B N 1
ATOM 2991 C CA . MET B 1 170 ? 4.031 23.438 18.219 1 96.31 170 MET B CA 1
ATOM 2992 C C . MET B 1 170 ? 3.576 24 16.875 1 96.31 170 MET B C 1
ATOM 2994 O O . MET B 1 170 ? 3.385 25.203 16.734 1 96.31 170 MET B O 1
ATOM 2998 N N . TYR B 1 171 ? 3.363 23.109 15.875 1 97.19 171 TYR B N 1
ATOM 2999 C CA . TYR B 1 171 ? 2.73 23.484 14.609 1 97.19 171 TYR B CA 1
ATOM 3000 C C . TYR B 1 171 ? 1.212 23.469 14.734 1 97.19 171 TYR B C 1
ATOM 3002 O O . TYR B 1 171 ? 0.52 24.25 14.078 1 97.19 171 TYR B O 1
ATOM 3010 N N . ASN B 1 172 ? 0.752 22.531 15.562 1 97.06 172 ASN B N 1
ATOM 3011 C CA . ASN B 1 172 ? -0.683 22.297 15.703 1 97.06 172 ASN B CA 1
ATOM 3012 C C . ASN B 1 172 ? -1.044 21.859 17.109 1 97.06 172 ASN B C 1
ATOM 3014 O O . ASN B 1 172 ? -0.175 21.438 17.875 1 97.06 172 ASN B O 1
ATOM 3018 N N . SER B 1 173 ? -2.281 22.062 17.453 1 96.75 173 SER B N 1
ATOM 3019 C CA . SER B 1 173 ? -2.887 21.531 18.656 1 96.75 173 SER B CA 1
ATOM 3020 C C . SER B 1 173 ? -4.332 21.109 18.422 1 96.75 173 SER B C 1
ATOM 3022 O O . SER B 1 173 ? -5.168 21.938 18.047 1 96.75 173 SER B O 1
ATOM 3024 N N . ALA B 1 174 ? -4.648 19.812 18.703 1 95.88 174 ALA B N 1
ATOM 3025 C CA . ALA B 1 174 ? -5.938 19.234 18.312 1 95.88 174 ALA B CA 1
ATOM 3026 C C . ALA B 1 174 ? -6.918 19.281 19.484 1 95.88 174 ALA B C 1
ATOM 3028 O O . ALA B 1 174 ? -6.566 19.688 20.594 1 95.88 174 ALA B O 1
ATOM 3029 N N . GLN B 1 175 ? -8.141 18.938 19.203 1 95.44 175 GLN B N 1
ATOM 3030 C CA . GLN B 1 175 ? -9.195 18.734 20.188 1 95.44 175 GLN B CA 1
ATOM 3031 C C . GLN B 1 175 ? -9.523 20.047 20.906 1 95.44 175 GLN B C 1
ATOM 3033 O O . GLN B 1 175 ? -9.586 20.078 22.141 1 95.44 175 GLN B O 1
ATOM 3038 N N . LYS B 1 176 ? -9.656 21.031 20.172 1 97 176 LYS B N 1
ATOM 3039 C CA . LYS B 1 176 ? -9.984 22.344 20.719 1 97 176 LYS B CA 1
ATOM 3040 C C . LYS B 1 176 ? -11.438 22.719 20.422 1 97 176 LYS B C 1
ATOM 3042 O O . LYS B 1 176 ? -11.93 22.484 19.328 1 97 176 LYS B O 1
ATOM 3047 N N . ALA B 1 177 ? -12.102 23.219 21.391 1 96.62 177 ALA B N 1
ATOM 3048 C CA . ALA B 1 177 ? -13.406 23.828 21.172 1 96.62 177 ALA B CA 1
ATOM 3049 C C . ALA B 1 177 ? -13.266 25.172 20.438 1 96.62 177 ALA B C 1
ATOM 3051 O O . ALA B 1 177 ? -12.203 25.781 20.469 1 96.62 177 ALA B O 1
ATOM 3052 N N . PRO B 1 178 ? -14.383 25.594 19.812 1 95.25 178 PRO B N 1
ATOM 3053 C CA . PRO B 1 178 ? -14.312 26.859 19.078 1 95.25 178 PRO B CA 1
ATOM 3054 C C . PRO B 1 178 ? -13.828 28.016 19.953 1 95.25 178 PRO B C 1
ATOM 3056 O O . PRO B 1 178 ? -13.008 28.828 19.516 1 95.25 178 PRO B O 1
ATOM 3059 N N . ALA B 1 179 ? -14.289 28.031 21.172 1 97.25 179 ALA B N 1
ATOM 3060 C CA . ALA B 1 179 ? -13.875 29.109 22.078 1 97.25 179 ALA B CA 1
ATOM 3061 C C . ALA B 1 179 ? -12.383 29.016 22.391 1 97.25 179 ALA B C 1
ATOM 3063 O O . ALA B 1 179 ? -11.711 30.031 22.516 1 97.25 179 ALA B O 1
ATOM 3064 N N . GLU B 1 180 ? -11.875 27.844 22.531 1 96.81 180 GLU B N 1
ATOM 3065 C CA . GLU B 1 180 ? -10.453 27.641 22.766 1 96.81 180 GLU B CA 1
ATOM 3066 C C . GLU B 1 180 ? -9.609 28.078 21.578 1 96.81 180 GLU B C 1
ATOM 3068 O O . GLU B 1 180 ? -8.539 28.672 21.75 1 96.81 180 GLU B O 1
ATOM 3073 N N . LEU B 1 181 ? -10.094 27.812 20.438 1 96.94 181 LEU B N 1
ATOM 3074 C CA . LEU B 1 181 ? -9.383 28.234 19.234 1 96.94 181 LEU B CA 1
ATOM 3075 C C . LEU B 1 181 ? -9.273 29.75 19.172 1 96.94 181 LEU B C 1
ATOM 3077 O O . LEU B 1 181 ? -8.219 30.297 18.828 1 96.94 181 LEU B O 1
ATOM 3081 N N . ARG B 1 182 ? -10.359 30.406 19.516 1 97.12 182 ARG B N 1
ATOM 3082 C CA . ARG B 1 182 ? -10.352 31.875 19.531 1 97.12 182 ARG B CA 1
ATOM 3083 C C . ARG B 1 182 ? -9.375 32.406 20.562 1 97.12 182 ARG B C 1
ATOM 3085 O O . ARG B 1 182 ? -8.648 33.375 20.297 1 97.12 182 ARG B O 1
ATOM 3092 N N . GLU B 1 183 ? -9.422 31.766 21.641 1 96.88 183 GLU B N 1
ATOM 3093 C CA . GLU B 1 183 ? -8.516 32.188 22.703 1 96.88 183 GLU B CA 1
ATOM 3094 C C . GLU B 1 183 ? -7.059 31.984 22.297 1 96.88 183 GLU B C 1
ATOM 3096 O O . GLU B 1 183 ? -6.223 32.875 22.531 1 96.88 183 GLU B O 1
ATOM 3101 N N . MET B 1 184 ? -6.754 30.891 21.672 1 96.38 184 MET B N 1
ATOM 3102 C CA . MET B 1 184 ? -5.395 30.609 21.234 1 96.38 184 MET B CA 1
ATOM 3103 C C . MET B 1 184 ? -4.949 31.609 20.172 1 96.38 184 MET B C 1
ATOM 3105 O O . MET B 1 184 ? -3.805 32.062 20.188 1 96.38 184 MET B O 1
ATOM 3109 N N . TRP B 1 185 ? -5.844 31.953 19.266 1 95 185 TRP B N 1
ATOM 3110 C CA . TRP B 1 185 ? -5.535 32.969 18.25 1 95 185 TRP B CA 1
ATOM 3111 C C . TRP B 1 185 ? -5.262 34.312 18.875 1 95 185 TRP B C 1
ATOM 3113 O O . TRP B 1 185 ? -4.293 35 18.531 1 95 185 TRP B O 1
ATOM 3123 N N . ASP B 1 186 ? -6.121 34.625 19.828 1 96.06 186 ASP B N 1
ATOM 3124 C CA . ASP B 1 186 ? -5.953 35.906 20.531 1 96.06 186 ASP B CA 1
ATOM 3125 C C . ASP B 1 186 ? -4.609 35.938 21.25 1 96.06 186 ASP B C 1
ATOM 3127 O O . ASP B 1 186 ? -3.914 36.969 21.188 1 96.06 186 ASP B O 1
ATOM 3131 N N . ASN B 1 187 ? -4.297 34.906 21.922 1 95.88 187 ASN B N 1
ATOM 3132 C CA . ASN B 1 187 ? -3.006 34.812 22.594 1 95.88 187 ASN B CA 1
ATOM 3133 C C . ASN B 1 187 ? -1.847 34.938 21.609 1 95.88 187 ASN B C 1
ATOM 3135 O O . ASN B 1 187 ? -0.903 35.688 21.859 1 95.88 187 ASN B O 1
ATOM 3139 N N . ARG B 1 188 ? -1.943 34.281 20.484 1 93.94 188 ARG B N 1
ATOM 3140 C CA . ARG B 1 188 ? -0.902 34.312 19.469 1 93.94 188 ARG B CA 1
ATOM 3141 C C . ARG B 1 188 ? -0.702 35.75 18.953 1 93.94 188 ARG B C 1
ATOM 3143 O O . ARG B 1 188 ? 0.433 36.188 18.781 1 93.94 188 ARG B O 1
ATOM 3150 N N . VAL B 1 189 ? -1.797 36.469 18.766 1 93.75 189 VAL B N 1
ATOM 3151 C CA . VAL B 1 189 ? -1.762 37.812 18.203 1 93.75 189 VAL B CA 1
ATOM 3152 C C . VAL B 1 189 ? -1.213 38.781 19.25 1 93.75 189 VAL B C 1
ATOM 3154 O O . VAL B 1 189 ? -0.402 39.656 18.922 1 93.75 189 VAL B O 1
ATOM 3157 N N . HIS B 1 190 ? -1.552 38.531 20.438 1 95.25 190 HIS B N 1
ATOM 3158 C CA . HIS B 1 190 ? -1.254 39.5 21.484 1 95.25 190 HIS B CA 1
ATOM 3159 C C . HIS B 1 190 ? 0.157 39.312 22.031 1 95.25 190 HIS B C 1
ATOM 3161 O O . HIS B 1 190 ? 0.847 40.312 22.328 1 95.25 190 HIS B O 1
ATOM 3167 N N . CYS B 1 191 ? 0.514 38.062 22.234 1 94.25 191 CYS B N 1
ATOM 3168 C CA . CYS B 1 191 ? 1.797 37.906 22.906 1 94.25 191 CYS B CA 1
ATOM 3169 C C . CYS B 1 191 ? 2.66 36.844 22.203 1 94.25 191 CYS B C 1
ATOM 3171 O O . CYS B 1 191 ? 3.699 36.438 22.734 1 94.25 191 CYS B O 1
ATOM 3173 N N . GLY B 1 192 ? 2.258 36.25 21.141 1 91 192 GLY B N 1
ATOM 3174 C CA . GLY B 1 192 ? 3.059 35.375 20.312 1 91 192 GLY B CA 1
ATOM 3175 C C . GLY B 1 192 ? 3.008 33.906 20.766 1 91 192 GLY B C 1
ATOM 3176 O O . GLY B 1 192 ? 3.537 33.031 20.094 1 91 192 GLY B O 1
ATOM 3177 N N . ASN B 1 193 ? 2.305 33.719 21.891 1 94.06 193 ASN B N 1
ATOM 3178 C CA . ASN B 1 193 ? 2.18 32.375 22.438 1 94.06 193 ASN B CA 1
ATOM 3179 C C . ASN B 1 193 ? 0.721 31.938 22.531 1 94.06 193 ASN B C 1
ATOM 3181 O O . ASN B 1 193 ? -0.012 32.375 23.422 1 94.06 193 ASN B O 1
ATOM 3185 N N . PRO B 1 194 ? 0.344 30.953 21.641 1 95.31 194 PRO B N 1
ATOM 3186 C CA . PRO B 1 194 ? -1.068 30.578 21.641 1 95.31 194 PRO B CA 1
ATOM 3187 C C . PRO B 1 194 ? -1.488 29.891 22.953 1 95.31 194 PRO B C 1
ATOM 3189 O O . PRO B 1 194 ? -2.682 29.828 23.25 1 95.31 194 PRO B O 1
ATOM 3192 N N . CYS B 1 195 ? -0.579 29.453 23.797 1 95.44 195 CYS B N 1
ATOM 3193 C CA . CYS B 1 195 ? -0.888 28.672 24.984 1 95.44 195 CYS B CA 1
ATOM 3194 C C . CYS B 1 195 ? -1.15 29.594 26.172 1 95.44 195 CYS B C 1
ATOM 3196 O O . CYS B 1 195 ? -1.588 29.141 27.234 1 95.44 195 CYS B O 1
ATOM 3198 N N . GLY B 1 196 ? -0.862 30.812 26.016 1 93.88 196 GLY B N 1
ATOM 3199 C CA . GLY B 1 196 ? -1.094 31.766 27.094 1 93.88 196 GLY B CA 1
ATOM 3200 C C . GLY B 1 196 ? -0.044 32.875 27.141 1 93.88 196 GLY B C 1
ATOM 3201 O O . GLY B 1 196 ? 1.112 32.656 26.781 1 93.88 196 GLY B O 1
ATOM 3202 N N . CYS B 1 197 ? -0.548 34.031 27.562 1 90.81 197 CYS B N 1
ATOM 3203 C CA . CYS B 1 197 ? 0.331 35.188 27.719 1 90.81 197 CYS B CA 1
ATOM 3204 C C . CYS B 1 197 ? 0.856 35.312 29.156 1 90.81 197 CYS B C 1
ATOM 3206 O O . CYS B 1 197 ? 0.14 35 30.109 1 90.81 197 CYS B O 1
ATOM 3208 N N . THR B 1 198 ? 2.117 35.156 29.312 1 77.69 198 THR B N 1
ATOM 3209 C CA . THR B 1 198 ? 2.662 35.406 30.641 1 77.69 198 THR B CA 1
ATOM 3210 C C . THR B 1 198 ? 2.799 36.906 30.875 1 77.69 198 THR B C 1
ATOM 3212 O O . THR B 1 198 ? 2.984 37.688 29.922 1 77.69 198 THR B O 1
#

Sequence (396 aa):
MLKENESLLRQELEQHDDVLLVDSVEVYRNLSHKMMLFYKWATDNVAFNFTLKTDDDCYLDIDKILAALSDFNLRNRQKIWFSGFRTDWPVERHGKWREPEYTSSVYPAFACGAGNMLSADLVKWLAQNSGRLKHYQGEDVSLGIWLSAVGPTLVKDFNWQCMGDCDDNMYNSAQKAPAELREMWDNRVHCGNPCGCTMLKENESLLRQELEQHDDVLLVDSVEVYRNLSHKMMLFYKWATDNVAFNFTLKTDDDCYLDIDKILAALSDFNLRNRQKIWFSGFRTDWPVERHGKWREPEYTSSVYPAFACGAGNMLSADLVKWLAQNSGRLKHYQGEDVSLGIWLSAVGPTLVKDFNWQCMGDCDDNMYNSAQKAPAELREMWDNRVHCGNPCGCT

Foldseek 3Di:
DVVVVVVVVVVVCVVPVPDDDDPPPPVPPAQQLVLLVVLLCCLVPHDDFKDKAADPQKAFDVVLVVVVCVVVVPSPPALEKEAAKDAQAAAACDDLQHWPPDPDRGAHIWHQRHMMMHGSVLSVVSNVCVVPQDRTSHNGSSSRVVSVVVDGDYHHDPLHDNEQDFDLSHRMGGDHDPVLNVQLVVQCVPANGSVDDD/DVVVVVVVVVVVCVVPVPDDDDPPPPVPPAQQLVLLVVLLCCLVPHDDFKDKAADPQKAFDVVLVVVVCVVVVPSPDALEKEAAKDAQAAAACDDLQHWPPDDDRGAHIWHQRHMMMHGSVLSVVSNVCVVPQDRTSHNGSSSRVVSVVVDGDYHHDPLHDNEQDFDLSHRMGGDHDPVLNVQLVVQCVPANGSVDDD

pLDDT: mean 90.23, std 14.27, range [33.81, 98.94]

Secondary structure (DSSP, 8-state):
-HHHHHHHHHHHHHHH---------GGG--HHHHHHHHHHHHHHH---SEEEEE-TT-EE-HHHHHHHHHHTT-TT-SSEEEEEEE-SPBPBSSSTTB-SS-SSSBPPPEEEEEEEEEEHHHHHHHHHTTTTSPP-S-HHHHHHHHHHTT--EEEE-TTS-SSS---TT-SEE-S--HHHHHHHHHHHHHHS-TT---/-HHHHHHHHHHHHHHH---------GGG--HHHHHHHHHHHHHHH---SEEEEE-TT-EE-HHHHHHHHHHTT-TT-SSEEEEEEE-SPBPBSSSTTB-SS-SSSBPPPEEEEEEEEEEHHHHHHHHHTTTTSPP-S-HHHHHHHHHHTT--EEEE-TTS-SSS---TT-SEE-S--HHHHHHHHHHHHHHS-TT---